Protein AF-0000000069872496 (afdb_homodimer)

pLDDT: mean 89.5, std 14.18, range [23.34, 98.81]

Radius of gyration: 27.32 Å; Cα contacts (8 Å, |Δi|>4): 1237; chains: 2; bounding box: 80×74×76 Å

Organism: Bacteroides thetaiotaomicron (strain ATCC 29148 / DSM 2079 / JCM 5827 / CCUG 10774 / NCTC 10582 / VPI-5482 / E50) (NCBI:txid226186)

Nearest PDB structures (foldseek):
  3c3k-assembly1_A  TM=8.138E-01  e=3.482E-10  Actinobacillus succinogenes 130Z
  3hcw-assembly1_B  TM=7.718E-01  e=5.196E-10  Staphylococcus aureus subsp. aureus Mu50
  4rk6-assembly1_B  TM=7.373E-01  e=2.204E-10  Weissella paramesenteroides ATCC 33313
  3huu-assembly1_B  TM=7.542E-01  e=1.032E-09  Staphylococcus haemolyticus JCSC1435
  3l49-assembly1_A  TM=7.032E-01  e=8.912E-08  Cereibacter sphaeroides 2.4.1

Secondary structure (DSSP, 8-state):
------------SS-HHHHHHHHHHHHHHTTSS-TTPBPPPHHHHHHHHT--HHHHHHHHHHHHHTTSEEEETTTEEEE-S--EEEEEEESS--HHHHHHHHHHHHTS-TTEEEEEEE-TT-HHHHHHHHHHHTTT-SEEEEE-S-SS---GGGGGS-GGGEEEEE---S--TTSEEEEE-SSHHHHHHHHHTHHHHTT-SEEEEE--TT--S-THHHHHHHHHHHHHT-EEEEE---TT----TTEEEEESSHHHHHHHHHHHHHTTPPBTTTBEEEEES--GGGGTBTT--EEEE--HHHHHHHHHHHHHH----EEEEPPEEE--TT-/------------SS-HHHHHHHHHHHHHHTTSS-TTPBPPPHHHHHHHHT--HHHHHHHHHHHHHTTSEEEETTTEEEE-S--EEEEEEESS--HHHHHHHHHHHHTS-TTEEEEEEE-TT-HHHHHHHHHHHTTT-SEEEEE-S-SS---GGGGGS-GGGEEEEE---S--TTSEEEEE-SSHHHHHHHHHTHHHHTT-SEEEEE--TT--S-THHHHHHHHHHHHHT-EEEEE---TT----TTEEEEESSHHHHHHHHHHHHHTTPPBTTTBEEEEES--GGGGTBTT--EEEE--HHHHHHHHHHHHHH----EEEEPPEEE--TT-

Solvent-accessible surface area (backbone atoms only — not comparable to full-atom values): 35100 Å² total; per-residue (Å²): 134,83,78,78,75,76,74,74,78,76,67,78,53,83,39,74,26,50,52,49,31,49,52,53,47,47,38,31,42,70,54,76,43,43,70,68,33,71,51,77,50,53,68,55,48,16,64,75,69,71,45,53,56,64,36,41,48,51,15,51,50,50,37,34,74,68,49,32,31,45,71,45,92,95,72,47,40,25,28,64,38,65,36,45,36,32,37,38,34,37,33,65,82,45,74,43,52,47,42,19,49,49,34,22,55,70,67,43,60,86,49,48,44,75,48,79,48,62,33,65,51,33,62,67,54,39,48,51,53,50,63,72,41,61,90,71,45,68,31,38,38,35,37,54,61,38,44,60,48,77,66,71,70,59,70,75,47,59,46,89,34,38,34,38,29,44,43,60,60,48,96,54,85,80,39,24,30,47,24,53,54,61,37,69,39,46,38,52,44,51,57,74,40,42,79,64,46,64,81,31,60,29,41,32,40,52,51,42,84,86,55,84,67,66,69,58,35,57,54,32,50,50,49,50,24,63,75,72,69,36,45,73,45,78,42,43,68,63,88,77,60,75,66,53,77,40,31,28,38,36,23,57,50,69,70,51,46,42,47,48,55,52,40,22,52,74,68,71,43,46,72,29,73,37,24,28,41,38,35,42,59,55,44,77,56,33,64,40,32,61,81,12,43,17,23,36,24,57,60,40,43,56,52,13,42,53,51,30,47,32,70,76,65,64,50,84,42,78,48,69,54,64,55,41,79,45,88,47,45,11,74,136,83,81,77,77,76,74,73,78,77,66,81,52,82,39,74,26,51,52,49,30,49,51,52,48,46,37,31,41,69,55,76,42,44,69,68,33,71,51,80,50,52,67,55,47,15,62,72,69,71,46,53,54,66,37,41,48,49,14,51,50,49,36,33,73,68,49,34,31,46,71,44,92,97,73,47,41,26,27,64,38,66,35,46,36,32,38,37,34,38,33,64,82,45,73,43,52,47,42,18,50,49,34,23,55,70,67,43,58,86,48,47,44,76,48,80,46,64,33,64,52,33,62,67,54,38,48,51,53,51,63,71,42,59,88,71,45,67,31,38,38,35,36,52,63,37,44,62,48,76,68,72,70,58,70,76,46,58,47,89,35,37,35,37,29,44,43,57,60,47,95,53,86,80,40,25,30,48,24,51,55,62,38,68,39,46,38,52,46,52,57,74,41,40,78,64,46,65,80,30,61,30,41,34,40,51,52,43,84,84,54,83,67,66,68,59,32,57,56,31,50,51,50,49,24,62,77,73,68,36,46,74,46,79,42,43,71,64,88,76,61,76,67,52,77,40,31,28,39,35,22,57,50,68,70,50,46,43,50,49,54,53,40,21,53,74,68,71,44,47,71,28,72,37,24,28,41,39,35,41,60,56,44,77,56,33,65,40,32,62,78,12,43,16,22,37,24,57,60,40,43,55,50,13,41,52,52,29,45,32,69,73,65,64,50,84,43,78,49,68,55,64,54,39,79,45,86,47,46,11,74

Structure (mmCIF, N/CA/C/O backbone):
data_AF-0000000069872496-model_v1
#
loop_
_entity.id
_entity.type
_entity.pdbx_description
1 polymer FucR
#
loop_
_atom_site.group_PDB
_atom_site.id
_atom_site.type_symbol
_atom_site.label_atom_id
_atom_site.label_alt_id
_atom_site.label_comp_id
_atom_site.label_asym_id
_atom_site.label_entity_id
_atom_site.label_seq_id
_atom_site.pdbx_PDB_ins_code
_atom_site.Cartn_x
_atom_site.Cartn_y
_atom_site.Cartn_z
_atom_site.occupancy
_atom_site.B_iso_or_equiv
_atom_site.auth_seq_id
_atom_site.auth_comp_id
_atom_site.auth_asym_id
_atom_site.auth_atom_id
_atom_site.pdbx_PDB_model_num
ATOM 1 N N . MET A 1 1 ? -40.781 -7.777 34.531 1 23.34 1 MET A N 1
ATOM 2 C CA . MET A 1 1 ? -40.594 -6.559 33.75 1 23.34 1 MET A CA 1
ATOM 3 C C . MET A 1 1 ? -39.156 -6.379 33.344 1 23.34 1 MET A C 1
ATOM 5 O O . MET A 1 1 ? -38.344 -5.812 34.094 1 23.34 1 MET A O 1
ATOM 9 N N . ARG A 1 2 ? -38.375 -7.375 32.75 1 26.17 2 ARG A N 1
ATOM 10 C CA . ARG A 1 2 ? -36.969 -7.633 32.688 1 26.17 2 ARG A CA 1
ATOM 11 C C . ARG A 1 2 ? -36.25 -6.66 31.766 1 26.17 2 ARG A C 1
ATOM 13 O O . ARG A 1 2 ? -36.531 -6.633 30.562 1 26.17 2 ARG A O 1
ATOM 20 N N . ARG A 1 3 ? -35.875 -5.379 32.281 1 25.5 3 ARG A N 1
ATOM 21 C CA . ARG A 1 3 ? -35.281 -4.246 31.594 1 25.5 3 ARG A CA 1
ATOM 22 C C . ARG A 1 3 ? -34 -4.668 30.875 1 25.5 3 ARG A C 1
ATOM 24 O O . ARG A 1 3 ? -33.062 -5.152 31.516 1 25.5 3 ARG A O 1
ATOM 31 N N . THR A 1 4 ? -34.094 -5.297 29.688 1 26.55 4 THR A N 1
ATOM 32 C CA . THR A 1 4 ? -33.062 -5.836 28.844 1 26.55 4 THR A CA 1
ATOM 33 C C . THR A 1 4 ? -31.984 -4.777 28.562 1 26.55 4 THR A C 1
ATOM 35 O O . THR A 1 4 ? -32.281 -3.725 28 1 26.55 4 THR A O 1
ATOM 38 N N . ASP A 1 5 ? -30.984 -4.668 29.391 1 25.95 5 ASP A N 1
ATOM 39 C CA . ASP A 1 5 ? -29.906 -3.689 29.562 1 25.95 5 ASP A CA 1
ATOM 40 C C . ASP A 1 5 ? -29.125 -3.51 28.266 1 25.95 5 ASP A C 1
ATOM 42 O O . ASP A 1 5 ? -28.594 -4.477 27.719 1 25.95 5 ASP A O 1
ATOM 46 N N . LYS A 1 6 ? -29.594 -2.623 27.359 1 28.19 6 LYS A N 1
ATOM 47 C CA . LYS A 1 6 ? -29.031 -2.127 26.109 1 28.19 6 LYS A CA 1
ATOM 48 C C . LYS A 1 6 ? -27.531 -1.811 26.25 1 28.19 6 LYS A C 1
ATOM 50 O O . LYS A 1 6 ? -27.172 -0.789 26.844 1 28.19 6 LYS A O 1
ATOM 55 N N . LYS A 1 7 ? -26.75 -2.844 26.5 1 29.22 7 LYS A N 1
ATOM 56 C CA . LYS A 1 7 ? -25.312 -2.584 26.625 1 29.22 7 LYS A CA 1
ATOM 57 C C . LYS A 1 7 ? -24.797 -1.79 25.438 1 29.22 7 LYS A C 1
ATOM 59 O O . LYS A 1 7 ? -24.875 -2.252 24.297 1 29.22 7 LYS A O 1
ATOM 64 N N . LYS A 1 8 ? -24.891 -0.438 25.453 1 30.05 8 LYS A N 1
ATOM 65 C CA . LYS A 1 8 ? -24.297 0.57 24.594 1 30.05 8 LYS A CA 1
ATOM 66 C C . LYS A 1 8 ? -22.844 0.207 24.25 1 30.05 8 LYS A C 1
ATOM 68 O O . LYS A 1 8 ? -21.969 0.248 25.109 1 30.05 8 LYS A O 1
ATOM 73 N N . THR A 1 9 ? -22.609 -0.834 23.547 1 26.89 9 THR A N 1
ATOM 74 C CA . THR A 1 9 ? -21.266 -1.139 23.078 1 26.89 9 THR A CA 1
ATOM 75 C C . THR A 1 9 ? -20.641 0.07 22.391 1 26.89 9 THR A C 1
ATOM 77 O O . THR A 1 9 ? -21.141 0.516 21.344 1 26.89 9 THR A O 1
ATOM 80 N N . PHE A 1 10 ? -20.25 1.147 23.141 1 27.62 10 PHE A N 1
ATOM 81 C CA . PHE A 1 10 ? -19.672 2.455 22.859 1 27.62 10 PHE A CA 1
ATOM 82 C C . PHE A 1 10 ? -18.609 2.359 21.766 1 27.62 10 PHE A C 1
ATOM 84 O O . PHE A 1 10 ? -17.672 1.56 21.859 1 27.62 10 PHE A O 1
ATOM 91 N N . GLY A 1 11 ? -18.734 2.236 20.547 1 31.78 11 GLY A N 1
ATOM 92 C CA . GLY A 1 11 ? -17.984 2.371 19.297 1 31.78 11 GLY A CA 1
ATOM 93 C C . GLY A 1 11 ? -16.938 3.469 19.359 1 31.78 11 GLY A C 1
ATOM 94 O O . GLY A 1 11 ? -17.266 4.637 19.562 1 31.78 11 GLY A O 1
ATOM 95 N N . GLN A 1 12 ? -15.602 3.25 19.766 1 31.8 12 GLN A N 1
ATOM 96 C CA . GLN A 1 12 ? -14.516 4.043 20.344 1 31.8 12 GLN A CA 1
ATOM 97 C C . GLN A 1 12 ? -14.086 5.156 19.391 1 31.8 12 GLN A C 1
ATOM 99 O O . GLN A 1 12 ? -13.586 4.891 18.297 1 31.8 12 GLN A O 1
ATOM 104 N N . GLN A 1 13 ? -14.625 6.195 18.969 1 36.06 13 GLN A N 1
ATOM 105 C CA . GLN A 1 13 ? -14.141 7.543 18.703 1 36.06 13 GLN A CA 1
ATOM 106 C C . GLN A 1 13 ? -12.75 7.754 19.297 1 36.06 13 GLN A C 1
ATOM 108 O O . GLN A 1 13 ? -12.492 7.344 20.438 1 36.06 13 GLN A O 1
ATOM 113 N N . SER A 1 14 ? -11.633 7.73 18.656 1 45.53 14 SER A N 1
ATOM 114 C CA . SER A 1 14 ? -10.578 7.91 19.641 1 45.53 14 SER A CA 1
ATOM 115 C C . SER A 1 14 ? -11.078 8.703 20.844 1 45.53 14 SER A C 1
ATOM 117 O O . SER A 1 14 ? -11.555 9.828 20.703 1 45.53 14 SER A O 1
ATOM 119 N N . SER A 1 15 ? -11.594 8.047 21.797 1 59 15 SER A N 1
ATOM 120 C CA . SER A 1 15 ? -12.219 8.594 23 1 59 15 SER A CA 1
ATOM 121 C C . SER A 1 15 ? -11.336 9.664 23.641 1 59 15 SER A C 1
ATOM 123 O O . SER A 1 15 ? -10.133 9.727 23.375 1 59 15 SER A O 1
ATOM 125 N N . LYS A 1 16 ? -11.914 10.766 23.844 1 73.25 16 LYS A N 1
ATOM 126 C CA . LYS A 1 16 ? -11.203 11.719 24.688 1 73.25 16 LYS A CA 1
ATOM 127 C C . LYS A 1 16 ? -10.164 11.016 25.562 1 73.25 16 LYS A C 1
ATOM 129 O O . LYS A 1 16 ? -9.094 11.57 25.828 1 73.25 16 LYS A O 1
ATOM 134 N N . VAL A 1 17 ? -10.43 9.773 25.734 1 77.44 17 VAL A N 1
ATOM 135 C CA . VAL A 1 17 ? -9.539 8.969 26.562 1 77.44 17 VAL A CA 1
ATOM 136 C C . VAL A 1 17 ? -8.258 8.656 25.797 1 77.44 17 VAL A C 1
ATOM 138 O O . VAL A 1 17 ? -7.156 8.883 26.297 1 77.44 17 VAL A O 1
ATOM 141 N N . THR A 1 18 ? -8.438 8.219 24.547 1 74.38 18 THR A N 1
ATOM 142 C CA . THR A 1 18 ? -7.277 7.812 23.75 1 74.38 18 THR A CA 1
ATOM 143 C C . THR A 1 18 ? -6.422 9.023 23.391 1 74.38 18 THR A C 1
ATOM 145 O O . THR A 1 18 ? -5.191 8.953 23.422 1 74.38 18 THR A O 1
ATOM 148 N N . GLN A 1 19 ? -7.066 10 23.109 1 76.62 19 GLN A N 1
ATOM 149 C CA . GLN A 1 19 ? -6.352 11.227 22.781 1 76.62 19 GLN A CA 1
ATOM 150 C C . GLN A 1 19 ? -5.52 11.719 23.969 1 76.62 19 GLN A C 1
ATOM 152 O O . GLN A 1 19 ? -4.352 12.07 23.812 1 76.62 19 GLN A O 1
ATOM 157 N N . LEU A 1 20 ? -6.156 11.789 25.109 1 85.06 20 LEU A N 1
ATOM 158 C CA . LEU A 1 20 ? -5.441 12.234 26.297 1 85.06 20 LEU A CA 1
ATOM 159 C C . LEU A 1 20 ? -4.309 11.273 26.641 1 85.06 20 LEU A C 1
ATOM 161 O O . LEU A 1 20 ? -3.201 11.703 26.969 1 85.06 20 LEU A O 1
ATOM 165 N N . ALA A 1 21 ? -4.57 9.977 26.547 1 83.56 21 ALA A N 1
ATOM 166 C CA . ALA A 1 21 ? -3.527 8.992 26.812 1 83.56 21 ALA A CA 1
ATOM 167 C C . ALA A 1 21 ? -2.328 9.188 25.891 1 83.56 21 ALA A C 1
ATOM 169 O O . ALA A 1 21 ? -1.18 9.141 26.344 1 83.56 21 ALA A O 1
ATOM 170 N N . ASP A 1 22 ? -2.621 9.469 24.688 1 76.75 22 ASP A N 1
ATOM 171 C CA . ASP A 1 22 ? -1.551 9.648 23.719 1 76.75 22 ASP A CA 1
ATOM 172 C C . ASP A 1 22 ? -0.773 10.938 23.984 1 76.75 22 ASP A C 1
ATOM 174 O O . ASP A 1 22 ? 0.45 10.969 23.844 1 76.75 22 ASP A O 1
ATOM 178 N N . THR A 1 23 ? -1.465 11.922 24.328 1 80.75 23 THR A N 1
ATOM 179 C CA . THR A 1 23 ? -0.833 13.188 24.688 1 80.75 23 THR A CA 1
ATOM 180 C C . THR A 1 23 ? 0.111 13.016 25.875 1 80.75 23 THR A C 1
ATOM 182 O O . THR A 1 23 ? 1.247 13.492 25.844 1 80.75 23 THR A O 1
ATOM 185 N N . LEU A 1 24 ? -0.367 12.383 26.891 1 84.94 24 LEU A N 1
ATOM 186 C CA . LEU A 1 24 ? 0.456 12.148 28.078 1 84.94 24 LEU A CA 1
ATOM 187 C C . LEU A 1 24 ? 1.634 11.242 27.75 1 84.94 24 LEU A C 1
ATOM 189 O O . LEU A 1 24 ? 2.746 11.453 28.234 1 84.94 24 LEU A O 1
ATOM 193 N N . SER A 1 25 ? 1.396 10.219 26.922 1 80.94 25 SER A N 1
ATOM 194 C CA . SER A 1 25 ? 2.463 9.336 26.469 1 80.94 25 SER A CA 1
ATOM 195 C C . SER A 1 25 ? 3.549 10.109 25.734 1 80.94 25 SER A C 1
ATOM 197 O O . SER A 1 25 ? 4.738 9.859 25.922 1 80.94 25 SER A O 1
ATOM 199 N N . GLN A 1 26 ? 3.094 11.031 25 1 79.06 26 GLN A N 1
ATOM 200 C CA . GLN A 1 26 ? 4.031 11.891 24.266 1 79.06 26 GLN A CA 1
ATOM 201 C C . GLN A 1 26 ? 4.863 12.727 25.234 1 79.06 26 GLN A C 1
ATOM 203 O O . GLN A 1 26 ? 6.066 12.914 25.031 1 79.06 26 GLN A O 1
ATOM 208 N N . ALA A 1 27 ? 4.184 13.273 26.203 1 80.44 27 ALA A N 1
ATOM 209 C CA . ALA A 1 27 ? 4.887 14.07 27.203 1 80.44 27 ALA A CA 1
ATOM 210 C C . ALA A 1 27 ? 5.945 13.234 27.922 1 80.44 27 ALA A C 1
ATOM 212 O O . ALA A 1 27 ? 7.047 13.719 28.203 1 80.44 27 ALA A O 1
ATOM 213 N N . ILE A 1 28 ? 5.617 12.016 28.188 1 81.38 28 ILE A N 1
ATOM 214 C CA . ILE A 1 28 ? 6.551 11.094 28.828 1 81.38 28 ILE A CA 1
ATOM 215 C C . ILE A 1 28 ? 7.707 10.781 27.875 1 81.38 28 ILE A C 1
ATOM 217 O O . ILE A 1 28 ? 8.875 10.812 28.281 1 81.38 28 ILE A O 1
ATOM 221 N N . SER A 1 29 ? 7.379 10.586 26.609 1 78 29 SER A N 1
ATOM 222 C CA . SER A 1 29 ? 8.383 10.258 25.594 1 78 29 SER A CA 1
ATOM 223 C C . SER A 1 29 ? 9.359 11.414 25.391 1 78 29 SER A C 1
ATOM 225 O O . SER A 1 29 ? 10.547 11.188 25.172 1 78 29 SER A O 1
ATOM 227 N N . MET A 1 30 ? 8.836 12.586 25.547 1 75.81 30 MET A N 1
ATOM 228 C CA . MET A 1 30 ? 9.648 13.773 25.312 1 75.81 30 MET A CA 1
ATOM 229 C C . MET A 1 30 ? 10.32 14.234 26.609 1 75.81 30 MET A C 1
ATOM 231 O O . MET A 1 30 ? 10.844 15.352 26.672 1 75.81 30 MET A O 1
ATOM 235 N N . LYS A 1 31 ? 10.234 13.422 27.547 1 77.88 31 LYS A N 1
ATOM 236 C CA . LYS A 1 31 ? 10.93 13.57 28.828 1 77.88 31 LYS A CA 1
ATOM 237 C C . LYS A 1 31 ? 10.398 14.766 29.609 1 77.88 31 LYS A C 1
ATOM 239 O O . LYS A 1 31 ? 11.117 15.352 30.422 1 77.88 31 LYS A O 1
ATOM 244 N N . LYS A 1 32 ? 9.172 15.258 29.266 1 80.06 32 LYS A N 1
ATOM 245 C CA . LYS A 1 32 ? 8.516 16.219 30.141 1 80.06 32 LYS A CA 1
ATOM 246 C C . LYS A 1 32 ? 8.273 15.609 31.516 1 80.06 32 LYS A C 1
ATOM 248 O O . LYS A 1 32 ? 8.297 16.328 32.531 1 80.06 32 LYS A O 1
ATOM 253 N N . PHE A 1 33 ? 7.996 14.344 31.547 1 85.25 33 PHE A N 1
ATOM 254 C CA . PHE A 1 33 ? 7.953 13.531 32.75 1 85.25 33 PHE A CA 1
ATOM 255 C C . PHE A 1 33 ? 8.969 12.398 32.688 1 85.25 33 PHE A C 1
ATOM 257 O O . PHE A 1 33 ? 8.922 11.578 31.75 1 85.25 33 PHE A O 1
ATOM 264 N N . ARG A 1 34 ? 9.883 12.359 33.656 1 84.88 34 ARG A N 1
ATOM 265 C CA . ARG A 1 34 ? 10.906 11.32 33.656 1 84.88 34 ARG A CA 1
ATOM 266 C C . ARG A 1 34 ? 10.461 10.125 34.5 1 84.88 34 ARG A C 1
ATOM 268 O O . ARG A 1 34 ? 9.492 10.219 35.25 1 84.88 34 ARG A O 1
ATOM 275 N N . GLU A 1 35 ? 11.141 9 34.156 1 84.19 35 GLU A N 1
ATOM 276 C CA . GLU A 1 35 ? 10.852 7.836 34.969 1 84.19 35 GLU A CA 1
ATOM 277 C C . GLU A 1 35 ? 10.938 8.18 36.469 1 84.19 35 GLU A C 1
ATOM 279 O O . GLU A 1 35 ? 11.898 8.805 36.906 1 84.19 35 GLU A O 1
ATOM 284 N N . GLY A 1 36 ? 9.938 7.809 37.125 1 86.62 36 GLY A N 1
ATOM 285 C CA . GLY A 1 36 ? 9.914 8.086 38.562 1 86.62 36 GLY A CA 1
ATOM 286 C C . GLY A 1 36 ? 9.141 9.344 38.906 1 86.62 36 GLY A C 1
ATOM 287 O O . GLY A 1 36 ? 8.742 9.531 40.062 1 86.62 36 GLY A O 1
ATOM 288 N N . ASP A 1 37 ? 8.938 10.219 37.969 1 89.25 37 ASP A N 1
ATOM 289 C CA . ASP A 1 37 ? 8.219 11.461 38.188 1 89.25 37 ASP A CA 1
ATOM 290 C C . ASP A 1 37 ? 6.738 11.203 38.469 1 89.25 37 ASP A C 1
ATOM 292 O O . ASP A 1 37 ? 6.133 10.32 37.875 1 89.25 37 ASP A O 1
ATOM 296 N N . SER A 1 38 ? 6.227 12.031 39.375 1 90.88 38 SER A N 1
ATOM 297 C CA . SER A 1 38 ? 4.781 12 39.594 1 90.88 38 SER A CA 1
ATOM 298 C C . SER A 1 38 ? 4.043 12.766 38.5 1 90.88 38 SER A C 1
ATOM 300 O O . SER A 1 38 ? 4.5 13.82 38.062 1 90.88 38 SER A O 1
ATOM 302 N N . LEU A 1 39 ? 2.965 12.164 38.094 1 92.5 39 LEU A N 1
ATOM 303 C CA . LEU A 1 39 ? 2.086 12.875 37.156 1 92.5 39 LEU A CA 1
ATOM 304 C C . LEU A 1 39 ? 1.144 13.805 37.938 1 92.5 39 LEU A C 1
ATOM 306 O O . LEU A 1 39 ? 0.859 13.578 39.094 1 92.5 39 LEU A O 1
ATOM 310 N N . PRO A 1 40 ? 0.708 14.875 37.188 1 90.69 40 PRO A N 1
ATOM 311 C CA . PRO A 1 40 ? -0.331 15.688 37.812 1 90.69 40 PRO A CA 1
ATOM 312 C C . PRO A 1 40 ? -1.559 14.875 38.219 1 90.69 40 PRO A C 1
ATOM 314 O O . PRO A 1 40 ? -1.802 13.805 37.656 1 90.69 40 PRO A O 1
ATOM 317 N N . SER A 1 41 ? -2.23 15.391 39.219 1 89.38 41 SER A N 1
ATOM 318 C CA . SER A 1 41 ? -3.402 14.68 39.719 1 89.38 41 SER A CA 1
ATOM 319 C C . SER A 1 41 ? -4.512 14.625 38.688 1 89.38 41 SER A C 1
ATOM 321 O O . SER A 1 41 ? -4.492 15.383 37.719 1 89.38 41 SER A O 1
ATOM 323 N N . ILE A 1 42 ? -5.434 13.703 38.875 1 92 42 ILE A N 1
ATOM 324 C CA . ILE A 1 42 ? -6.59 13.547 38 1 92 42 ILE A CA 1
ATOM 325 C C . ILE A 1 42 ? -7.352 14.867 37.906 1 92 42 ILE A C 1
ATOM 327 O O . ILE A 1 42 ? -7.742 15.289 36.812 1 92 42 ILE A O 1
ATOM 331 N N . ASN A 1 43 ? -7.406 15.562 39.062 1 91.31 43 ASN A N 1
ATOM 332 C CA . ASN A 1 43 ? -8.109 16.844 39.094 1 91.31 43 ASN A CA 1
ATOM 333 C C . ASN A 1 43 ? -7.371 17.906 38.281 1 91.31 43 ASN A C 1
ATOM 335 O O . ASN A 1 43 ? -7.992 18.672 37.531 1 91.31 43 ASN A O 1
ATOM 339 N N . GLN A 1 44 ? -6.117 17.953 38.406 1 92.81 44 GLN A N 1
ATOM 340 C CA . GLN A 1 44 ? -5.305 18.938 37.688 1 92.81 44 GLN A CA 1
ATOM 341 C C . GLN A 1 44 ? -5.375 18.703 36.156 1 92.81 44 GLN A C 1
ATOM 343 O O . GLN A 1 44 ? -5.547 19.656 35.406 1 92.81 44 GLN A O 1
ATOM 348 N N . LEU A 1 45 ? -5.293 17.469 35.75 1 92.75 45 LEU A N 1
ATOM 349 C CA . LEU A 1 45 ? -5.305 17.156 34.344 1 92.75 45 LEU A CA 1
ATOM 350 C C . LEU A 1 45 ? -6.691 17.375 33.75 1 92.75 45 LEU A C 1
ATOM 352 O O . LEU A 1 45 ? -6.812 17.797 32.594 1 92.75 45 LEU A O 1
ATOM 356 N N . SER A 1 46 ? -7.688 17.031 34.531 1 93.06 46 SER A N 1
ATOM 357 C CA . SER A 1 46 ? -9.055 17.312 34.125 1 93.06 46 SER A CA 1
ATOM 358 C C . SER A 1 46 ? -9.242 18.797 33.812 1 93.06 46 SER A C 1
ATOM 360 O O . SER A 1 46 ? -9.812 19.156 32.781 1 93.06 46 SER A O 1
ATOM 362 N N . ALA A 1 47 ? -8.711 19.594 34.656 1 91.44 47 ALA A N 1
ATOM 363 C CA . ALA A 1 47 ? -8.812 21.031 34.5 1 91.44 47 ALA A CA 1
ATOM 364 C C . ALA A 1 47 ? -7.957 21.516 33.344 1 91.44 47 ALA A C 1
ATOM 366 O O . ALA A 1 47 ? -8.406 22.328 32.531 1 91.44 47 ALA A O 1
ATOM 367 N N . GLU A 1 48 ? -6.828 20.984 33.25 1 90.88 48 GLU A N 1
ATOM 368 C CA . GLU A 1 48 ? -5.855 21.438 32.25 1 90.88 48 GLU A CA 1
ATOM 369 C C . GLU A 1 48 ? -6.316 21.109 30.828 1 90.88 48 GLU A C 1
ATOM 371 O O . GLU A 1 48 ? -6.16 21.922 29.922 1 90.88 48 GLU A O 1
ATOM 376 N N . TYR A 1 49 ? -6.926 19.922 30.672 1 89.06 49 TYR A N 1
ATOM 377 C CA . TYR A 1 49 ? -7.234 19.453 29.328 1 89.06 49 TYR A CA 1
ATOM 378 C C . TYR A 1 49 ? -8.734 19.547 29.047 1 89.06 49 TYR A C 1
ATOM 380 O O . TYR A 1 49 ? -9.18 19.234 27.953 1 89.06 49 TYR A O 1
ATOM 388 N N . GLY A 1 50 ? -9.453 19.969 30.016 1 89.19 50 GLY A N 1
ATOM 389 C CA . GLY A 1 50 ? -10.883 20.188 29.828 1 89.19 50 GLY A CA 1
ATOM 390 C C . GLY A 1 50 ? -11.648 18.906 29.578 1 89.19 50 GLY A C 1
ATOM 391 O O . GLY A 1 50 ? -12.508 18.859 28.688 1 89.19 50 GLY A O 1
ATOM 392 N N . VAL A 1 51 ? -11.273 17.875 30.234 1 90 51 VAL A N 1
ATOM 393 C CA . VAL A 1 51 ? -11.953 16.594 30.109 1 90 51 VAL A CA 1
ATOM 394 C C . VAL A 1 51 ? -12.445 16.141 31.484 1 90 51 VAL A C 1
ATOM 396 O O . VAL A 1 51 ? -12.039 16.672 32.5 1 90 51 VAL A O 1
ATOM 399 N N . SER A 1 52 ? -13.406 15.195 31.469 1 91.38 52 SER A N 1
ATOM 400 C CA . SER A 1 52 ? -13.945 14.703 32.75 1 91.38 52 SER A CA 1
ATOM 401 C C . SER A 1 52 ? -12.891 13.922 33.531 1 91.38 52 SER A C 1
ATOM 403 O O . SER A 1 52 ? -11.914 13.438 32.938 1 91.38 52 SER A O 1
ATOM 405 N N . ARG A 1 53 ? -13.086 13.93 34.875 1 91.44 53 ARG A N 1
ATOM 406 C CA . ARG A 1 53 ? -12.203 13.141 35.719 1 91.44 53 ARG A CA 1
ATOM 407 C C . ARG A 1 53 ? -12.188 11.68 35.281 1 91.44 53 ARG A C 1
ATOM 409 O O . ARG A 1 53 ? -11.133 11.031 35.312 1 91.44 53 ARG A O 1
ATOM 416 N N . ASP A 1 54 ? -13.297 11.242 34.812 1 91.56 54 ASP A N 1
ATO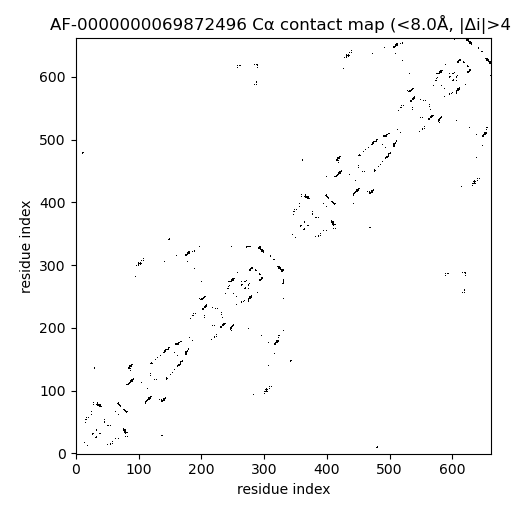M 417 C CA . ASP A 1 54 ? -13.406 9.859 34.344 1 91.56 54 ASP A CA 1
ATOM 418 C C . ASP A 1 54 ? -12.57 9.633 33.094 1 91.56 54 ASP A C 1
ATOM 420 O O . ASP A 1 54 ? -11.938 8.586 32.969 1 91.56 54 ASP A O 1
ATOM 424 N N . THR A 1 55 ? -12.5 10.57 32.25 1 91.06 55 THR A N 1
ATOM 425 C CA . THR A 1 55 ? -11.68 10.508 31.062 1 91.06 55 THR A CA 1
ATOM 426 C C . THR A 1 55 ? -10.195 10.414 31.422 1 91.06 55 THR A C 1
ATOM 428 O O . THR A 1 55 ? -9.461 9.609 30.844 1 91.06 55 THR A O 1
ATOM 431 N N . VAL A 1 56 ? -9.844 11.242 32.375 1 92.88 56 VAL A N 1
ATOM 432 C CA . VAL A 1 56 ? -8.445 11.227 32.812 1 92.88 56 VAL A CA 1
ATOM 433 C C . VAL A 1 56 ? -8.117 9.867 33.438 1 92.88 56 VAL A C 1
ATOM 435 O O . VAL A 1 56 ? -7.078 9.273 33.125 1 92.88 56 VAL A O 1
ATOM 438 N N . PHE A 1 57 ? -9.062 9.422 34.25 1 90.19 57 PHE A N 1
ATOM 439 C CA . PHE A 1 57 ? -8.852 8.141 34.906 1 90.19 57 PHE A CA 1
ATOM 440 C C . PHE A 1 57 ? -8.688 7.02 33.906 1 90.19 57 PHE A C 1
ATOM 442 O O . PHE A 1 57 ? -7.789 6.188 34.031 1 90.19 57 PHE A O 1
ATOM 449 N N . LYS A 1 58 ? -9.492 7.012 32.938 1 90.06 58 LYS A N 1
ATOM 450 C CA . LYS A 1 58 ? -9.422 5.98 31.906 1 90.06 58 LYS A CA 1
ATOM 451 C C . LYS A 1 58 ? -8.133 6.094 31.094 1 90.06 58 LYS A C 1
ATOM 453 O O . LYS A 1 58 ? -7.555 5.082 30.703 1 90.06 58 LYS A O 1
ATOM 458 N N . ALA A 1 59 ? -7.742 7.293 30.859 1 89.75 59 ALA A N 1
ATOM 459 C CA . ALA A 1 59 ? -6.465 7.5 30.188 1 89.75 59 ALA A CA 1
ATOM 460 C C . ALA A 1 59 ? -5.309 6.938 31 1 89.75 59 ALA A C 1
ATOM 462 O O . ALA A 1 59 ? -4.395 6.316 30.453 1 89.75 59 ALA A O 1
ATOM 463 N N . PHE A 1 60 ? -5.352 7.184 32.344 1 90 60 PHE A N 1
ATOM 464 C CA . PHE A 1 60 ? -4.324 6.656 33.25 1 90 60 PHE A CA 1
ATOM 465 C C . PHE A 1 60 ? -4.34 5.133 33.25 1 90 60 PHE A C 1
ATOM 467 O O . PHE A 1 60 ? -3.281 4.5 33.25 1 90 60 PHE A O 1
ATOM 474 N N . LEU A 1 61 ? -5.492 4.582 33.188 1 86.94 61 LEU A N 1
ATOM 475 C CA . LEU A 1 61 ? -5.598 3.129 33.125 1 86.94 61 LEU A CA 1
ATOM 476 C C . LEU A 1 61 ? -4.953 2.588 31.844 1 86.94 61 LEU A C 1
ATOM 478 O O . LEU A 1 61 ? -4.254 1.572 31.875 1 86.94 61 LEU A O 1
ATOM 482 N N . ASP A 1 62 ? -5.223 3.275 30.859 1 84.06 62 ASP A N 1
ATOM 483 C CA . ASP A 1 62 ? -4.625 2.889 29.578 1 84.06 62 ASP A CA 1
ATOM 484 C C . ASP A 1 62 ? -3.102 2.941 29.641 1 84.06 62 ASP A C 1
ATOM 486 O O . ASP A 1 62 ? -2.426 1.988 29.25 1 84.06 62 ASP A O 1
ATOM 490 N N . LEU A 1 63 ? -2.572 3.996 30.156 1 85.38 63 LEU A N 1
ATOM 491 C CA . LEU A 1 63 ? -1.132 4.188 30.266 1 85.38 63 LEU A CA 1
ATOM 492 C C . LEU A 1 63 ? -0.52 3.141 31.188 1 85.38 63 LEU A C 1
ATOM 494 O O . LEU A 1 63 ? 0.599 2.676 30.953 1 85.38 63 LEU A O 1
ATOM 498 N N . ARG A 1 64 ? -1.263 2.779 32.188 1 83.94 64 ARG A N 1
ATOM 499 C CA . ARG A 1 64 ? -0.792 1.756 33.125 1 83.94 64 ARG A CA 1
ATOM 500 C C . ARG A 1 64 ? -0.74 0.388 32.469 1 83.94 64 ARG A C 1
ATOM 502 O O . ARG A 1 64 ? 0.218 -0.365 32.656 1 83.94 64 ARG A O 1
ATOM 509 N N . GLU A 1 65 ? -1.722 0.168 31.688 1 78.5 65 GLU A N 1
ATOM 510 C CA . GLU A 1 65 ? -1.761 -1.087 30.938 1 78.5 65 GLU A CA 1
ATOM 511 C C . GLU A 1 65 ? -0.593 -1.187 29.969 1 78.5 65 GLU A C 1
ATOM 513 O O . GLU A 1 65 ? -0.073 -2.277 29.719 1 78.5 65 GLU A O 1
ATOM 518 N N . ARG A 1 66 ? -0.261 -0.063 29.562 1 72.94 66 ARG A N 1
ATOM 519 C CA . ARG A 1 66 ? 0.862 0.002 28.641 1 72.94 66 ARG A CA 1
ATOM 520 C C . ARG A 1 66 ? 2.191 -0.064 29.375 1 72.94 66 ARG A C 1
ATOM 522 O O . ARG A 1 66 ? 3.256 -0.098 28.75 1 72.94 66 ARG A O 1
ATOM 529 N N . GLY A 1 67 ? 2.166 -0.025 30.625 1 76.25 67 GLY A N 1
ATOM 530 C CA . GLY A 1 67 ? 3.354 -0.12 31.453 1 76.25 67 GLY A CA 1
ATOM 531 C C . GLY A 1 67 ? 4.102 1.194 31.578 1 76.25 67 GLY A C 1
ATOM 532 O O . GLY A 1 67 ? 5.266 1.216 31.984 1 76.25 67 GLY A O 1
ATOM 533 N N . LEU A 1 68 ? 3.484 2.291 31.219 1 82.31 68 LEU A N 1
ATOM 534 C CA . LEU A 1 68 ? 4.172 3.576 31.172 1 82.31 68 LEU A CA 1
ATOM 535 C C . LEU A 1 68 ? 4.098 4.277 32.531 1 82.31 68 LEU A C 1
ATOM 537 O O . LEU A 1 68 ? 4.98 5.07 32.875 1 82.31 68 LEU A O 1
ATOM 541 N N . ILE A 1 69 ? 3.016 4.047 33.281 1 87.81 69 ILE A N 1
ATOM 542 C CA . ILE A 1 69 ? 2.842 4.691 34.562 1 87.81 69 ILE A CA 1
ATOM 543 C C . ILE A 1 69 ? 2.363 3.662 35.594 1 87.81 69 ILE A C 1
ATOM 545 O O . ILE A 1 69 ? 1.997 2.541 35.219 1 87.81 69 ILE A O 1
ATOM 549 N N . ASP A 1 70 ? 2.582 3.873 36.75 1 88.38 70 ASP A N 1
ATOM 550 C CA . ASP A 1 70 ? 2.035 3.08 37.844 1 88.38 70 ASP A CA 1
ATOM 551 C C . ASP A 1 70 ? 1.49 3.977 38.938 1 88.38 70 ASP A C 1
ATOM 553 O O . ASP A 1 70 ? 1.595 5.203 38.875 1 88.38 70 ASP A O 1
ATOM 557 N N . SER A 1 71 ? 0.649 3.396 39.781 1 88.38 71 SER A N 1
ATOM 558 C CA . SER A 1 71 ? 0.031 4.152 40.875 1 88.38 71 SER A CA 1
ATOM 559 C C . SER A 1 71 ? 0.516 3.668 42.25 1 88.38 71 SER A C 1
ATOM 561 O O . SER A 1 71 ? 0.854 2.494 42.406 1 88.38 71 SER A O 1
ATOM 563 N N . THR A 1 72 ? 0.868 4.523 43.094 1 79.62 72 THR A N 1
ATOM 564 C CA . THR A 1 72 ? 1.137 4.23 44.5 1 79.62 72 THR A CA 1
ATOM 565 C C . THR A 1 72 ? 0.012 4.758 45.375 1 79.62 72 THR A C 1
ATOM 567 O O . THR A 1 72 ? -0.378 5.926 45.281 1 79.62 72 THR A O 1
ATOM 570 N N . PRO A 1 73 ? -0.566 3.814 46.156 1 79.31 73 PRO A N 1
ATOM 571 C CA . PRO A 1 73 ? -1.628 4.281 47.062 1 79.31 73 PRO A CA 1
ATOM 572 C C . PRO A 1 73 ? -1.245 5.551 47.812 1 79.31 73 PRO A C 1
ATOM 574 O O . PRO A 1 73 ? -0.16 5.621 48.406 1 79.31 73 PRO A O 1
ATOM 577 N N . GLY A 1 74 ? -2.072 6.535 47.75 1 78.5 74 GLY A N 1
ATOM 578 C CA . GLY A 1 74 ? -1.893 7.773 48.5 1 78.5 74 GLY A CA 1
ATOM 579 C C . GLY A 1 74 ? -0.968 8.758 47.812 1 78.5 74 GLY A C 1
ATOM 580 O O . GLY A 1 74 ? -0.893 9.922 48.188 1 78.5 74 GLY A O 1
ATOM 581 N N . LYS A 1 75 ? -0.134 8.383 46.75 1 76.75 75 LYS A N 1
ATOM 582 C CA . LYS A 1 75 ? 0.864 9.258 46.156 1 76.75 75 LYS A CA 1
ATOM 583 C C . LYS A 1 75 ? 0.516 9.57 44.688 1 76.75 75 LYS A C 1
ATOM 585 O O . LYS A 1 75 ? 1.101 10.469 44.094 1 76.75 75 LYS A O 1
ATOM 590 N N . GLY A 1 76 ? -0.464 8.898 44.188 1 87.19 76 GLY A N 1
ATOM 591 C CA . GLY A 1 76 ? -0.901 9.219 42.844 1 87.19 76 GLY A CA 1
ATOM 592 C C . GLY A 1 76 ? -0.235 8.359 41.781 1 87.19 76 GLY A C 1
ATOM 593 O O . GLY A 1 76 ? 0.082 7.191 42.031 1 87.19 76 GLY A O 1
ATOM 594 N N . TYR A 1 77 ? -0.16 8.852 40.562 1 91.5 77 TYR A N 1
ATOM 595 C CA . TYR A 1 77 ? 0.414 8.125 39.438 1 91.5 77 TYR A CA 1
ATOM 596 C C . TYR A 1 77 ? 1.821 8.625 39.125 1 91.5 77 TYR A C 1
ATOM 598 O O . TYR A 1 77 ? 2.121 9.805 39.281 1 91.5 77 TYR A O 1
ATOM 606 N N . TYR A 1 78 ? 2.744 7.684 38.812 1 90.44 78 TYR A N 1
ATOM 607 C CA . TYR A 1 78 ? 4.105 8.062 38.469 1 90.44 78 TYR A CA 1
ATOM 608 C C . TYR A 1 78 ? 4.582 7.312 37.219 1 90.44 78 TYR A C 1
ATOM 610 O O . TYR A 1 78 ? 4.039 6.262 36.875 1 90.44 78 TYR A O 1
ATOM 618 N N . VAL A 1 79 ? 5.543 7.93 36.531 1 88.94 79 VAL A N 1
ATOM 619 C CA . VAL A 1 79 ? 6.059 7.344 35.281 1 88.94 79 VAL A CA 1
ATOM 620 C C . VAL A 1 79 ? 6.973 6.164 35.625 1 88.94 79 VAL A C 1
ATOM 622 O O . VAL A 1 79 ? 7.879 6.289 36.438 1 88.94 79 VAL A O 1
ATOM 625 N N . THR A 1 80 ? 6.668 4.988 35.062 1 81.38 80 THR A N 1
ATOM 626 C CA . THR A 1 80 ? 7.441 3.789 35.375 1 81.38 80 THR A CA 1
ATOM 627 C C . THR A 1 80 ? 8.406 3.465 34.25 1 81.38 80 THR A C 1
ATOM 629 O O . THR A 1 80 ? 9.391 2.758 34.438 1 81.38 80 THR A O 1
ATOM 632 N N . SER A 1 81 ? 8.016 3.787 33.031 1 75.38 81 SER A N 1
ATOM 633 C CA . SER A 1 81 ? 8.883 3.477 31.891 1 75.38 81 SER A CA 1
ATOM 634 C C . SER A 1 81 ? 8.812 4.566 30.828 1 75.38 81 SER A C 1
ATOM 636 O O . SER A 1 81 ? 7.785 5.227 30.672 1 75.38 81 SER A O 1
ATOM 638 N N . GLN A 1 82 ? 9.992 4.809 30.281 1 76.25 82 GLN A N 1
ATOM 639 C CA . GLN A 1 82 ? 10.039 5.754 29.172 1 76.25 82 GLN A CA 1
ATOM 640 C C . GLN A 1 82 ? 9.594 5.102 27.875 1 76.25 82 GLN A C 1
ATOM 642 O O . GLN A 1 82 ? 9.719 3.885 27.703 1 76.25 82 GLN A O 1
ATOM 647 N N . VAL A 1 83 ? 8.828 5.875 27.172 1 79.38 83 VAL A N 1
ATOM 648 C CA . VAL A 1 83 ? 8.43 5.406 25.844 1 79.38 83 VAL A CA 1
ATOM 649 C C . VAL A 1 83 ? 9.195 6.18 24.766 1 79.38 83 VAL A C 1
ATOM 651 O O . VAL A 1 83 ? 9.367 7.398 24.875 1 79.38 83 VAL A O 1
ATOM 654 N N . THR A 1 84 ? 9.805 5.398 23.906 1 84.94 84 THR A N 1
ATOM 655 C CA . THR A 1 84 ? 10.461 6.012 22.766 1 84.94 84 THR A CA 1
ATOM 656 C C . THR A 1 84 ? 9.555 5.961 21.531 1 84.94 84 THR A C 1
ATOM 658 O O . THR A 1 84 ? 9.117 4.883 21.125 1 84.94 84 THR A O 1
ATOM 661 N N . ASN A 1 85 ? 9.211 7.195 21.016 1 87.38 85 ASN A N 1
ATOM 662 C CA . ASN A 1 85 ? 8.383 7.277 19.812 1 87.38 85 ASN A CA 1
ATOM 663 C C . ASN A 1 85 ? 9.234 7.363 18.547 1 87.38 85 ASN A C 1
ATOM 665 O O . ASN A 1 85 ? 10.102 8.234 18.438 1 87.38 85 ASN A O 1
ATOM 669 N N . VAL A 1 86 ? 8.953 6.457 17.625 1 93.12 86 VAL A N 1
ATOM 670 C CA . VAL A 1 86 ? 9.711 6.402 16.391 1 93.12 86 VAL A CA 1
ATOM 671 C C . VAL A 1 86 ? 8.766 6.559 15.195 1 93.12 86 VAL A C 1
ATOM 673 O O . VAL A 1 86 ? 7.727 5.898 15.125 1 93.12 86 VAL A O 1
ATOM 676 N N . LEU A 1 87 ? 9.094 7.531 14.273 1 94.56 87 LEU A N 1
ATOM 677 C CA . LEU A 1 87 ? 8.375 7.625 13.008 1 94.56 87 LEU A CA 1
ATOM 678 C C . LEU A 1 87 ? 9.047 6.773 11.938 1 94.56 87 LEU A C 1
ATOM 680 O O . LEU A 1 87 ? 10.242 6.934 11.664 1 94.56 87 LEU A O 1
ATOM 684 N N . LEU A 1 88 ? 8.359 5.855 11.414 1 96 88 LEU A N 1
ATOM 685 C CA . LEU A 1 88 ? 8.742 5.137 10.203 1 96 88 LEU A CA 1
ATOM 686 C C . LEU A 1 88 ? 7.902 5.59 9.016 1 96 88 LEU A C 1
ATOM 688 O O . LEU A 1 88 ? 6.738 5.215 8.891 1 96 88 LEU A O 1
ATOM 692 N N . LEU A 1 89 ? 8.5 6.449 8.234 1 95.69 89 LEU A N 1
ATOM 693 C CA . LEU A 1 89 ? 7.824 6.984 7.055 1 95.69 89 LEU A CA 1
ATOM 694 C C . LEU A 1 89 ? 8.328 6.312 5.781 1 95.69 89 LEU A C 1
ATOM 696 O O . LEU A 1 89 ? 9.461 6.551 5.359 1 95.69 89 LEU A O 1
ATOM 700 N N . LEU A 1 90 ? 7.453 5.527 5.129 1 95 90 LEU A N 1
ATOM 701 C CA . LEU A 1 90 ? 7.824 4.789 3.926 1 95 90 LEU A CA 1
ATOM 702 C C . LEU A 1 90 ? 7.113 5.355 2.701 1 95 90 LEU A C 1
ATOM 704 O O . LEU A 1 90 ? 6.293 6.27 2.822 1 95 90 LEU A O 1
ATOM 708 N N . ASP A 1 91 ? 7.578 4.926 1.545 1 92 91 ASP A N 1
ATOM 709 C CA . ASP A 1 91 ? 7.027 5.449 0.299 1 92 91 ASP A CA 1
ATOM 710 C C . ASP A 1 91 ? 5.676 4.809 -0.014 1 92 91 ASP A C 1
ATOM 712 O O . ASP A 1 91 ? 4.664 5.504 -0.129 1 92 91 ASP A O 1
ATOM 716 N N . GLN A 1 92 ? 5.691 3.527 -0.155 1 87.06 92 GLN A N 1
ATOM 717 C CA . GLN A 1 92 ? 4.461 2.799 -0.438 1 87.06 92 GLN A CA 1
ATOM 718 C C . GLN A 1 92 ? 4.484 1.412 0.197 1 87.06 92 GLN A C 1
ATOM 720 O O . GLN A 1 92 ? 5.551 0.818 0.364 1 87.06 92 GLN A O 1
ATOM 725 N N . TYR A 1 93 ? 3.266 0.968 0.453 1 81.38 93 TYR A N 1
ATOM 726 C CA . TYR A 1 93 ? 3.211 -0.384 0.997 1 81.38 93 TYR A CA 1
ATOM 727 C C . TYR A 1 93 ? 3.492 -1.418 -0.087 1 81.38 93 TYR A C 1
ATOM 729 O O . TYR A 1 93 ? 2.811 -1.45 -1.115 1 81.38 93 TYR A O 1
ATOM 737 N N . THR A 1 94 ? 4.43 -2.199 0.159 1 86.12 94 THR A N 1
ATOM 738 C CA . THR A 1 94 ? 4.762 -3.348 -0.678 1 86.12 94 THR A CA 1
ATOM 739 C C . THR A 1 94 ? 5.129 -4.555 0.179 1 86.12 94 THR A C 1
ATOM 741 O O . THR A 1 94 ? 5.527 -4.402 1.336 1 86.12 94 THR A O 1
ATOM 744 N N . PRO A 1 95 ? 4.953 -5.723 -0.367 1 83.81 95 PRO A N 1
ATOM 745 C CA . PRO A 1 95 ? 5.227 -6.926 0.426 1 83.81 95 PRO A CA 1
ATOM 746 C C . PRO A 1 95 ? 6.676 -7 0.907 1 83.81 95 PRO A C 1
ATOM 748 O O . PRO A 1 95 ? 6.938 -7.453 2.023 1 83.81 95 PRO A O 1
ATOM 751 N N . PHE A 1 96 ? 7.547 -6.582 0.148 1 89.38 96 PHE A N 1
ATOM 752 C CA . PHE A 1 96 ? 8.938 -6.684 0.577 1 89.38 96 PHE A CA 1
ATOM 753 C C . PHE A 1 96 ? 9.234 -5.676 1.681 1 89.38 96 PHE A C 1
ATOM 755 O O . PHE A 1 96 ? 10.109 -5.906 2.518 1 89.38 96 PHE A O 1
ATOM 762 N N . LYS A 1 97 ? 8.57 -4.598 1.835 1 92.31 97 LYS A N 1
ATOM 763 C CA . LYS A 1 97 ? 8.766 -3.633 2.912 1 92.31 97 LYS A CA 1
ATOM 764 C C . LYS A 1 97 ? 8.148 -4.129 4.215 1 92.31 97 LYS A C 1
ATOM 766 O O . LYS A 1 97 ? 8.461 -3.617 5.293 1 92.31 97 LYS A O 1
ATOM 771 N N . GLU A 1 98 ? 7.281 -5.059 4.062 1 87.44 98 GLU A N 1
ATOM 772 C CA . GLU A 1 98 ? 6.797 -5.723 5.266 1 87.44 98 GLU A CA 1
ATOM 773 C C . GLU A 1 98 ? 7.938 -6.41 6.012 1 87.44 98 GLU A C 1
ATOM 775 O O . GLU A 1 98 ? 7.953 -6.434 7.246 1 87.44 98 GLU A O 1
ATOM 780 N N . ALA A 1 99 ? 8.82 -7.027 5.25 1 90.69 99 ALA A N 1
ATOM 781 C CA . ALA A 1 99 ? 10 -7.641 5.863 1 90.69 99 ALA A CA 1
ATOM 782 C C . ALA A 1 99 ? 10.82 -6.605 6.621 1 90.69 99 ALA A C 1
ATOM 784 O O . ALA A 1 99 ? 11.297 -6.871 7.73 1 90.69 99 ALA A O 1
ATOM 785 N N . LEU A 1 100 ? 10.961 -5.457 6.027 1 95.62 100 LEU A N 1
ATOM 786 C CA . LEU A 1 100 ? 11.641 -4.348 6.688 1 95.62 100 LEU A CA 1
ATOM 787 C C . LEU A 1 100 ? 10.938 -3.965 7.98 1 95.62 100 LEU A C 1
ATOM 789 O O . LEU A 1 100 ? 11.562 -3.873 9.039 1 95.62 100 LEU A O 1
ATOM 793 N N . TYR A 1 101 ? 9.695 -3.799 7.914 1 93.31 101 TYR A N 1
ATOM 794 C CA . TYR A 1 101 ? 8.906 -3.387 9.07 1 93.31 101 TYR A CA 1
ATOM 795 C C . TYR A 1 101 ? 8.984 -4.422 10.18 1 93.31 101 TYR A C 1
ATOM 797 O O . TYR A 1 101 ? 9.219 -4.082 11.344 1 93.31 101 TYR A O 1
ATOM 805 N N . ASN A 1 102 ? 8.805 -5.66 9.781 1 87.88 102 ASN A N 1
ATOM 806 C CA . ASN A 1 102 ? 8.781 -6.73 10.773 1 87.88 102 ASN A CA 1
ATOM 807 C C . ASN A 1 102 ? 10.117 -6.848 11.5 1 87.88 102 ASN A C 1
ATOM 809 O O . ASN A 1 102 ? 10.148 -6.957 12.727 1 87.88 102 ASN A O 1
ATOM 813 N N . SER A 1 103 ? 11.125 -6.863 10.734 1 93.19 103 SER A N 1
ATOM 814 C CA . SER A 1 103 ? 12.445 -6.957 11.367 1 93.19 103 SER A CA 1
ATOM 815 C C . SER A 1 103 ? 12.742 -5.719 12.203 1 93.19 103 SER A C 1
ATOM 817 O O . SER A 1 103 ? 13.344 -5.824 13.273 1 93.19 103 SER A O 1
ATOM 819 N N . PHE A 1 104 ? 12.297 -4.555 11.836 1 95.31 104 PHE A N 1
ATOM 820 C CA . PHE A 1 104 ? 12.5 -3.299 12.555 1 95.31 104 PHE A CA 1
ATOM 821 C C . PHE A 1 104 ? 11.805 -3.332 13.914 1 95.31 104 PHE A C 1
ATOM 823 O O . PHE A 1 104 ? 12.445 -3.092 14.938 1 95.31 104 PHE A O 1
ATOM 830 N N . VAL A 1 105 ? 10.57 -3.713 13.875 1 90.75 105 VAL A N 1
ATOM 831 C CA . VAL A 1 105 ? 9.766 -3.678 15.086 1 90.75 105 VAL A CA 1
ATOM 832 C C . VAL A 1 105 ? 10.18 -4.816 16.016 1 90.75 105 VAL A C 1
ATOM 834 O O . VAL A 1 105 ? 10.188 -4.656 17.234 1 90.75 105 VAL A O 1
ATOM 837 N N . LYS A 1 106 ? 10.453 -5.961 15.422 1 87.38 106 LYS A N 1
ATOM 838 C CA . LYS A 1 106 ? 10.844 -7.129 16.203 1 87.38 106 LYS A CA 1
ATOM 839 C C . LYS A 1 106 ? 12.086 -6.836 17.047 1 87.38 106 LYS A C 1
ATOM 841 O O . LYS A 1 106 ? 12.227 -7.352 18.156 1 87.38 106 LYS A O 1
ATOM 846 N N . HIS A 1 107 ? 12.906 -6.027 16.578 1 87.94 107 HIS A N 1
ATOM 847 C CA . HIS A 1 107 ? 14.18 -5.762 17.234 1 87.94 107 HIS A CA 1
ATOM 848 C C . HIS A 1 107 ? 14.078 -4.578 18.188 1 87.94 107 HIS A C 1
ATOM 850 O O . HIS A 1 107 ? 15.055 -4.211 18.844 1 87.94 107 HIS A O 1
ATOM 856 N N . LEU A 1 108 ? 12.992 -3.98 18.328 1 89.06 108 LEU A N 1
ATOM 857 C CA . LEU A 1 108 ? 12.773 -2.879 19.25 1 89.06 108 LEU A CA 1
ATOM 858 C C . LEU A 1 108 ? 12.055 -3.361 20.516 1 89.06 108 LEU A C 1
ATOM 860 O O . LEU A 1 108 ? 11.148 -4.195 20.438 1 89.06 108 LEU A O 1
ATOM 864 N N . PRO A 1 109 ? 12.523 -2.879 21.609 1 81.56 109 PRO A N 1
ATOM 865 C CA . PRO A 1 109 ? 11.852 -3.24 22.859 1 81.56 109 PRO A CA 1
ATOM 866 C C . PRO A 1 109 ? 10.398 -2.777 22.906 1 81.56 109 PRO A C 1
ATOM 868 O O . PRO A 1 109 ? 9.977 -1.971 22.062 1 81.56 109 PRO A O 1
ATOM 871 N N . ILE A 1 110 ? 9.711 -3.221 23.828 1 73.38 110 ILE A N 1
ATOM 872 C CA . ILE A 1 110 ? 8.266 -3.039 23.938 1 73.38 110 ILE A CA 1
ATOM 873 C C . ILE A 1 110 ? 7.949 -1.567 24.188 1 73.38 110 ILE A C 1
ATOM 875 O O . ILE A 1 110 ? 6.871 -1.084 23.828 1 73.38 110 ILE A O 1
ATOM 879 N N . ASN A 1 111 ? 8.891 -0.83 24.797 1 76.69 111 ASN A N 1
ATOM 880 C CA . ASN A 1 111 ? 8.641 0.567 25.141 1 76.69 111 ASN A CA 1
ATOM 881 C C . ASN A 1 111 ? 8.938 1.49 23.953 1 76.69 111 ASN A C 1
ATOM 883 O O . ASN A 1 111 ? 8.992 2.711 24.125 1 76.69 111 ASN A O 1
ATOM 887 N N . TYR A 1 112 ? 9.18 0.883 22.875 1 84.06 112 TYR A N 1
ATOM 888 C CA . TYR A 1 112 ? 9.297 1.649 21.641 1 84.06 112 TYR A CA 1
ATOM 889 C C . TYR A 1 112 ? 8.016 1.582 20.828 1 84.06 112 TYR A C 1
ATOM 891 O O . TYR A 1 112 ? 7.523 0.493 20.516 1 84.06 112 TYR A O 1
ATOM 899 N N . LYS A 1 113 ? 7.492 2.725 20.562 1 82.94 113 LYS A N 1
ATOM 900 C CA . LYS A 1 113 ? 6.293 2.826 19.75 1 82.94 113 LYS A CA 1
ATOM 901 C C . LYS A 1 113 ? 6.629 3.326 18.344 1 82.94 113 LYS A C 1
ATOM 903 O O . LYS A 1 113 ? 7.211 4.398 18.188 1 82.94 113 LYS A O 1
ATOM 908 N N . VAL A 1 114 ? 6.199 2.535 17.375 1 88.38 114 VAL A N 1
ATOM 909 C CA . VAL A 1 114 ? 6.504 2.883 15.984 1 88.38 114 VAL A CA 1
ATOM 910 C C . VAL A 1 114 ? 5.23 3.34 15.273 1 88.38 114 VAL A C 1
ATOM 912 O O . VAL A 1 114 ? 4.238 2.609 15.234 1 88.38 114 VAL A O 1
ATOM 915 N N . ASP A 1 115 ? 5.234 4.59 14.781 1 85.94 115 ASP A N 1
ATOM 916 C CA . ASP A 1 115 ? 4.191 5.055 13.875 1 85.94 115 ASP A CA 1
ATOM 917 C C . ASP A 1 115 ? 4.602 4.848 12.414 1 85.94 115 ASP A C 1
ATOM 919 O O . ASP A 1 115 ? 5.574 5.445 11.953 1 85.94 115 ASP A O 1
ATOM 923 N N . LEU A 1 116 ? 3.844 3.99 11.75 1 89.44 116 LEU A N 1
ATOM 924 C CA . LEU A 1 116 ? 4.109 3.678 10.352 1 89.44 116 LEU A CA 1
ATOM 925 C C . LEU A 1 116 ? 3.223 4.508 9.43 1 89.44 116 LEU A C 1
ATOM 927 O O . LEU A 1 116 ? 1.995 4.418 9.492 1 89.44 116 LEU A O 1
ATOM 931 N N . LEU A 1 117 ? 3.834 5.383 8.586 1 86.94 117 LEU A N 1
ATOM 932 C CA . LEU A 1 117 ? 3.109 6.223 7.641 1 86.94 117 LEU A CA 1
ATOM 933 C C . LEU A 1 117 ? 3.67 6.062 6.234 1 86.94 117 LEU A C 1
ATOM 935 O O . LEU A 1 117 ? 4.785 5.57 6.059 1 86.94 117 LEU A O 1
ATOM 939 N N . PHE A 1 118 ? 2.842 6.438 5.215 1 87.31 118 PHE A N 1
ATOM 940 C CA . PHE A 1 118 ? 3.225 6.34 3.811 1 87.31 118 PHE A CA 1
ATOM 941 C C . PHE A 1 118 ? 2.938 7.645 3.078 1 87.31 118 PHE A C 1
ATOM 943 O O . PHE A 1 118 ? 1.905 8.281 3.309 1 87.31 118 PHE A O 1
ATOM 950 N N . HIS A 1 119 ? 3.869 8.047 2.18 1 87.5 119 HIS A N 1
ATOM 951 C CA . HIS A 1 119 ? 3.652 9.297 1.463 1 87.5 119 HIS A CA 1
ATOM 952 C C . HIS A 1 119 ? 3.326 9.039 -0.005 1 87.5 119 HIS A C 1
ATOM 954 O O . HIS A 1 119 ? 2.994 9.977 -0.742 1 87.5 119 HIS A O 1
ATOM 960 N N . GLN A 1 120 ? 3.469 7.801 -0.48 1 81.88 120 GLN A N 1
ATOM 961 C CA . GLN A 1 120 ? 3.074 7.383 -1.82 1 81.88 120 GLN A CA 1
ATOM 962 C C . GLN A 1 120 ? 3.824 8.18 -2.887 1 81.88 120 GLN A C 1
ATOM 964 O O . GLN A 1 120 ? 3.234 8.594 -3.885 1 81.88 120 GLN A O 1
ATOM 969 N N . TYR A 1 121 ? 4.953 8.516 -2.631 1 88.56 121 TYR A N 1
ATOM 970 C CA . TYR A 1 121 ? 5.848 9.25 -3.518 1 88.56 121 TYR A CA 1
ATOM 971 C C . TYR A 1 121 ? 5.328 10.656 -3.775 1 88.56 121 TYR A C 1
ATOM 973 O O . TYR A 1 121 ? 5.746 11.312 -4.73 1 88.56 121 TYR A O 1
ATOM 981 N N . ASN A 1 122 ? 4.328 11.086 -3.025 1 83.06 122 ASN A N 1
ATOM 982 C CA . ASN A 1 122 ? 3.768 12.43 -3.135 1 83.06 122 ASN A CA 1
ATOM 983 C C . ASN A 1 122 ? 4.562 13.438 -2.311 1 83.06 122 ASN A C 1
ATOM 985 O O . ASN A 1 122 ? 4.512 13.422 -1.08 1 83.06 122 ASN A O 1
ATOM 989 N N . GLU A 1 123 ? 5.207 14.328 -3.021 1 88.12 123 GLU A N 1
ATOM 990 C CA . GLU A 1 123 ? 6.102 15.273 -2.357 1 88.12 123 GLU A CA 1
ATOM 991 C C . GLU A 1 123 ? 5.336 16.156 -1.367 1 88.12 123 GLU A C 1
ATOM 993 O O . GLU A 1 123 ? 5.812 16.406 -0.257 1 88.12 123 GLU A O 1
ATOM 998 N N . ARG A 1 124 ? 4.207 16.609 -1.708 1 79.88 124 ARG A N 1
ATOM 999 C CA . ARG A 1 124 ? 3.406 17.469 -0.828 1 79.88 124 ARG A CA 1
ATOM 1000 C C . ARG A 1 124 ? 3.02 16.719 0.445 1 79.88 124 ARG A C 1
ATOM 1002 O O . ARG A 1 124 ? 3.158 17.25 1.549 1 79.88 124 ARG A O 1
ATOM 1009 N N . LEU A 1 125 ? 2.463 15.508 0.214 1 80.44 125 LEU A N 1
ATOM 1010 C CA . LEU A 1 125 ? 2.098 14.688 1.364 1 80.44 125 LEU A CA 1
ATOM 1011 C C . LEU A 1 125 ? 3.314 14.414 2.242 1 80.44 125 LEU A C 1
ATOM 1013 O O . LEU A 1 125 ? 3.229 14.492 3.471 1 80.44 125 LEU A O 1
ATOM 1017 N N . PHE A 1 126 ? 4.453 14.133 1.559 1 92.5 126 PHE A N 1
ATOM 1018 C CA . PHE A 1 126 ? 5.707 13.898 2.266 1 92.5 126 PHE A CA 1
ATOM 1019 C C . PHE A 1 126 ? 6.055 15.086 3.156 1 92.5 126 PHE A C 1
ATOM 1021 O O . PHE A 1 126 ? 6.277 14.922 4.355 1 92.5 126 PHE A O 1
ATOM 1028 N N . ASN A 1 127 ? 6.055 16.25 2.643 1 88.94 127 ASN A N 1
ATOM 1029 C CA . ASN A 1 127 ? 6.41 17.469 3.361 1 88.94 127 ASN A CA 1
ATOM 1030 C C . ASN A 1 127 ? 5.434 17.75 4.496 1 88.94 127 ASN A C 1
ATOM 1032 O O . ASN A 1 127 ? 5.844 18.156 5.586 1 88.94 127 ASN A O 1
ATOM 1036 N N . THR A 1 128 ? 4.215 17.484 4.223 1 80.94 128 THR A N 1
ATOM 1037 C CA . THR A 1 128 ? 3.195 17.703 5.242 1 80.94 128 THR A CA 1
ATOM 1038 C C . THR A 1 128 ? 3.408 16.781 6.434 1 80.94 128 THR A C 1
ATOM 1040 O O . THR A 1 128 ? 3.385 17.219 7.586 1 80.94 128 THR A O 1
ATOM 1043 N N . ILE A 1 129 ? 3.654 15.516 6.152 1 86.56 129 ILE A N 1
ATOM 1044 C CA . ILE A 1 129 ? 3.857 14.531 7.215 1 86.56 129 ILE A CA 1
ATOM 1045 C C . ILE A 1 129 ? 5.078 14.922 8.047 1 86.56 129 ILE A C 1
ATOM 1047 O O . ILE A 1 129 ? 5.016 14.945 9.281 1 86.56 129 ILE A O 1
ATOM 1051 N N . ILE A 1 130 ? 6.172 15.273 7.391 1 92.31 130 ILE A N 1
ATOM 1052 C CA . ILE A 1 130 ? 7.406 15.609 8.094 1 92.31 130 ILE A CA 1
ATOM 1053 C C . ILE A 1 130 ? 7.199 16.875 8.914 1 92.31 130 ILE A C 1
ATOM 1055 O O . ILE A 1 130 ? 7.547 16.922 10.102 1 92.31 130 ILE A O 1
ATOM 1059 N N . ARG A 1 131 ? 6.594 17.859 8.352 1 87.56 131 ARG A N 1
ATOM 1060 C CA . ARG A 1 131 ? 6.352 19.109 9.062 1 87.56 131 ARG A CA 1
ATOM 1061 C C . ARG A 1 131 ? 5.543 18.875 10.328 1 87.56 131 ARG A C 1
ATOM 1063 O O . ARG A 1 131 ? 5.852 19.422 11.383 1 87.56 131 ARG A O 1
ATOM 1070 N N . GLU A 1 132 ? 4.582 18.078 10.195 1 79.5 132 GLU A N 1
ATOM 1071 C CA . GLU A 1 132 ? 3.699 17.812 11.328 1 79.5 132 GLU A CA 1
ATOM 1072 C C . GLU A 1 132 ? 4.383 16.938 12.359 1 79.5 132 GLU A C 1
ATOM 1074 O O . GLU A 1 132 ? 3.975 16.906 13.523 1 79.5 132 GLU A O 1
ATOM 1079 N N . SER A 1 133 ? 5.355 16.203 11.914 1 85.44 133 SER A N 1
ATOM 1080 C CA . SER A 1 133 ? 5.977 15.211 12.789 1 85.44 133 SER A CA 1
ATOM 1081 C C . SER A 1 133 ? 7.148 15.812 13.562 1 85.44 133 SER A C 1
ATOM 1083 O O . SER A 1 133 ? 7.57 15.258 1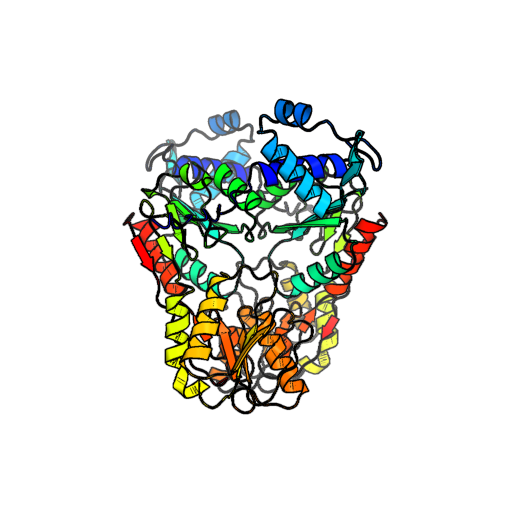4.578 1 85.44 133 SER A O 1
ATOM 1085 N N . VAL A 1 134 ? 7.652 16.906 13.062 1 87.69 134 VAL A N 1
ATOM 1086 C CA . VAL A 1 134 ? 8.844 17.484 13.664 1 87.69 134 VAL A CA 1
ATOM 1087 C C . VAL A 1 134 ? 8.602 17.734 15.148 1 87.69 134 VAL A C 1
ATOM 1089 O O . VAL A 1 134 ? 7.582 18.328 15.531 1 87.69 134 VAL A O 1
ATOM 1092 N N . GLY A 1 135 ? 9.523 17.25 16.031 1 84.38 135 GLY A N 1
ATOM 1093 C CA . GLY A 1 135 ? 9.453 17.484 17.469 1 84.38 135 GLY A CA 1
ATOM 1094 C C . GLY A 1 135 ? 8.578 16.469 18.188 1 84.38 135 GLY A C 1
ATOM 1095 O O . GLY A 1 135 ? 8.547 16.438 19.422 1 84.38 135 GLY A O 1
ATOM 1096 N N . LYS A 1 136 ? 7.965 15.578 17.453 1 82.06 136 LYS A N 1
ATOM 1097 C CA . LYS A 1 136 ? 7 14.672 18.078 1 82.06 136 LYS A CA 1
ATOM 1098 C C . LYS A 1 136 ? 7.605 13.281 18.266 1 82.06 136 LYS A C 1
ATOM 1100 O O . LYS A 1 136 ? 7.039 12.445 18.969 1 82.06 136 LYS A O 1
ATOM 1105 N N . TYR A 1 137 ? 8.719 13.047 17.641 1 88.88 137 TYR A N 1
ATOM 1106 C CA . TYR A 1 137 ? 9.328 11.719 17.703 1 88.88 137 TYR A CA 1
ATOM 1107 C C . TYR A 1 137 ? 10.773 11.812 18.188 1 88.88 137 TYR A C 1
ATOM 1109 O O . TYR A 1 137 ? 11.398 12.867 18.094 1 88.88 137 TYR A O 1
ATOM 1117 N N . ASN A 1 138 ? 11.227 10.766 18.719 1 90.12 138 ASN A N 1
ATOM 1118 C CA . ASN A 1 138 ? 12.617 10.648 19.156 1 90.12 138 ASN A CA 1
ATOM 1119 C C . ASN A 1 138 ? 13.547 10.305 18 1 90.12 138 ASN A C 1
ATOM 1121 O O . ASN A 1 138 ? 14.711 10.695 17.984 1 90.12 138 ASN A O 1
ATOM 1125 N N . LYS A 1 139 ? 13.047 9.555 17.141 1 95.19 139 LYS A N 1
ATOM 1126 C CA . LYS A 1 139 ? 13.773 9.141 15.938 1 95.19 139 LYS A CA 1
ATOM 1127 C C . LYS A 1 139 ? 12.875 9.172 14.711 1 95.19 139 LYS A C 1
ATOM 1129 O O . LYS A 1 139 ? 11.664 8.961 14.812 1 95.19 139 LYS A O 1
ATOM 1134 N N . TYR A 1 140 ? 13.492 9.492 13.578 1 97.31 140 TYR A N 1
ATOM 1135 C CA . TYR A 1 140 ? 12.812 9.547 12.289 1 97.31 140 TYR A CA 1
ATOM 1136 C C . TYR A 1 140 ? 13.492 8.625 11.281 1 97.31 140 TYR A C 1
ATOM 1138 O O . TYR A 1 140 ? 14.648 8.844 10.914 1 97.31 140 TYR A O 1
ATOM 1146 N N . ILE A 1 141 ? 12.828 7.59 10.867 1 98.38 141 ILE A N 1
ATOM 1147 C CA . ILE A 1 141 ? 13.273 6.688 9.812 1 98.38 141 ILE A CA 1
ATOM 1148 C C . ILE A 1 141 ? 12.477 6.949 8.539 1 98.38 141 ILE A C 1
ATOM 1150 O O . ILE A 1 141 ? 11.273 6.66 8.477 1 98.38 141 ILE A O 1
ATOM 1154 N N . VAL A 1 142 ? 13.141 7.453 7.488 1 98.06 142 VAL A N 1
ATOM 1155 C CA . VAL A 1 142 ? 12.391 8.078 6.406 1 98.06 142 VAL A CA 1
ATOM 1156 C C . VAL A 1 142 ? 12.898 7.566 5.062 1 98.06 142 VAL A C 1
ATOM 1158 O O . VAL A 1 142 ? 14.102 7.613 4.789 1 98.06 142 VAL A O 1
ATOM 1161 N N . MET A 1 143 ? 11.992 7.027 4.285 1 97.19 143 MET A N 1
ATOM 1162 C CA . MET A 1 143 ? 12.266 6.879 2.857 1 97.19 143 MET A CA 1
ATOM 1163 C C . MET A 1 143 ? 11.906 8.156 2.1 1 97.19 143 MET A C 1
ATOM 1165 O O . MET A 1 143 ? 10.789 8.656 2.219 1 97.19 143 MET A O 1
ATOM 1169 N N . ASN A 1 144 ? 12.891 8.625 1.38 1 94.88 144 ASN A N 1
ATOM 1170 C CA . ASN A 1 144 ? 12.664 9.828 0.588 1 94.88 144 ASN A CA 1
ATOM 1171 C C . ASN A 1 144 ? 11.664 9.578 -0.536 1 94.88 144 ASN A C 1
ATOM 1173 O O . ASN A 1 144 ? 11.414 8.43 -0.911 1 94.88 144 ASN A O 1
ATOM 1177 N N . PHE A 1 145 ? 11.07 10.672 -1.09 1 92.81 145 PHE A N 1
ATOM 1178 C CA . PHE A 1 145 ? 10.016 10.523 -2.088 1 92.81 145 PHE A CA 1
ATOM 1179 C C . PHE A 1 145 ? 10.609 10.406 -3.486 1 92.81 145 PHE A C 1
ATOM 1181 O O . PHE A 1 145 ? 9.906 10.039 -4.434 1 92.81 145 PHE A O 1
ATOM 1188 N N . ASP A 1 146 ? 11.883 10.695 -3.613 1 94 146 ASP A N 1
ATOM 1189 C CA . ASP A 1 146 ? 12.586 10.711 -4.891 1 94 146 ASP A CA 1
ATOM 1190 C C . ASP A 1 146 ? 14.047 10.289 -4.723 1 94 146 ASP A C 1
ATOM 1192 O O . ASP A 1 146 ? 14.672 10.594 -3.705 1 94 146 ASP A O 1
ATOM 1196 N N . ASN A 1 147 ? 14.516 9.617 -5.746 1 95.38 147 ASN A N 1
ATOM 1197 C CA . ASN A 1 147 ? 15.883 9.109 -5.629 1 95.38 147 ASN A CA 1
ATOM 1198 C C . ASN A 1 147 ? 16.906 10.227 -5.82 1 95.38 147 ASN A C 1
ATOM 1200 O O . ASN A 1 147 ? 18.031 10.133 -5.32 1 95.38 147 ASN A O 1
ATOM 1204 N N . GLU A 1 148 ? 16.562 11.273 -6.539 1 94.31 148 GLU A N 1
ATOM 1205 C CA . GLU A 1 148 ? 17.547 12.281 -6.93 1 94.31 148 GLU A CA 1
ATOM 1206 C C . GLU A 1 148 ? 17.25 13.625 -6.27 1 94.31 148 GLU A C 1
ATOM 1208 O O . GLU A 1 148 ? 18.047 14.555 -6.367 1 94.31 148 GLU A O 1
ATOM 1213 N N . LYS A 1 149 ? 16.141 13.703 -5.633 1 92.81 149 LYS A N 1
ATOM 1214 C CA . LYS A 1 149 ? 15.734 14.961 -5.016 1 92.81 149 LYS A CA 1
ATOM 1215 C C . LYS A 1 149 ? 15.609 14.82 -3.502 1 92.81 149 LYS A C 1
ATOM 1217 O O . LYS A 1 149 ? 14.93 13.922 -3.012 1 92.81 149 LYS A O 1
ATOM 1222 N N . PHE A 1 150 ? 16.25 15.719 -2.803 1 92.81 150 PHE A N 1
ATOM 1223 C CA . PHE A 1 150 ? 16.188 15.773 -1.347 1 92.81 150 PHE A CA 1
ATOM 1224 C C . PHE A 1 150 ? 15.203 16.844 -0.892 1 92.81 150 PHE A C 1
ATOM 1226 O O . PHE A 1 150 ? 15.219 17.969 -1.402 1 92.81 150 PHE A O 1
ATOM 1233 N N . SER A 1 151 ? 14.32 16.516 -0.023 1 90.62 151 SER A N 1
ATOM 1234 C CA . SER A 1 151 ? 13.391 17.516 0.492 1 90.62 151 SER A CA 1
ATOM 1235 C C . SER A 1 151 ? 14.031 18.359 1.58 1 90.62 151 SER A C 1
ATOM 1237 O O . SER A 1 151 ? 14.508 17.828 2.59 1 90.62 151 SER A O 1
ATOM 1239 N N . MET A 1 152 ? 13.891 19.594 1.576 1 90.81 152 MET A N 1
ATOM 1240 C CA . MET A 1 152 ? 14.508 20.531 2.52 1 90.81 152 MET A CA 1
ATOM 1241 C C . MET A 1 152 ? 13.797 20.484 3.867 1 90.81 152 MET A C 1
ATOM 1243 O O . MET A 1 152 ? 14.367 20.906 4.883 1 90.81 152 MET A O 1
ATOM 1247 N N . VAL A 1 153 ? 12.609 19.984 3.83 1 92.75 153 VAL A N 1
ATOM 1248 C CA . VAL A 1 153 ? 11.859 19.938 5.082 1 92.75 153 VAL A CA 1
ATOM 1249 C C . VAL A 1 153 ? 12.578 19.016 6.074 1 92.75 153 VAL A C 1
ATOM 1251 O O . VAL A 1 153 ? 12.445 19.188 7.289 1 92.75 153 VAL A O 1
ATOM 1254 N N . LEU A 1 154 ? 13.367 18.109 5.582 1 95.94 154 LEU A N 1
ATOM 1255 C CA . LEU A 1 154 ? 14.094 17.172 6.426 1 95.94 154 LEU A CA 1
ATOM 1256 C C . LEU A 1 154 ? 15.172 17.891 7.238 1 95.94 154 LEU A C 1
ATOM 1258 O O . LEU A 1 154 ? 15.641 17.359 8.25 1 95.94 154 LEU A O 1
ATOM 1262 N N . ASN A 1 155 ? 15.531 19.062 6.809 1 94.12 155 ASN A N 1
ATOM 1263 C CA . ASN A 1 155 ? 16.531 19.844 7.535 1 94.12 155 ASN A CA 1
ATOM 1264 C C . ASN A 1 155 ? 16.016 20.281 8.906 1 94.12 155 ASN A C 1
ATOM 1266 O O . ASN A 1 155 ? 16.797 20.672 9.773 1 94.12 155 ASN A O 1
ATOM 1270 N N . LYS A 1 156 ? 14.75 20.219 9.086 1 93.75 156 LYS A N 1
ATOM 1271 C CA . LYS A 1 156 ? 14.148 20.609 10.367 1 93.75 156 LYS A CA 1
ATOM 1272 C C . LYS A 1 156 ? 14.375 19.531 11.422 1 93.75 156 LYS A C 1
ATOM 1274 O O . LYS A 1 156 ? 14.156 19.766 12.609 1 93.75 156 LYS A O 1
ATOM 1279 N N . ILE A 1 157 ? 14.797 18.359 11.023 1 95.69 157 ILE A N 1
ATOM 1280 C CA . ILE A 1 157 ? 15.102 17.266 11.938 1 95.69 157 ILE A CA 1
ATOM 1281 C C . ILE A 1 157 ? 16.594 17.203 12.203 1 95.69 157 ILE A C 1
ATOM 1283 O O . ILE A 1 157 ? 17.406 17.25 11.273 1 95.69 157 ILE A O 1
ATOM 1287 N N . HIS A 1 158 ? 16.953 17.188 13.438 1 94.81 158 HIS A N 1
ATOM 1288 C CA . HIS A 1 158 ? 18.375 17.094 13.758 1 94.81 158 HIS A CA 1
ATOM 1289 C C . HIS A 1 158 ? 18.984 15.852 13.125 1 94.81 158 HIS A C 1
ATOM 1291 O O . HIS A 1 158 ? 18.406 14.766 13.18 1 94.81 158 HIS A O 1
ATOM 1297 N N . PRO A 1 159 ? 20.156 15.922 12.578 1 95.56 159 PRO A N 1
ATOM 1298 C CA . PRO A 1 159 ? 20.781 14.82 11.836 1 95.56 159 PRO A CA 1
ATOM 1299 C C . PRO A 1 159 ? 20.938 13.555 12.672 1 95.56 159 PRO A C 1
ATOM 1301 O O . PRO A 1 159 ? 20.828 12.445 12.156 1 95.56 159 PRO A O 1
ATOM 1304 N N . THR A 1 160 ? 21.125 13.703 13.938 1 94.88 160 THR A N 1
ATOM 1305 C CA . THR A 1 160 ? 21.359 12.547 14.797 1 94.88 160 THR A CA 1
ATOM 1306 C C . THR A 1 160 ? 20.062 11.758 15.008 1 94.88 160 THR A C 1
ATOM 1308 O O . THR A 1 160 ? 20.094 10.617 15.484 1 94.88 160 THR A O 1
ATOM 1311 N N . LYS A 1 161 ? 18.969 12.375 14.633 1 96.38 161 LYS A N 1
ATOM 1312 C CA . LYS A 1 161 ? 17.672 11.734 14.852 1 96.38 161 LYS A CA 1
ATOM 1313 C C . LYS A 1 161 ? 17.109 11.172 13.547 1 96.38 161 LYS A C 1
ATOM 1315 O O . LYS A 1 161 ? 16.094 10.453 13.562 1 96.38 161 LYS A O 1
ATOM 1320 N N . LEU A 1 162 ? 17.75 11.438 12.422 1 97.88 162 LEU A N 1
ATOM 1321 C CA . LEU A 1 162 ? 17.188 11.125 11.109 1 97.88 162 LEU A CA 1
ATOM 1322 C C . LEU A 1 162 ? 17.984 10.016 10.43 1 97.88 162 LEU A C 1
ATOM 1324 O O . LEU A 1 162 ? 19.219 10.094 10.336 1 97.88 162 LEU A O 1
ATOM 1328 N N . LEU A 1 163 ? 17.328 8.984 9.984 1 98.56 163 LEU A N 1
ATOM 1329 C CA . LEU A 1 163 ? 17.891 7.934 9.141 1 98.56 163 LEU A CA 1
ATOM 1330 C C . LEU A 1 163 ? 17.156 7.867 7.801 1 98.56 163 LEU A C 1
ATOM 1332 O O . LEU A 1 163 ? 15.938 7.695 7.758 1 98.56 163 LEU A O 1
ATOM 1336 N N . LEU A 1 164 ? 17.906 8.047 6.75 1 98.31 164 LEU A N 1
ATOM 1337 C CA . LEU A 1 164 ? 17.344 7.949 5.402 1 98.31 164 LEU A CA 1
ATOM 1338 C C . LEU A 1 164 ? 17.469 6.527 4.867 1 98.31 164 LEU A C 1
ATOM 1340 O O . LEU A 1 164 ? 18.516 5.898 4.984 1 98.31 164 LEU A O 1
ATOM 1344 N N . LEU A 1 165 ? 16.375 6.035 4.23 1 98.12 165 LEU A N 1
ATOM 1345 C CA . LEU A 1 165 ? 16.359 4.664 3.729 1 98.12 165 LEU A CA 1
ATOM 1346 C C . LEU A 1 165 ? 16.141 4.645 2.219 1 98.12 165 LEU A C 1
ATOM 1348 O O . LEU A 1 165 ? 15.445 5.508 1.675 1 98.12 165 LEU A O 1
ATOM 1352 N N . ASP A 1 166 ? 16.656 3.645 1.485 1 96.31 166 ASP A N 1
ATOM 1353 C CA . ASP A 1 166 ? 16.328 3.182 0.139 1 96.31 166 ASP A CA 1
ATOM 1354 C C . ASP A 1 166 ? 16.875 4.145 -0.917 1 96.31 166 ASP A C 1
ATOM 1356 O O . ASP A 1 166 ? 18.016 4.023 -1.346 1 96.31 166 ASP A O 1
ATOM 1360 N N . PHE A 1 167 ? 16.125 5.312 -1.136 1 94.62 167 PHE A N 1
ATOM 1361 C CA . PHE A 1 167 ? 16.578 6.32 -2.082 1 94.62 167 PHE A CA 1
ATOM 1362 C C . PHE A 1 167 ? 17.719 7.137 -1.489 1 94.62 167 PHE A C 1
ATOM 1364 O O . PHE A 1 167 ? 17.734 7.426 -0.291 1 94.62 167 PHE A O 1
ATOM 1371 N N . GLY A 1 168 ? 18.719 7.531 -2.393 1 94.44 168 GLY A N 1
ATOM 1372 C CA . GLY A 1 168 ? 19.812 8.25 -1.771 1 94.44 168 GLY A CA 1
ATOM 1373 C C . GLY A 1 168 ? 20.75 8.898 -2.779 1 94.44 168 GLY A C 1
ATOM 1374 O O . GLY A 1 168 ? 21.906 9.18 -2.467 1 94.44 168 GLY A O 1
ATOM 1375 N N . LYS A 1 169 ? 20.266 9.062 -3.984 1 94.88 169 LYS A N 1
ATOM 1376 C CA . LYS A 1 169 ? 21.156 9.68 -4.973 1 94.88 169 LYS A CA 1
ATOM 1377 C C . LYS A 1 169 ? 21.078 11.203 -4.902 1 94.88 169 LYS A C 1
ATOM 1379 O O . LYS A 1 169 ? 20.688 11.859 -5.867 1 94.88 169 LYS A O 1
ATOM 1384 N N . PHE A 1 170 ? 21.375 11.82 -3.797 1 94.69 170 PHE A N 1
ATOM 1385 C CA . PHE A 1 170 ? 21.469 13.242 -3.486 1 94.69 170 PHE A CA 1
ATOM 1386 C C . PHE A 1 170 ? 22.5 13.492 -2.393 1 94.69 170 PHE A C 1
ATOM 1388 O O . PHE A 1 170 ? 23.062 12.547 -1.846 1 94.69 170 PHE A O 1
ATOM 1395 N N . GLU A 1 171 ? 22.828 14.711 -2.119 1 93.62 171 GLU A N 1
ATOM 1396 C CA . GLU A 1 171 ? 23.781 15.047 -1.065 1 93.62 171 GLU A CA 1
ATOM 1397 C C . GLU A 1 171 ? 23.219 14.734 0.315 1 93.62 171 GLU A C 1
ATOM 1399 O O . GLU A 1 171 ? 22.156 15.25 0.688 1 93.62 171 GLU A O 1
ATOM 1404 N N . LYS A 1 172 ? 23.922 13.82 1.012 1 94.44 172 LYS A N 1
ATOM 1405 C CA . LYS A 1 172 ? 23.359 13.367 2.287 1 94.44 172 LYS A CA 1
ATOM 1406 C C . LYS A 1 172 ? 24.469 13.055 3.287 1 94.44 172 LYS A C 1
ATOM 1408 O O . LYS A 1 172 ? 24.266 12.312 4.25 1 94.44 172 LYS A O 1
ATOM 1413 N N . GLU A 1 173 ? 25.547 13.625 3.209 1 93.44 173 GLU A N 1
ATOM 1414 C CA . GLU A 1 173 ? 26.734 13.25 3.977 1 93.44 173 GLU A CA 1
ATOM 1415 C C . GLU A 1 173 ? 26.547 13.539 5.461 1 93.44 173 GLU A C 1
ATOM 1417 O O . GLU A 1 173 ? 27.141 12.883 6.312 1 93.44 173 GLU A O 1
ATOM 1422 N N . LYS A 1 174 ? 25.734 14.422 5.789 1 94.25 174 LYS A N 1
ATOM 1423 C CA . LYS A 1 174 ? 25.562 14.812 7.184 1 94.25 174 LYS A CA 1
ATOM 1424 C C . LYS A 1 174 ? 24.547 13.898 7.883 1 94.25 174 LYS A C 1
ATOM 1426 O O . LYS A 1 174 ? 24.422 13.938 9.109 1 94.25 174 LYS A O 1
ATOM 1431 N N . TYR A 1 175 ? 23.938 13.078 7.117 1 96.75 175 TYR A N 1
ATOM 1432 C CA . TYR A 1 175 ? 22.891 12.234 7.676 1 96.75 175 TYR A CA 1
ATOM 1433 C C . TYR A 1 175 ? 23.328 10.773 7.715 1 96.75 175 TYR A C 1
ATOM 1435 O O . TYR A 1 175 ? 24.266 10.383 7.02 1 96.75 175 TYR A O 1
ATOM 1443 N N . SER A 1 176 ? 22.703 10.023 8.656 1 98.12 176 SER A N 1
ATOM 1444 C CA . SER A 1 176 ? 22.75 8.57 8.562 1 98.12 176 SER A CA 1
ATOM 1445 C C . SER A 1 176 ? 21.859 8.062 7.434 1 98.12 176 SER A C 1
ATOM 1447 O O . SER A 1 176 ? 20.797 8.641 7.164 1 98.12 176 SER A O 1
ATOM 1449 N N . TYR A 1 177 ? 22.344 6.961 6.703 1 98.5 177 TYR A N 1
ATOM 1450 C CA . TYR A 1 177 ? 21.516 6.426 5.625 1 98.5 177 TYR A CA 1
ATOM 1451 C C . TYR A 1 177 ? 21.828 4.957 5.379 1 98.5 177 TYR A C 1
ATOM 1453 O O . TYR A 1 177 ? 22.953 4.5 5.645 1 98.5 177 TYR A O 1
ATOM 1461 N N . ILE A 1 178 ? 20.859 4.203 5.027 1 98.44 178 ILE A N 1
ATOM 1462 C CA . ILE A 1 178 ? 20.922 2.869 4.445 1 98.44 178 ILE A CA 1
ATOM 1463 C C . ILE A 1 178 ? 20.203 2.859 3.098 1 98.44 178 ILE A C 1
ATOM 1465 O O . ILE A 1 178 ? 18.969 2.783 3.043 1 98.44 178 ILE A O 1
ATOM 1469 N N . CYS A 1 179 ? 21 2.875 2.02 1 98 179 CYS A N 1
ATOM 1470 C CA . CYS A 1 179 ? 20.406 3.121 0.707 1 98 179 CYS A CA 1
ATOM 1471 C C . CYS A 1 179 ? 20.625 1.931 -0.22 1 98 179 CYS A C 1
ATOM 1473 O O . CYS A 1 179 ? 21.344 0.99 0.129 1 98 179 CYS A O 1
ATOM 1475 N N . GLN A 1 180 ? 19.938 1.971 -1.316 1 96.88 180 GLN A N 1
ATOM 1476 C CA . GLN A 1 180 ? 20.078 1.048 -2.438 1 96.88 180 GLN A CA 1
ATOM 1477 C C . GLN A 1 180 ? 20.688 1.745 -3.652 1 96.88 180 GLN A C 1
ATOM 1479 O O . GLN A 1 180 ? 20.359 2.904 -3.932 1 96.88 180 GLN A O 1
ATOM 1484 N N . ASP A 1 181 ? 21.594 1.02 -4.285 1 97.25 181 ASP A N 1
ATOM 1485 C CA . ASP A 1 181 ? 22.156 1.503 -5.543 1 97.25 181 ASP A CA 1
ATOM 1486 C C . ASP A 1 181 ? 21.422 0.908 -6.738 1 97.25 181 ASP A C 1
ATOM 1488 O O . ASP A 1 181 ? 21.562 -0.279 -7.035 1 97.25 181 ASP A O 1
ATOM 1492 N N . PHE A 1 182 ? 20.719 1.753 -7.484 1 97.56 182 PHE A N 1
ATOM 1493 C CA . PHE A 1 182 ? 19.875 1.306 -8.578 1 97.56 182 PHE A CA 1
ATOM 1494 C C . PHE A 1 182 ? 20.641 1.31 -9.898 1 97.56 182 PHE A C 1
ATOM 1496 O O . PHE A 1 182 ? 20.078 0.959 -10.945 1 97.56 182 PHE A O 1
ATOM 1503 N N . ASP A 1 183 ? 21.844 1.734 -9.859 1 97.25 183 ASP A N 1
ATOM 1504 C CA . ASP A 1 183 ? 22.672 1.893 -11.055 1 97.25 183 ASP A CA 1
ATOM 1505 C C . ASP A 1 183 ? 23.672 0.752 -11.172 1 97.25 183 ASP A C 1
ATOM 1507 O O . ASP A 1 183 ? 23.406 -0.264 -11.812 1 97.25 183 ASP A O 1
ATOM 1511 N N . GLU A 1 184 ? 24.812 0.938 -10.477 1 97.62 184 GLU A N 1
ATOM 1512 C CA . GLU A 1 184 ? 25.906 -0.018 -10.602 1 97.62 184 GLU A CA 1
ATOM 1513 C C . GLU A 1 184 ? 25.547 -1.361 -9.977 1 97.62 184 GLU A C 1
ATOM 1515 O O . GLU A 1 184 ? 25.906 -2.416 -10.508 1 97.62 184 GLU A O 1
ATOM 1520 N N . ALA A 1 185 ? 24.891 -1.32 -8.898 1 97.81 185 ALA A N 1
ATOM 1521 C CA . ALA A 1 185 ? 24.516 -2.568 -8.242 1 97.81 185 ALA A CA 1
ATOM 1522 C C . ALA A 1 185 ? 23.562 -3.379 -9.117 1 97.81 185 ALA A C 1
ATOM 1524 O O . ALA A 1 185 ? 23.641 -4.609 -9.164 1 97.81 185 ALA A O 1
ATOM 1525 N N . PHE A 1 186 ? 22.688 -2.699 -9.805 1 97.94 186 PHE A N 1
ATOM 1526 C CA . PHE A 1 186 ? 21.781 -3.348 -10.742 1 97.94 186 PHE A CA 1
ATOM 1527 C C . PHE A 1 186 ? 22.562 -3.979 -11.898 1 97.94 186 PHE A C 1
ATOM 1529 O O . PHE A 1 186 ? 22.328 -5.141 -12.242 1 97.94 186 PHE A O 1
ATOM 1536 N N . TYR A 1 187 ? 23.453 -3.266 -12.453 1 98.31 187 TYR A N 1
ATOM 1537 C CA . TYR A 1 187 ? 24.312 -3.754 -13.531 1 98.31 187 TYR A CA 1
ATOM 1538 C C . TYR A 1 187 ? 25.062 -5.008 -13.102 1 98.31 187 TYR A C 1
ATOM 1540 O O . TYR A 1 187 ? 25.078 -6.004 -13.828 1 98.31 187 TYR A O 1
ATOM 1548 N N . GLN A 1 188 ? 25.641 -4.934 -11.922 1 98.25 188 GLN A N 1
ATOM 1549 C CA . GLN A 1 188 ? 26.422 -6.055 -11.422 1 98.25 188 GLN A CA 1
ATOM 1550 C C . GLN A 1 188 ? 25.547 -7.281 -11.18 1 98.25 188 GLN A C 1
ATOM 1552 O O . GLN A 1 188 ? 25.984 -8.414 -11.398 1 98.25 188 GLN A O 1
ATOM 1557 N N . ALA A 1 189 ? 24.375 -7.062 -10.742 1 98.12 189 ALA A N 1
ATOM 1558 C CA . ALA A 1 189 ? 23.438 -8.172 -10.523 1 98.12 189 ALA A CA 1
ATOM 1559 C C . ALA A 1 189 ? 23.094 -8.859 -11.844 1 98.12 189 ALA A C 1
ATOM 1561 O O . ALA A 1 189 ? 23.016 -10.086 -11.906 1 98.12 189 ALA A O 1
ATOM 1562 N N . LEU A 1 190 ? 22.891 -8.07 -12.883 1 98.25 190 LEU A N 1
ATOM 1563 C CA . LEU A 1 190 ? 22.641 -8.641 -14.203 1 98.25 190 LEU A CA 1
ATOM 1564 C C . LEU A 1 190 ? 23.859 -9.43 -14.695 1 98.25 190 LEU A C 1
ATOM 1566 O O . LEU A 1 190 ? 23.703 -10.492 -15.297 1 98.25 190 LEU A O 1
ATOM 1570 N N . LEU A 1 191 ? 25 -8.93 -14.406 1 98.12 191 LEU A N 1
ATOM 1571 C CA . LEU A 1 191 ? 26.234 -9.602 -14.812 1 98.12 191 LEU A CA 1
ATOM 1572 C C . LEU A 1 191 ? 26.359 -10.969 -14.148 1 98.12 191 LEU A C 1
ATOM 1574 O O . LEU A 1 191 ? 26.828 -11.922 -14.766 1 98.12 191 LEU A O 1
ATOM 1578 N N . MET A 1 192 ? 25.922 -11.039 -12.914 1 97.75 192 MET A N 1
ATOM 1579 C CA . MET A 1 192 ? 25.953 -12.297 -12.188 1 97.75 192 MET A CA 1
ATOM 1580 C C . MET A 1 192 ? 25.047 -13.336 -12.852 1 97.75 192 MET A C 1
ATOM 1582 O O . MET A 1 192 ? 25.266 -14.539 -12.711 1 97.75 192 MET A O 1
ATOM 1586 N N . LEU A 1 193 ? 24.062 -12.836 -13.609 1 98.06 193 LEU A N 1
ATOM 1587 C CA . LEU A 1 193 ? 23.094 -13.711 -14.25 1 98.06 193 LEU A CA 1
ATOM 1588 C C . LEU A 1 193 ? 23.453 -13.961 -15.711 1 98.06 193 LEU A C 1
ATOM 1590 O O . LEU A 1 193 ? 22.688 -14.586 -16.438 1 98.06 193 LEU A O 1
ATOM 1594 N N . LYS A 1 194 ? 24.562 -13.57 -16.141 1 96.88 194 LYS A N 1
ATOM 1595 C CA . LYS A 1 194 ? 24.938 -13.562 -17.547 1 96.88 194 LYS A CA 1
ATOM 1596 C C . LYS A 1 194 ? 24.844 -14.961 -18.156 1 96.88 194 LYS A C 1
ATOM 1598 O O . LYS A 1 194 ? 24.312 -15.133 -19.25 1 96.88 194 LYS A O 1
ATOM 1603 N N . GLU A 1 195 ? 25.297 -15.93 -17.422 1 96.38 195 GLU A N 1
ATOM 1604 C CA . GLU A 1 195 ? 25.328 -17.297 -17.938 1 96.38 195 GLU A CA 1
ATOM 1605 C C . GLU A 1 195 ? 23.922 -17.828 -18.141 1 96.38 195 GLU A C 1
ATOM 1607 O O . GLU A 1 195 ? 23.656 -18.547 -19.109 1 96.38 195 GLU A O 1
ATOM 1612 N N . LYS A 1 196 ? 23.016 -17.469 -17.266 1 97.06 196 LYS A N 1
ATOM 1613 C CA . LYS A 1 196 ? 21.625 -17.906 -17.375 1 97.06 196 LYS A CA 1
ATOM 1614 C C . LYS A 1 196 ? 20.906 -17.141 -18.484 1 97.06 196 LYS A C 1
ATOM 1616 O O . LYS A 1 196 ? 19.922 -17.641 -19.047 1 97.06 196 LYS A O 1
ATOM 1621 N N . LEU A 1 197 ? 21.359 -15.945 -18.75 1 97.88 197 LEU A N 1
ATOM 1622 C CA . LEU A 1 197 ? 20.688 -15.07 -19.703 1 97.88 197 LEU A CA 1
ATOM 1623 C C . LEU A 1 197 ? 21.172 -15.352 -21.125 1 97.88 197 LEU A C 1
ATOM 1625 O O . LEU A 1 197 ? 20.484 -15.016 -22.094 1 97.88 197 LEU A O 1
ATOM 1629 N N . ARG A 1 198 ? 22.266 -15.984 -21.219 1 94.75 198 ARG A N 1
ATOM 1630 C CA . ARG A 1 198 ? 22.953 -16.125 -22.5 1 94.75 198 ARG A CA 1
ATOM 1631 C C . ARG A 1 198 ? 22.109 -16.938 -23.484 1 94.75 198 ARG A C 1
ATOM 1633 O O . ARG A 1 198 ? 22.25 -16.797 -24.703 1 94.75 198 ARG A O 1
ATOM 1640 N N . HIS A 1 199 ? 21.25 -17.703 -22.922 1 94 199 HIS A N 1
ATOM 1641 C CA . HIS A 1 199 ? 20.422 -18.562 -23.766 1 94 199 HIS A CA 1
ATOM 1642 C C . HIS A 1 199 ? 19.312 -17.781 -24.438 1 94 199 HIS A C 1
ATOM 1644 O O . HIS A 1 199 ? 18.641 -18.281 -25.344 1 94 199 HIS A O 1
ATOM 1650 N N . TYR A 1 200 ? 19.109 -16.594 -24.047 1 97.69 200 TYR A N 1
ATOM 1651 C CA . TYR A 1 200 ? 18.062 -15.734 -24.609 1 97.69 200 TYR A CA 1
ATOM 1652 C C . TYR A 1 200 ? 18.672 -14.617 -25.438 1 97.69 200 TYR A C 1
ATOM 1654 O O . TYR A 1 200 ? 19.531 -13.875 -24.969 1 97.69 200 TYR A O 1
ATOM 1662 N N . PRO A 1 201 ? 18.219 -14.438 -26.609 1 97 201 PRO A N 1
ATOM 1663 C CA . PRO A 1 201 ? 18.812 -13.414 -27.484 1 97 201 PRO A CA 1
ATOM 1664 C C . PRO A 1 201 ? 18.406 -12 -27.078 1 97 201 PRO A C 1
ATOM 1666 O O . PRO A 1 201 ? 19.125 -11.039 -27.391 1 97 201 PRO A O 1
ATOM 1669 N N . GLN A 1 202 ? 17.25 -11.836 -26.375 1 98.44 202 GLN A N 1
ATOM 1670 C CA . GLN A 1 202 ? 16.734 -10.492 -26.141 1 98.44 202 GLN A CA 1
ATOM 1671 C C . GLN A 1 202 ? 16.297 -10.32 -24.688 1 98.44 202 GLN A C 1
ATOM 1673 O O . GLN A 1 202 ? 15.742 -11.25 -24.094 1 98.44 202 GLN A O 1
ATOM 1678 N N . LEU A 1 203 ? 16.562 -9.086 -24.203 1 98.69 203 LEU A N 1
ATOM 1679 C CA . LEU A 1 203 ? 16.078 -8.664 -22.891 1 98.69 203 LEU A CA 1
ATOM 1680 C C . LEU A 1 203 ? 15.141 -7.473 -23 1 98.69 203 LEU A C 1
ATOM 1682 O O . LEU A 1 203 ? 15.383 -6.566 -23.812 1 98.69 203 LEU A O 1
ATOM 1686 N N . VAL A 1 204 ? 14.055 -7.559 -22.281 1 98.75 204 VAL A N 1
ATOM 1687 C CA . VAL A 1 204 ? 13.086 -6.465 -22.25 1 98.75 204 VAL A CA 1
ATOM 1688 C C . VAL A 1 204 ? 12.891 -5.973 -20.828 1 98.75 204 VAL A C 1
ATOM 1690 O O . VAL A 1 204 ? 12.523 -6.75 -19.938 1 98.75 204 VAL A O 1
ATOM 1693 N N . LEU A 1 205 ? 13.164 -4.695 -20.594 1 98.62 205 LEU A N 1
ATOM 1694 C CA . LEU A 1 205 ? 12.883 -4.066 -19.312 1 98.62 205 LEU A CA 1
ATOM 1695 C C . LEU A 1 205 ? 11.492 -3.432 -19.312 1 98.62 205 LEU A C 1
ATOM 1697 O O . LEU A 1 205 ? 11.219 -2.523 -20.094 1 98.62 205 LEU A O 1
ATOM 1701 N N . LEU A 1 206 ? 10.648 -3.994 -18.453 1 98.31 206 LEU A N 1
ATOM 1702 C CA . LEU A 1 206 ? 9.312 -3.416 -18.312 1 98.31 206 LEU A CA 1
ATOM 1703 C C . LEU A 1 206 ? 9.352 -2.195 -17.391 1 98.31 206 LEU A C 1
ATOM 1705 O O . LEU A 1 206 ? 9.562 -2.326 -16.188 1 98.31 206 LEU A O 1
ATOM 1709 N N . PHE A 1 207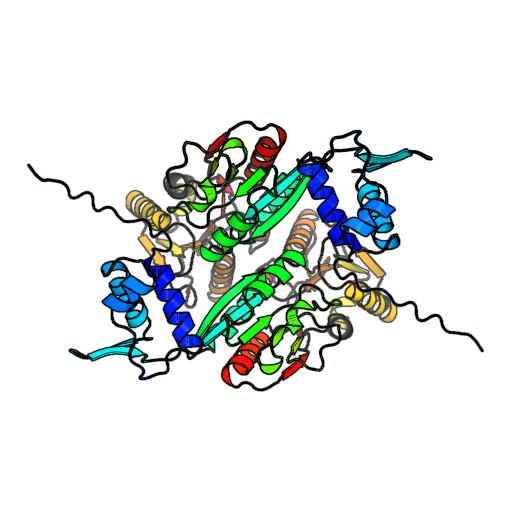 ? 9.133 -0.998 -17.969 1 97.12 207 PHE A N 1
ATOM 1710 C CA . PHE A 1 207 ? 9.273 0.269 -17.25 1 97.12 207 PHE A CA 1
ATOM 1711 C C . PHE A 1 207 ? 8.148 1.224 -17.625 1 97.12 207 PHE A C 1
ATOM 1713 O O . PHE A 1 207 ? 8.328 2.105 -18.469 1 97.12 207 PHE A O 1
ATOM 1720 N N . SER A 1 208 ? 7.062 1.061 -16.875 1 92.56 208 SER A N 1
ATOM 1721 C CA . SER A 1 208 ? 5.891 1.863 -17.219 1 92.56 208 SER A CA 1
ATOM 1722 C C . SER A 1 208 ? 6.152 3.348 -16.984 1 92.56 208 SER A C 1
ATOM 1724 O O . SER A 1 208 ? 7.02 3.713 -16.188 1 92.56 208 SER A O 1
ATOM 1726 N N . LYS A 1 209 ? 5.406 4.145 -17.594 1 86.31 209 LYS A N 1
ATOM 1727 C CA . LYS A 1 209 ? 5.598 5.59 -17.547 1 86.31 209 LYS A CA 1
ATOM 1728 C C . LYS A 1 209 ? 5.391 6.121 -16.125 1 86.31 209 LYS A C 1
ATOM 1730 O O . LYS A 1 209 ? 6.066 7.062 -15.703 1 86.31 209 LYS A O 1
ATOM 1735 N N . ASN A 1 210 ? 4.523 5.52 -15.359 1 81.94 210 ASN A N 1
ATOM 1736 C CA . ASN A 1 210 ? 4.172 6.027 -14.039 1 81.94 210 ASN A CA 1
ATOM 1737 C C . ASN A 1 210 ? 4.992 5.348 -12.938 1 81.94 210 ASN A C 1
ATOM 1739 O O . ASN A 1 210 ? 4.762 5.582 -11.75 1 81.94 210 ASN A O 1
ATOM 1743 N N . LEU A 1 211 ? 5.922 4.547 -13.359 1 89.69 211 LEU A N 1
ATOM 1744 C CA . LEU A 1 211 ? 6.758 3.848 -12.391 1 89.69 211 LEU A CA 1
ATOM 1745 C C . LEU A 1 211 ? 7.695 4.816 -11.68 1 89.69 211 LEU A C 1
ATOM 1747 O O . LEU A 1 211 ? 8.297 5.688 -12.312 1 89.69 211 LEU A O 1
ATOM 1751 N N . LYS A 1 212 ? 7.797 4.719 -10.367 1 90.25 212 LYS A N 1
ATOM 1752 C CA . LYS A 1 212 ? 8.617 5.637 -9.578 1 90.25 212 LYS A CA 1
ATOM 1753 C C . LYS A 1 212 ? 10.023 5.082 -9.375 1 90.25 212 LYS A C 1
ATOM 1755 O O . LYS A 1 212 ? 10.859 5.723 -8.742 1 90.25 212 LYS A O 1
ATOM 1760 N N . HIS A 1 213 ? 10.297 3.982 -9.961 1 94.69 213 HIS A N 1
ATOM 1761 C CA . HIS A 1 213 ? 11.641 3.42 -9.969 1 94.69 213 HIS A CA 1
ATOM 1762 C C . HIS A 1 213 ? 12.625 4.348 -10.672 1 94.69 213 HIS A C 1
ATOM 1764 O O . HIS A 1 213 ? 12.273 4.988 -11.664 1 94.69 213 HIS A O 1
ATOM 1770 N N . PRO A 1 214 ? 13.898 4.508 -10.148 1 96.19 214 PRO A N 1
ATOM 1771 C CA . PRO A 1 214 ? 14.859 5.461 -10.711 1 96.19 214 PRO A CA 1
ATOM 1772 C C . PRO A 1 214 ? 15.094 5.254 -12.203 1 96.19 214 PRO A C 1
ATOM 1774 O O . PRO A 1 214 ? 15.375 4.133 -12.641 1 96.19 214 PRO A O 1
ATOM 1777 N N . GLN A 1 215 ? 15.086 6.316 -12.922 1 94.69 215 GLN A N 1
ATOM 1778 C CA . GLN A 1 215 ? 15.211 6.293 -14.375 1 94.69 215 GLN A CA 1
ATOM 1779 C C . GLN A 1 215 ? 16.594 5.82 -14.805 1 94.69 215 GLN A C 1
ATOM 1781 O O . GLN A 1 215 ? 16.75 5.223 -15.875 1 94.69 215 GLN A O 1
ATOM 1786 N N . SER A 1 216 ? 17.516 6.074 -13.984 1 95.69 216 SER A N 1
ATOM 1787 C CA . SER A 1 216 ? 18.891 5.707 -14.305 1 95.69 216 SER A CA 1
ATOM 1788 C C . SER A 1 216 ? 19.031 4.199 -14.484 1 95.69 216 SER A C 1
ATOM 1790 O O . SER A 1 216 ? 19.984 3.73 -15.125 1 95.69 216 SER A O 1
ATOM 1792 N N . SER A 1 217 ? 18.094 3.438 -13.922 1 97.25 217 SER A N 1
ATOM 1793 C CA . SER A 1 217 ? 18.125 1.989 -14.102 1 97.25 217 SER A CA 1
ATOM 1794 C C . SER A 1 217 ? 18.016 1.614 -15.57 1 97.25 217 SER A C 1
ATOM 1796 O O . SER A 1 217 ? 18.594 0.613 -16 1 97.25 217 SER A O 1
ATOM 1798 N N . LYS A 1 218 ? 17.312 2.428 -16.312 1 97.88 218 LYS A N 1
ATOM 1799 C CA . LYS A 1 218 ? 17.188 2.188 -17.75 1 97.88 218 LYS A CA 1
ATOM 1800 C C . LYS A 1 218 ? 18.547 2.266 -18.438 1 97.88 218 LYS A C 1
ATOM 1802 O O . LYS A 1 218 ? 18.859 1.457 -19.312 1 97.88 218 LYS A O 1
ATOM 1807 N N . GLU A 1 219 ? 19.312 3.221 -18.047 1 97.75 219 GLU A N 1
ATOM 1808 C CA . GLU A 1 219 ? 20.625 3.439 -18.641 1 97.75 219 GLU A CA 1
ATOM 1809 C C . GLU A 1 219 ? 21.562 2.266 -18.344 1 97.75 219 GLU A C 1
ATOM 1811 O O . GLU A 1 219 ? 22.266 1.792 -19.234 1 97.75 219 GLU A O 1
ATOM 1816 N N . TYR A 1 220 ? 21.516 1.843 -17.188 1 98.25 220 TYR A N 1
ATOM 1817 C CA . TYR A 1 220 ? 22.422 0.769 -16.797 1 98.25 220 TYR A CA 1
ATOM 1818 C C . TYR A 1 220 ? 21.969 -0.567 -17.375 1 98.25 220 TYR A C 1
ATOM 1820 O O . TYR A 1 220 ? 22.781 -1.437 -17.656 1 98.25 220 TYR A O 1
ATOM 1828 N N . PHE A 1 221 ? 20.688 -0.721 -17.562 1 98.44 221 PHE A N 1
ATOM 1829 C CA . PHE A 1 221 ? 20.156 -1.877 -18.281 1 98.44 221 PHE A CA 1
ATOM 1830 C C . PHE A 1 221 ? 20.641 -1.893 -19.719 1 98.44 221 PHE A C 1
ATOM 1832 O O . PHE A 1 221 ? 21.141 -2.912 -20.203 1 98.44 221 PHE A O 1
ATOM 1839 N N . THR A 1 222 ? 20.516 -0.762 -20.359 1 98.56 222 THR A N 1
ATOM 1840 C CA . THR A 1 222 ? 20.938 -0.629 -21.75 1 98.56 222 THR A CA 1
ATOM 1841 C C . THR A 1 222 ? 22.438 -0.886 -21.875 1 98.56 222 THR A C 1
ATOM 1843 O O . THR A 1 222 ? 22.875 -1.569 -22.812 1 98.56 222 THR A O 1
ATOM 1846 N N . ARG A 1 223 ? 23.203 -0.364 -20.984 1 98.44 223 ARG A N 1
ATOM 1847 C CA . ARG A 1 223 ? 24.641 -0.575 -20.969 1 98.44 223 ARG A CA 1
ATOM 1848 C C . ARG A 1 223 ? 24.984 -2.059 -20.875 1 98.44 223 ARG A C 1
ATOM 1850 O O . ARG A 1 223 ? 25.844 -2.555 -21.594 1 98.44 223 ARG A O 1
ATOM 1857 N N . PHE A 1 224 ? 24.344 -2.773 -19.984 1 98.44 224 PHE A N 1
ATOM 1858 C CA . PHE A 1 224 ? 24.562 -4.203 -19.812 1 98.44 224 PHE A CA 1
ATOM 1859 C C . PHE A 1 224 ? 24.297 -4.949 -21.125 1 98.44 224 PHE A C 1
ATOM 1861 O O . PHE A 1 224 ? 25.109 -5.777 -21.547 1 98.44 224 PHE A O 1
ATOM 1868 N N . CYS A 1 225 ? 23.125 -4.629 -21.719 1 98.44 225 CYS A N 1
ATOM 1869 C CA . CYS A 1 225 ? 22.75 -5.305 -22.953 1 98.44 225 CYS A CA 1
ATOM 1870 C C . CYS A 1 225 ? 23.781 -5.066 -24.047 1 98.44 225 CYS A C 1
ATOM 1872 O O . CYS A 1 225 ? 24.188 -6.008 -24.719 1 98.44 225 CYS A O 1
ATOM 1874 N N . GLU A 1 226 ? 24.188 -3.861 -24.188 1 97.94 226 GLU A N 1
ATOM 1875 C CA . GLU A 1 226 ? 25.141 -3.492 -25.219 1 97.94 226 GLU A CA 1
ATOM 1876 C C . GLU A 1 226 ? 26.484 -4.176 -25 1 97.94 226 GLU A C 1
ATOM 1878 O O . GLU A 1 226 ? 27.062 -4.75 -25.938 1 97.94 226 GLU A O 1
ATOM 1883 N N . GLU A 1 227 ? 26.906 -4.164 -23.812 1 97.94 227 GLU A N 1
ATOM 1884 C CA . GLU A 1 227 ? 28.234 -4.703 -23.5 1 97.94 227 GLU A CA 1
ATOM 1885 C C . GLU A 1 227 ? 28.234 -6.227 -23.594 1 97.94 227 GLU A C 1
ATOM 1887 O O . GLU A 1 227 ? 29.266 -6.828 -23.922 1 97.94 227 GLU A O 1
ATOM 1892 N N . GLN A 1 228 ? 27.141 -6.816 -23.297 1 97.38 228 GLN A N 1
ATOM 1893 C CA . GLN A 1 228 ? 27.109 -8.273 -23.266 1 97.38 228 GLN A CA 1
ATOM 1894 C C . GLN A 1 228 ? 26.531 -8.844 -24.562 1 97.38 228 GLN A C 1
ATOM 1896 O O . GLN A 1 228 ? 26.469 -10.062 -24.734 1 97.38 228 GLN A O 1
ATOM 1901 N N . GLY A 1 229 ? 26 -7.992 -25.422 1 96.56 229 GLY A N 1
ATOM 1902 C CA . GLY A 1 229 ? 25.594 -8.391 -26.766 1 96.56 229 GLY A CA 1
ATOM 1903 C C . GLY A 1 229 ? 24.156 -8.859 -26.828 1 96.56 229 GLY A C 1
ATOM 1904 O O . GLY A 1 229 ? 23.828 -9.766 -27.609 1 96.56 229 GLY A O 1
ATOM 1905 N N . PHE A 1 230 ? 23.266 -8.352 -26.016 1 97.88 230 PHE A N 1
ATOM 1906 C CA . PHE A 1 230 ? 21.844 -8.672 -26.078 1 97.88 230 PHE A CA 1
ATOM 1907 C C . PHE A 1 230 ? 21.078 -7.641 -26.906 1 97.88 230 PHE A C 1
ATOM 1909 O O . PHE A 1 230 ? 21.438 -6.461 -26.906 1 97.88 230 PHE A O 1
ATOM 1916 N N . LEU A 1 231 ? 20.047 -8.141 -27.594 1 97.75 231 LEU A N 1
ATOM 1917 C CA . LEU A 1 231 ? 19.047 -7.188 -28.047 1 97.75 231 LEU A CA 1
ATOM 1918 C C . LEU A 1 231 ? 18.297 -6.582 -26.875 1 97.75 231 LEU A C 1
ATOM 1920 O O . LEU A 1 231 ? 17.984 -7.281 -25.906 1 97.75 231 LEU A O 1
ATOM 1924 N N . CYS A 1 232 ? 18.094 -5.266 -26.953 1 96.94 232 CYS A N 1
ATOM 1925 C CA . CYS A 1 232 ? 17.578 -4.559 -25.781 1 96.94 232 CYS A CA 1
ATOM 1926 C C . CYS A 1 232 ? 16.344 -3.754 -26.125 1 96.94 232 CYS A C 1
ATOM 1928 O O . CYS A 1 232 ? 16.281 -3.125 -27.188 1 96.94 232 CYS A O 1
ATOM 1930 N N . GLU A 1 233 ? 15.359 -3.873 -25.219 1 97.81 233 GLU A N 1
ATOM 1931 C CA . GLU A 1 233 ? 14.156 -3.066 -25.359 1 97.81 233 GLU A CA 1
ATOM 1932 C C . GLU A 1 233 ? 13.641 -2.588 -24.016 1 97.81 233 GLU A C 1
ATOM 1934 O O . GLU A 1 233 ? 13.695 -3.328 -23.031 1 97.81 233 GLU A O 1
ATOM 1939 N N . ILE A 1 234 ? 13.281 -1.338 -23.938 1 97.88 234 ILE A N 1
ATOM 1940 C CA . ILE A 1 234 ? 12.555 -0.8 -22.781 1 97.88 234 ILE A CA 1
ATOM 1941 C C . ILE A 1 234 ? 11.086 -0.599 -23.141 1 97.88 234 ILE A C 1
ATOM 1943 O O . ILE A 1 234 ? 10.766 0.221 -24.016 1 97.88 234 ILE A O 1
ATOM 1947 N N . GLN A 1 235 ? 10.234 -1.382 -22.5 1 97.19 235 GLN A N 1
ATOM 1948 C CA . GLN A 1 235 ? 8.82 -1.337 -22.844 1 97.19 235 GLN A CA 1
ATOM 1949 C C . GLN A 1 235 ? 8.023 -0.563 -21.797 1 97.19 235 GLN A C 1
ATOM 1951 O O . GLN A 1 235 ? 7.957 -0.971 -20.625 1 97.19 235 GLN A O 1
ATOM 1956 N N . GLU A 1 236 ? 7.367 0.476 -22.203 1 94.44 236 GLU A N 1
ATOM 1957 C CA . GLU A 1 236 ? 6.582 1.321 -21.297 1 94.44 236 GLU A CA 1
ATOM 1958 C C . GLU A 1 236 ? 5.121 0.882 -21.266 1 94.44 236 GLU A C 1
ATOM 1960 O O . GLU A 1 236 ? 4.457 0.987 -20.234 1 94.44 236 GLU A O 1
ATOM 1965 N N . ASP A 1 237 ? 4.633 0.444 -22.391 1 91.44 237 ASP A N 1
ATOM 1966 C CA . ASP A 1 237 ? 3.25 -0.018 -22.484 1 91.44 237 ASP A CA 1
ATOM 1967 C C . ASP A 1 237 ? 3.135 -1.482 -22.062 1 91.44 237 ASP A C 1
ATOM 1969 O O . ASP A 1 237 ? 3.293 -2.383 -22.891 1 91.44 237 ASP A O 1
ATOM 1973 N N . ILE A 1 238 ? 2.748 -1.691 -20.875 1 92.69 238 ILE A N 1
ATOM 1974 C CA . ILE A 1 238 ? 2.664 -3.045 -20.328 1 92.69 238 ILE A CA 1
ATOM 1975 C C . ILE A 1 238 ? 1.248 -3.586 -20.516 1 92.69 238 ILE A C 1
ATOM 1977 O O . ILE A 1 238 ? 1.032 -4.801 -20.484 1 92.69 238 ILE A O 1
ATOM 1981 N N . GLU A 1 239 ? 0.33 -2.719 -20.734 1 86.31 239 GLU A N 1
ATOM 1982 C CA . GLU A 1 239 ? -1.058 -3.135 -20.922 1 86.31 239 GLU A CA 1
ATOM 1983 C C . GLU A 1 239 ? -1.199 -4.074 -22.109 1 86.31 239 GLU A C 1
ATOM 1985 O O . GLU A 1 239 ? -1.95 -5.051 -22.047 1 86.31 239 GLU A O 1
ATOM 1990 N N . ASN A 1 240 ? -0.509 -3.822 -23.156 1 88.44 240 ASN A N 1
ATOM 1991 C CA . ASN A 1 240 ? -0.588 -4.633 -24.375 1 88.44 240 ASN A CA 1
ATOM 1992 C C . ASN A 1 240 ? 0.64 -5.527 -24.531 1 88.44 240 ASN A C 1
ATOM 1994 O O . ASN A 1 240 ? 1.104 -5.758 -25.641 1 88.44 240 ASN A O 1
ATOM 1998 N N . LEU A 1 241 ? 1.074 -6.016 -23.422 1 93.19 241 LEU A N 1
ATOM 1999 C CA . LEU A 1 241 ? 2.268 -6.855 -23.406 1 93.19 241 LEU A CA 1
ATOM 2000 C C . LEU A 1 241 ? 1.999 -8.195 -24.094 1 93.19 241 LEU A C 1
ATOM 2002 O O . LEU A 1 241 ? 0.956 -8.812 -23.859 1 93.19 241 LEU A O 1
ATOM 2006 N N . THR A 1 242 ? 2.834 -8.555 -25.031 1 94 242 THR A N 1
ATOM 2007 C CA . THR A 1 242 ? 2.865 -9.898 -25.609 1 94 242 THR A CA 1
ATOM 2008 C C . THR A 1 242 ? 4.176 -10.602 -25.266 1 94 242 THR A C 1
ATOM 2010 O O . THR A 1 242 ? 5.25 -10 -25.375 1 94 242 THR A O 1
ATOM 2013 N N . VAL A 1 243 ? 4.082 -11.781 -24.828 1 97.88 243 VAL A N 1
ATOM 2014 C CA . VAL A 1 243 ? 5.258 -12.555 -24.453 1 97.88 243 VAL A CA 1
ATOM 2015 C C . VAL A 1 243 ? 5.742 -13.383 -25.641 1 97.88 243 VAL A C 1
ATOM 2017 O O . VAL A 1 243 ? 4.938 -14.023 -26.328 1 97.88 243 VAL A O 1
ATOM 2020 N N . ARG A 1 244 ? 7.02 -13.328 -25.875 1 97.62 244 ARG A N 1
ATOM 2021 C CA . ARG A 1 244 ? 7.613 -13.992 -27.031 1 97.62 244 ARG A CA 1
ATOM 2022 C C . ARG A 1 244 ? 8.672 -15 -26.594 1 97.62 244 ARG A C 1
ATOM 2024 O O . ARG A 1 244 ? 9.336 -14.812 -25.578 1 97.62 244 ARG A O 1
ATOM 2031 N N . LYS A 1 245 ? 8.805 -16 -27.5 1 97.88 245 LYS A N 1
ATOM 2032 C CA . LYS A 1 245 ? 9.867 -16.969 -27.266 1 97.88 245 LYS A CA 1
ATOM 2033 C C . LYS A 1 245 ? 11.242 -16.328 -27.406 1 97.88 245 LYS A C 1
ATOM 2035 O O . LYS A 1 245 ? 11.461 -15.508 -28.297 1 97.88 245 LYS A O 1
ATOM 2040 N N . GLY A 1 246 ? 12.195 -16.688 -26.531 1 98.19 246 GLY A N 1
ATOM 2041 C CA . GLY A 1 246 ? 13.578 -16.219 -26.609 1 98.19 246 GLY A CA 1
ATOM 2042 C C . GLY A 1 246 ? 13.797 -14.875 -25.938 1 98.19 246 GLY A C 1
ATOM 2043 O O . GLY A 1 246 ? 14.867 -14.289 -26.062 1 98.19 246 GLY A O 1
ATOM 2044 N N . VAL A 1 247 ? 12.797 -14.383 -25.219 1 98.62 247 VAL A N 1
ATOM 2045 C CA . VAL A 1 247 ? 12.906 -13.07 -24.594 1 98.62 247 VAL A CA 1
ATOM 2046 C C . VAL A 1 247 ? 12.883 -13.211 -23.078 1 98.62 247 VAL A C 1
ATOM 2048 O O . VAL A 1 247 ? 12.117 -14.008 -22.531 1 98.62 247 VAL A O 1
ATOM 2051 N N . VAL A 1 248 ? 13.734 -12.477 -22.422 1 98.81 248 VAL A N 1
ATOM 2052 C CA . VAL A 1 248 ? 13.664 -12.359 -20.969 1 98.81 248 VAL A CA 1
ATOM 2053 C C . VAL A 1 248 ? 13.047 -11.016 -20.594 1 98.81 248 VAL A C 1
ATOM 2055 O O . VAL A 1 248 ? 13.484 -9.961 -21.078 1 98.81 248 VAL A O 1
ATOM 2058 N N . TYR A 1 249 ? 12.07 -11.102 -19.781 1 98.81 249 TYR A N 1
ATOM 2059 C CA . TYR A 1 249 ? 11.43 -9.898 -19.281 1 98.81 249 TYR A CA 1
ATOM 2060 C C . TYR A 1 249 ? 11.906 -9.578 -17.859 1 98.81 249 TYR A C 1
ATOM 2062 O O . TYR A 1 249 ? 11.969 -10.461 -17 1 98.81 249 TYR A O 1
ATOM 2070 N N . ILE A 1 250 ? 12.266 -8.352 -17.641 1 98.81 250 ILE A N 1
ATOM 2071 C CA . ILE A 1 250 ? 12.617 -7.852 -16.312 1 98.81 250 ILE A CA 1
ATOM 2072 C C . ILE A 1 250 ? 11.492 -6.957 -15.797 1 98.81 250 ILE A C 1
ATOM 2074 O O . ILE A 1 250 ? 11.242 -5.887 -16.344 1 98.81 250 ILE A O 1
ATOM 2078 N N . ALA A 1 251 ? 10.867 -7.438 -14.75 1 98.31 251 ALA A N 1
ATOM 2079 C CA . ALA A 1 251 ? 9.711 -6.73 -14.211 1 98.31 251 ALA A CA 1
ATOM 2080 C C . ALA A 1 251 ? 10.031 -6.133 -12.844 1 98.31 251 ALA A C 1
ATOM 2082 O O . ALA A 1 251 ? 10.633 -6.793 -11.992 1 98.31 251 ALA A O 1
ATOM 2083 N N . ILE A 1 252 ? 9.625 -4.949 -12.609 1 96.56 252 ILE A N 1
ATOM 2084 C CA . ILE A 1 252 ? 9.891 -4.242 -11.359 1 96.56 252 ILE A CA 1
ATOM 2085 C C . ILE A 1 252 ? 8.703 -4.418 -10.414 1 96.56 252 ILE A C 1
ATOM 2087 O O . ILE A 1 252 ? 8.891 -4.742 -9.234 1 96.56 252 ILE A O 1
ATOM 2091 N N . LYS A 1 253 ? 7.52 -4.309 -10.891 1 93.81 253 LYS A N 1
ATOM 2092 C CA . LYS A 1 253 ? 6.309 -4.477 -10.094 1 93.81 253 LYS A CA 1
ATOM 2093 C C . LYS A 1 253 ? 5.812 -5.918 -10.141 1 93.81 253 LYS A C 1
ATOM 2095 O O . LYS A 1 253 ? 5.879 -6.566 -11.188 1 93.81 253 LYS A O 1
ATOM 2100 N N . GLN A 1 254 ? 5.262 -6.344 -9.078 1 93.75 254 GLN A N 1
ATOM 2101 C CA . GLN A 1 254 ? 4.691 -7.684 -9.047 1 93.75 254 GLN A CA 1
ATOM 2102 C C . GLN A 1 254 ? 3.584 -7.836 -10.086 1 93.75 254 GLN A C 1
ATOM 2104 O O . GLN A 1 254 ? 3.434 -8.906 -10.688 1 93.75 254 GLN A O 1
ATOM 2109 N N . GLN A 1 255 ? 2.799 -6.812 -10.32 1 91.88 255 GLN A N 1
ATOM 2110 C CA . GLN A 1 255 ? 1.701 -6.863 -11.281 1 91.88 255 GLN A CA 1
ATOM 2111 C C . GLN A 1 255 ? 2.209 -7.203 -12.68 1 91.88 255 GLN A C 1
ATOM 2113 O O . GLN A 1 255 ? 1.527 -7.891 -13.438 1 91.88 255 GLN A O 1
ATOM 2118 N N . ASP A 1 256 ? 3.346 -6.699 -12.938 1 95.81 256 ASP A N 1
ATOM 2119 C CA . ASP A 1 256 ? 3.926 -6.961 -14.25 1 95.81 256 ASP A CA 1
ATOM 2120 C C . ASP A 1 256 ? 4.465 -8.391 -14.336 1 95.81 256 ASP A C 1
ATOM 2122 O O . ASP A 1 256 ? 4.398 -9.023 -15.398 1 95.81 256 ASP A O 1
ATOM 2126 N N . VAL A 1 257 ? 4.988 -8.867 -13.211 1 97.44 257 VAL A N 1
ATOM 2127 C CA . VAL A 1 257 ? 5.406 -10.266 -13.148 1 97.44 257 VAL A CA 1
ATOM 2128 C C . VAL A 1 257 ? 4.223 -11.172 -13.469 1 97.44 257 VAL A C 1
ATOM 2130 O O . VAL A 1 257 ? 4.328 -12.07 -14.312 1 97.44 257 VAL A O 1
ATOM 2133 N N . VAL A 1 258 ? 3.15 -10.898 -12.859 1 96.44 258 VAL A N 1
ATOM 2134 C CA . VAL A 1 258 ? 1.935 -11.695 -13.008 1 96.44 258 VAL A CA 1
ATOM 2135 C C . VAL A 1 258 ? 1.443 -11.617 -14.453 1 96.44 258 VAL A C 1
ATOM 2137 O O . VAL A 1 258 ? 1.077 -12.633 -15.047 1 96.44 258 VAL A O 1
ATOM 2140 N N . LYS A 1 259 ? 1.462 -10.43 -14.984 1 96.31 259 LYS A N 1
ATOM 2141 C CA . LYS A 1 259 ? 1.008 -10.227 -16.359 1 96.31 259 LYS A CA 1
ATOM 2142 C C . LYS A 1 259 ? 1.854 -11.031 -17.344 1 96.31 259 LYS A C 1
ATOM 2144 O O . LYS A 1 259 ? 1.321 -11.648 -18.266 1 96.31 259 LYS A O 1
ATOM 2149 N N . VAL A 1 260 ? 3.133 -11.062 -17.141 1 98.19 260 VAL A N 1
ATOM 2150 C CA . VAL A 1 260 ? 4.039 -11.805 -18.016 1 98.19 260 VAL A CA 1
ATOM 2151 C C . VAL A 1 260 ? 3.732 -13.297 -17.938 1 98.19 260 VAL A C 1
ATOM 2153 O O . VAL A 1 260 ? 3.65 -13.977 -18.969 1 98.19 260 VAL A O 1
ATOM 2156 N N . VAL A 1 261 ? 3.592 -13.805 -16.719 1 97.56 261 VAL A N 1
ATOM 2157 C CA . VAL A 1 261 ? 3.318 -15.227 -16.531 1 97.56 261 VAL A CA 1
ATOM 2158 C C . VAL A 1 261 ? 1.984 -15.586 -17.188 1 97.56 261 VAL A C 1
ATOM 2160 O O . VAL A 1 261 ? 1.886 -16.578 -17.906 1 97.56 261 VAL A O 1
ATOM 2163 N N . LYS A 1 262 ? 0.976 -14.742 -17.016 1 95.62 262 LYS A N 1
ATOM 2164 C CA . LYS A 1 262 ? -0.345 -14.984 -17.578 1 95.62 262 LYS A CA 1
ATOM 2165 C C . LYS A 1 262 ? -0.289 -15 -19.109 1 95.62 262 LYS A C 1
ATOM 2167 O O . LYS A 1 262 ? -0.847 -15.891 -19.75 1 95.62 262 LYS A O 1
ATOM 2172 N N . GLN A 1 263 ? 0.336 -14.031 -19.641 1 96.31 263 GLN A N 1
ATOM 2173 C CA . GLN A 1 263 ? 0.443 -13.922 -21.094 1 96.31 263 GLN A CA 1
ATOM 2174 C C . GLN A 1 263 ? 1.258 -15.078 -21.672 1 96.31 263 GLN A C 1
ATOM 2176 O O . GLN A 1 263 ? 0.949 -15.578 -22.75 1 96.31 263 GLN A O 1
ATOM 2181 N N . GLY A 1 264 ? 2.326 -15.461 -20.969 1 97.25 264 GLY A N 1
ATOM 2182 C CA . GLY A 1 264 ? 3.092 -16.625 -21.391 1 97.25 264 GLY A CA 1
ATOM 2183 C C . GLY A 1 264 ? 2.26 -17.891 -21.484 1 97.25 264 GLY A C 1
ATOM 2184 O O . GLY A 1 264 ? 2.344 -18.625 -22.469 1 97.25 264 GLY A O 1
ATOM 2185 N N . ARG A 1 265 ? 1.493 -18.094 -20.438 1 94.38 265 ARG A N 1
ATOM 2186 C CA . ARG A 1 265 ? 0.609 -19.266 -20.422 1 94.38 265 ARG A CA 1
ATOM 2187 C C . ARG A 1 265 ? -0.395 -19.203 -21.562 1 94.38 265 ARG A C 1
ATOM 2189 O O . ARG A 1 265 ? -0.668 -20.219 -22.203 1 94.38 265 ARG A O 1
ATOM 2196 N N . LEU A 1 266 ? -0.943 -18.047 -21.812 1 93.75 266 LEU A N 1
ATOM 2197 C CA . LEU A 1 266 ? -1.914 -17.844 -22.891 1 93.75 266 LEU A CA 1
ATOM 2198 C C . LEU A 1 266 ? -1.296 -18.172 -24.25 1 93.75 266 LEU A C 1
ATOM 2200 O O . LEU A 1 266 ? -1.977 -18.688 -25.141 1 93.75 266 LEU A O 1
ATOM 2204 N N . GLU A 1 267 ? -0.028 -17.922 -24.375 1 95.75 267 GLU A N 1
ATOM 2205 C CA . GLU A 1 267 ? 0.685 -18.156 -25.641 1 95.75 267 GLU A CA 1
ATOM 2206 C C . GLU A 1 267 ? 1.225 -19.578 -25.703 1 95.75 267 GLU A C 1
ATOM 2208 O O . GLU A 1 267 ? 1.863 -19.953 -26.688 1 95.75 267 GLU A O 1
ATOM 2213 N N . GLY A 1 268 ? 1.003 -20.328 -24.625 1 96.12 268 GLY A N 1
ATOM 2214 C CA . GLY A 1 268 ? 1.473 -21.703 -24.594 1 96.12 268 GLY A CA 1
ATOM 2215 C C . GLY A 1 268 ? 2.975 -21.812 -24.406 1 96.12 268 GLY A C 1
ATOM 2216 O O . GLY A 1 268 ? 3.592 -22.781 -24.859 1 96.12 268 GLY A O 1
ATOM 2217 N N . LEU A 1 269 ? 3.566 -20.828 -23.812 1 97.75 269 LEU A N 1
ATOM 2218 C CA . LEU A 1 269 ? 5.008 -20.812 -23.609 1 97.75 269 LEU A CA 1
ATOM 2219 C C . LEU A 1 269 ? 5.352 -21.172 -22.156 1 97.75 269 LEU A C 1
ATOM 2221 O O . LEU A 1 269 ? 4.602 -20.828 -21.25 1 97.75 269 LEU A O 1
ATOM 2225 N N . LYS A 1 270 ? 6.496 -21.734 -21.969 1 97.19 270 LYS A N 1
ATOM 2226 C CA . LYS A 1 270 ? 6.941 -22.125 -20.641 1 97.19 270 LYS A CA 1
ATOM 2227 C C . LYS A 1 270 ? 7.98 -21.141 -20.094 1 97.19 270 LYS A C 1
ATOM 2229 O O . LYS A 1 270 ? 9.008 -20.906 -20.734 1 97.19 270 LYS A O 1
ATOM 2234 N N . CYS A 1 271 ? 7.754 -20.625 -18.938 1 97.38 271 CYS A N 1
ATOM 2235 C CA . CYS A 1 271 ? 8.695 -19.719 -18.297 1 97.38 271 CYS A CA 1
ATOM 2236 C C . CYS A 1 271 ? 9.945 -20.469 -17.844 1 97.38 271 CYS A C 1
ATOM 2238 O O . CYS A 1 271 ? 9.859 -21.547 -17.266 1 97.38 271 CYS A O 1
ATOM 2240 N N . GLY A 1 272 ? 11.094 -19.875 -18.047 1 97.62 272 GLY A N 1
ATOM 2241 C CA . GLY A 1 272 ? 12.352 -20.531 -17.703 1 97.62 272 GLY A CA 1
ATOM 2242 C C . GLY A 1 272 ? 12.906 -21.391 -18.812 1 97.62 272 GLY A C 1
ATOM 2243 O O . GLY A 1 272 ? 14.062 -21.812 -18.766 1 97.62 272 GLY A O 1
ATOM 2244 N N . LYS A 1 273 ? 12.125 -21.594 -19.875 1 97.31 273 LYS A N 1
ATOM 2245 C CA . LYS A 1 273 ? 12.539 -22.391 -21.031 1 97.31 273 LYS A CA 1
ATOM 2246 C C . LYS A 1 273 ? 12.32 -21.609 -22.328 1 97.31 273 LYS A C 1
ATOM 2248 O O . LYS A 1 273 ? 13.281 -21.203 -22.969 1 97.31 273 LYS A O 1
ATOM 2253 N N . ASP A 1 274 ? 11 -21.344 -22.594 1 98.25 274 ASP A N 1
ATOM 2254 C CA . ASP A 1 274 ? 10.672 -20.609 -23.812 1 98.25 274 ASP A CA 1
ATOM 2255 C C . ASP A 1 274 ? 10.953 -19.125 -23.656 1 98.25 274 ASP A C 1
ATOM 2257 O O . ASP A 1 274 ? 11.352 -18.453 -24.609 1 98.25 274 ASP A O 1
ATOM 2261 N N . PHE A 1 275 ? 10.672 -18.594 -22.5 1 98.62 275 PHE A N 1
ATOM 2262 C CA . PHE A 1 275 ? 10.977 -17.203 -22.141 1 98.62 275 PHE A CA 1
ATOM 2263 C C . PHE A 1 275 ? 11.477 -17.125 -20.703 1 98.62 275 PHE A C 1
ATOM 2265 O O . PHE A 1 275 ? 11.398 -18.094 -19.953 1 98.62 275 PHE A O 1
ATOM 2272 N N . GLY A 1 276 ? 12.109 -16.016 -20.406 1 98.69 276 GLY A N 1
ATOM 2273 C CA . GLY A 1 276 ? 12.594 -15.812 -19.047 1 98.69 276 GLY A CA 1
ATOM 2274 C C . GLY A 1 276 ? 11.93 -14.648 -18.344 1 98.69 276 GLY A C 1
ATOM 2275 O O . GLY A 1 276 ? 11.32 -13.797 -18.984 1 98.69 276 GLY A O 1
ATOM 2276 N N . LEU A 1 277 ? 12.008 -14.688 -17.047 1 98.81 277 LEU A N 1
ATOM 2277 C CA . LEU A 1 277 ? 11.414 -13.641 -16.219 1 98.81 277 LEU A CA 1
ATOM 2278 C C . LEU A 1 277 ? 12.273 -13.352 -15 1 98.81 277 LEU A C 1
ATOM 2280 O O . LEU A 1 277 ? 12.656 -14.273 -14.273 1 98.81 277 LEU A O 1
ATOM 2284 N N . LEU A 1 278 ? 12.625 -12.156 -14.867 1 98.81 278 LEU A N 1
ATOM 2285 C CA . LEU A 1 278 ? 13.406 -11.648 -13.742 1 98.81 278 LEU A CA 1
ATOM 2286 C C . LEU A 1 278 ? 12.648 -10.547 -13.008 1 98.81 278 LEU A C 1
ATOM 2288 O O . LEU A 1 278 ? 12.211 -9.57 -13.625 1 98.81 278 LEU A O 1
ATOM 2292 N N . ALA A 1 279 ? 12.477 -10.75 -11.688 1 98.62 279 ALA A N 1
ATOM 2293 C CA . ALA A 1 279 ? 11.727 -9.773 -10.906 1 98.62 279 ALA A CA 1
ATOM 2294 C C . ALA A 1 279 ? 12.664 -8.906 -10.062 1 98.62 279 ALA A C 1
ATOM 2296 O O . ALA A 1 279 ? 13.695 -9.391 -9.578 1 98.62 279 ALA A O 1
ATOM 2297 N N . TYR A 1 280 ? 12.297 -7.637 -9.938 1 97.12 280 TYR A N 1
ATOM 2298 C CA . TYR A 1 280 ? 12.977 -6.742 -9.008 1 97.12 280 TYR A CA 1
ATOM 2299 C C . TYR A 1 280 ? 12.305 -6.758 -7.645 1 97.12 280 TYR A C 1
ATOM 2301 O O . TYR A 1 280 ? 11.078 -6.812 -7.551 1 97.12 280 TYR A O 1
ATOM 2309 N N . ASN A 1 281 ? 13.133 -6.73 -6.484 1 96.12 281 ASN A N 1
ATOM 2310 C CA . ASN A 1 281 ? 12.688 -6.789 -5.098 1 96.12 281 ASN A CA 1
ATOM 2311 C C . ASN A 1 281 ? 11.992 -8.109 -4.785 1 96.12 281 ASN A C 1
ATOM 2313 O O . ASN A 1 281 ? 10.805 -8.273 -5.051 1 96.12 281 ASN A O 1
ATOM 2317 N N . ASP A 1 282 ? 12.625 -8.945 -4.137 1 97 282 ASP A N 1
ATOM 2318 C CA . ASP A 1 282 ? 12.125 -10.289 -3.838 1 97 282 ASP A CA 1
ATOM 2319 C C . ASP A 1 282 ? 10.984 -10.234 -2.826 1 97 282 ASP A C 1
ATOM 2321 O O . ASP A 1 282 ? 11.031 -9.469 -1.862 1 97 282 ASP A O 1
ATOM 2325 N N . ILE A 1 283 ? 9.953 -10.984 -3.156 1 94.94 283 ILE A N 1
ATOM 2326 C CA . ILE A 1 283 ? 8.836 -11.172 -2.234 1 94.94 283 ILE A CA 1
ATOM 2327 C C . ILE A 1 283 ? 8.492 -12.656 -2.137 1 94.94 283 ILE A C 1
ATOM 2329 O O . ILE A 1 283 ? 8.773 -13.422 -3.055 1 94.94 283 ILE A O 1
ATOM 2333 N N . PRO A 1 284 ? 7.844 -13.039 -1.064 1 92.44 284 PRO A N 1
ATOM 2334 C CA . PRO A 1 284 ? 7.535 -14.461 -0.857 1 92.44 284 PRO A CA 1
ATOM 2335 C C . PRO A 1 284 ? 6.691 -15.047 -1.986 1 92.44 284 PRO A C 1
ATOM 2337 O O . PRO A 1 284 ? 6.852 -16.219 -2.33 1 92.44 284 PRO A O 1
ATOM 2340 N N . SER A 1 285 ? 5.879 -14.281 -2.631 1 95.31 285 SER A N 1
ATOM 2341 C CA . SER A 1 285 ? 5.008 -14.742 -3.705 1 95.31 285 SER A CA 1
ATOM 2342 C C . SER A 1 285 ? 5.816 -15.312 -4.863 1 95.31 285 SER A C 1
ATOM 2344 O O . SER A 1 285 ? 5.348 -16.203 -5.574 1 95.31 285 SER A O 1
ATOM 2346 N N . TYR A 1 286 ? 7 -14.852 -5.066 1 97.19 286 TYR A N 1
ATOM 2347 C CA . TYR A 1 286 ? 7.812 -15.258 -6.207 1 97.19 286 TYR A CA 1
ATOM 2348 C C . TYR A 1 286 ? 8.297 -16.703 -6.047 1 97.19 286 TYR A C 1
ATOM 2350 O O . TYR A 1 286 ? 8.758 -17.312 -7.008 1 97.19 286 TYR A O 1
ATOM 2358 N N . GLU A 1 287 ? 8.148 -17.219 -4.836 1 95.44 287 GLU A N 1
ATOM 2359 C CA . GLU A 1 287 ? 8.477 -18.625 -4.602 1 95.44 287 GLU A CA 1
ATOM 2360 C C . GLU A 1 287 ? 7.363 -19.547 -5.102 1 95.44 287 GLU A C 1
ATOM 2362 O O . GLU A 1 287 ? 7.598 -20.734 -5.359 1 95.44 287 GLU A O 1
ATOM 2367 N N . VAL A 1 288 ? 6.156 -18.922 -5.262 1 94.81 288 VAL A N 1
ATOM 2368 C CA . VAL A 1 288 ? 5.027 -19.812 -5.512 1 94.81 288 VAL A CA 1
ATOM 2369 C C . VAL A 1 288 ? 4.352 -19.438 -6.828 1 94.81 288 VAL A C 1
ATOM 2371 O O . VAL A 1 288 ? 3.453 -20.141 -7.301 1 94.81 288 VAL A O 1
ATOM 2374 N N . ILE A 1 289 ? 4.738 -18.344 -7.387 1 95.19 289 ILE A N 1
ATOM 2375 C CA . ILE A 1 289 ? 4.254 -18 -8.719 1 95.19 289 ILE A CA 1
ATOM 2376 C C . ILE A 1 289 ? 4.91 -18.906 -9.758 1 95.19 289 ILE A C 1
ATOM 2378 O O . ILE A 1 289 ? 6.141 -18.969 -9.844 1 95.19 289 ILE A O 1
ATOM 2382 N N . ASP A 1 290 ? 4.051 -19.578 -10.523 1 93.25 290 ASP A N 1
ATOM 2383 C CA . ASP A 1 290 ? 4.555 -20.562 -11.477 1 93.25 290 ASP A CA 1
ATOM 2384 C C . ASP A 1 290 ? 5.473 -21.578 -10.797 1 93.25 290 ASP A C 1
ATOM 2386 O O . ASP A 1 290 ? 5.094 -22.203 -9.805 1 93.25 290 ASP A O 1
ATOM 2390 N N . GLU A 1 291 ? 6.648 -21.75 -11.25 1 92.25 291 GLU A N 1
ATOM 2391 C CA . GLU A 1 291 ? 7.574 -22.688 -10.617 1 92.25 291 GLU A CA 1
ATOM 2392 C C . GLU A 1 291 ? 8.648 -21.938 -9.82 1 92.25 291 GLU A C 1
ATOM 2394 O O . GLU A 1 291 ? 9.641 -22.531 -9.406 1 92.25 291 GLU A O 1
ATOM 2399 N N . GLY A 1 292 ? 8.391 -20.656 -9.562 1 96.31 292 GLY A N 1
ATOM 2400 C CA . GLY A 1 292 ? 9.352 -19.812 -8.883 1 96.31 292 GLY A CA 1
ATOM 2401 C C . GLY A 1 292 ? 9.977 -18.766 -9.789 1 96.31 292 GLY A C 1
ATOM 2402 O O . GLY A 1 292 ? 10.43 -19.078 -10.891 1 96.31 292 GLY A O 1
ATOM 2403 N N . ILE A 1 293 ? 10.023 -17.531 -9.367 1 98.31 293 ILE A N 1
ATOM 2404 C CA . ILE A 1 293 ? 10.523 -16.438 -10.188 1 98.31 293 ILE A CA 1
ATOM 2405 C C . ILE A 1 293 ? 11.867 -15.961 -9.648 1 98.31 293 ILE A C 1
ATOM 2407 O O . ILE A 1 293 ? 11.984 -15.609 -8.469 1 98.31 293 ILE A O 1
ATOM 2411 N N . THR A 1 294 ? 12.898 -16.016 -10.461 1 98.75 294 THR A N 1
ATOM 2412 C CA . THR A 1 294 ? 14.195 -15.438 -10.109 1 98.75 294 THR A CA 1
ATOM 2413 C C . THR A 1 294 ? 14.07 -13.945 -9.828 1 98.75 294 THR A C 1
ATOM 2415 O O . THR A 1 294 ? 13.328 -13.242 -10.523 1 98.75 294 THR A O 1
ATOM 2418 N N . SER A 1 295 ? 14.805 -13.477 -8.773 1 98.62 295 SER A N 1
ATOM 2419 C CA . SER A 1 295 ? 14.633 -12.07 -8.422 1 98.62 295 SER A CA 1
ATOM 2420 C C . SER A 1 295 ? 15.953 -11.43 -8.008 1 98.62 295 SER A C 1
ATOM 2422 O O . SER A 1 295 ? 16.906 -12.133 -7.645 1 98.62 295 SER A O 1
ATOM 2424 N N . LEU A 1 296 ? 16.078 -10.148 -8.188 1 98.44 296 LEU A N 1
ATOM 2425 C CA . LEU A 1 296 ? 17.109 -9.273 -7.641 1 98.44 296 LEU A CA 1
ATOM 2426 C C . LEU A 1 296 ? 16.578 -8.477 -6.453 1 98.44 296 LEU A C 1
ATOM 2428 O O . LEU A 1 296 ? 15.469 -7.926 -6.52 1 98.44 296 LEU A O 1
ATOM 2432 N N . SER A 1 297 ? 17.328 -8.469 -5.41 1 98.12 297 SER A N 1
ATOM 2433 C CA . SER A 1 297 ? 16.797 -7.754 -4.254 1 98.12 297 SER A CA 1
ATOM 2434 C C . SER A 1 297 ? 17.906 -7.426 -3.256 1 98.12 297 SER A C 1
ATOM 2436 O O . SER A 1 297 ? 18.891 -8.164 -3.148 1 98.12 297 SER A O 1
ATOM 2438 N N . ILE A 1 298 ? 17.75 -6.336 -2.578 1 98 298 ILE A N 1
ATOM 2439 C CA . ILE A 1 298 ? 18.531 -6.152 -1.354 1 98 298 ILE A CA 1
ATOM 2440 C C . ILE A 1 298 ? 17.906 -6.969 -0.225 1 98 298 ILE A C 1
ATOM 2442 O O . ILE A 1 298 ? 16.844 -7.574 -0.4 1 98 298 ILE A O 1
ATOM 2446 N N . ASP A 1 299 ? 18.641 -7.055 0.871 1 97.56 299 ASP A N 1
ATOM 2447 C CA . ASP A 1 299 ? 18.125 -7.711 2.064 1 97.56 299 ASP A CA 1
ATOM 2448 C C . ASP A 1 299 ? 17.281 -6.746 2.904 1 97.56 299 ASP A C 1
ATOM 2450 O O . ASP A 1 299 ? 17.812 -6.078 3.795 1 97.56 299 ASP A O 1
ATOM 2454 N N . TRP A 1 300 ? 16.016 -6.777 2.713 1 97 300 TRP A N 1
ATOM 2455 C CA . TRP A 1 300 ? 15.109 -5.855 3.385 1 97 300 TRP A CA 1
ATOM 2456 C C . TRP A 1 300 ? 15.07 -6.117 4.887 1 97 300 TRP A C 1
ATOM 2458 O O . TRP A 1 300 ? 14.891 -5.195 5.68 1 97 300 TRP A O 1
ATOM 2468 N N . GLU A 1 301 ? 15.117 -7.383 5.277 1 95.38 301 GLU A N 1
ATOM 2469 C CA . GLU A 1 301 ? 15.211 -7.715 6.695 1 95.38 301 GLU A CA 1
ATOM 2470 C C . GLU A 1 301 ? 16.438 -7.066 7.332 1 95.38 301 GLU A C 1
ATOM 2472 O O . GLU A 1 301 ? 16.359 -6.523 8.438 1 95.38 301 GLU A O 1
ATOM 2477 N N . MET A 1 302 ? 17.5 -7.145 6.609 1 97 302 MET A N 1
ATOM 2478 C CA . MET A 1 302 ? 18.719 -6.508 7.086 1 97 302 MET A CA 1
ATOM 2479 C C . MET A 1 302 ? 18.531 -5.004 7.23 1 97 302 MET A C 1
ATOM 2481 O O . MET A 1 302 ? 19.016 -4.402 8.195 1 97 302 MET A O 1
ATOM 2485 N N . MET A 1 303 ? 17.922 -4.371 6.32 1 97.44 303 MET A N 1
ATOM 2486 C CA . MET A 1 303 ? 17.656 -2.938 6.414 1 97.44 303 MET A CA 1
ATOM 2487 C C . MET A 1 303 ? 16.875 -2.613 7.68 1 97.44 303 MET A C 1
ATOM 2489 O O . MET A 1 303 ? 17.188 -1.647 8.383 1 97.44 303 MET A O 1
ATOM 2493 N N . GLY A 1 304 ? 15.844 -3.41 7.914 1 97.31 304 GLY A N 1
ATOM 2494 C CA . GLY A 1 304 ? 15.07 -3.221 9.133 1 97.31 304 GLY A CA 1
ATOM 2495 C C . GLY A 1 304 ? 15.898 -3.365 10.391 1 97.31 304 GLY A C 1
ATOM 2496 O O . GLY A 1 304 ? 15.773 -2.562 11.32 1 97.31 304 GLY A O 1
ATOM 2497 N N . ASN A 1 305 ? 16.719 -4.406 10.422 1 95.44 305 ASN A N 1
ATOM 2498 C CA . ASN A 1 305 ? 17.594 -4.645 11.57 1 95.44 305 ASN A CA 1
ATOM 2499 C C . ASN A 1 305 ? 18.547 -3.473 11.797 1 95.44 305 ASN A C 1
ATOM 2501 O O . ASN A 1 305 ? 18.734 -3.033 12.938 1 95.44 305 ASN A O 1
ATOM 2505 N N . GLU A 1 306 ? 19.141 -3.029 10.742 1 97.19 306 GLU A N 1
ATOM 2506 C CA . GLU A 1 306 ? 20.078 -1.918 10.836 1 97.19 306 GLU A CA 1
ATOM 2507 C C . GLU A 1 306 ? 19.375 -0.636 11.273 1 97.19 306 GLU A C 1
ATOM 2509 O O . GLU A 1 306 ? 19.938 0.152 12.047 1 97.19 306 GLU A O 1
ATOM 2514 N N . ALA A 1 307 ? 18.203 -0.401 10.789 1 97.88 307 ALA A N 1
ATOM 2515 C CA . ALA A 1 307 ? 17.438 0.762 11.211 1 97.88 307 ALA A CA 1
ATOM 2516 C C . ALA A 1 307 ? 17.125 0.706 12.703 1 97.88 307 ALA A C 1
ATOM 2518 O O . ALA A 1 307 ? 17.219 1.719 13.406 1 97.88 307 ALA A O 1
ATOM 2519 N N . ALA A 1 308 ? 16.75 -0.51 13.172 1 95.62 308 ALA A N 1
ATOM 2520 C CA . ALA A 1 308 ? 16.484 -0.679 14.602 1 95.62 308 ALA A CA 1
ATOM 2521 C C . ALA A 1 308 ? 17.734 -0.372 15.422 1 95.62 308 ALA A C 1
ATOM 2523 O O . ALA A 1 308 ? 17.656 0.27 16.469 1 95.62 308 ALA A O 1
ATOM 2524 N N . ASN A 1 309 ? 18.844 -0.835 14.93 1 95.06 309 ASN A N 1
ATOM 2525 C CA . ASN A 1 309 ? 20.109 -0.574 15.602 1 95.06 309 ASN A CA 1
ATOM 2526 C C . ASN A 1 309 ? 20.391 0.921 15.703 1 95.06 309 ASN A C 1
ATOM 2528 O O . ASN A 1 309 ? 20.891 1.398 16.734 1 95.06 309 ASN A O 1
ATOM 2532 N N . PHE A 1 310 ? 20.156 1.645 14.703 1 97.12 310 PHE A N 1
ATOM 2533 C CA . PHE A 1 310 ? 20.297 3.096 14.711 1 97.12 310 PHE A CA 1
ATOM 2534 C C . PHE A 1 310 ? 19.422 3.717 15.797 1 97.12 310 PHE A C 1
ATOM 2536 O O . PHE A 1 310 ? 19.875 4.594 16.531 1 97.12 310 PHE A O 1
ATOM 2543 N N . VAL A 1 311 ? 18.172 3.24 15.867 1 95.44 311 VAL A N 1
ATOM 2544 C CA . VAL A 1 311 ? 17.219 3.777 16.828 1 95.44 311 VAL A CA 1
ATOM 2545 C C . VAL A 1 311 ? 17.672 3.449 18.25 1 95.44 311 VAL A C 1
ATOM 2547 O O . VAL A 1 311 ? 17.641 4.309 19.141 1 95.44 311 VAL A O 1
ATOM 2550 N N . LEU A 1 312 ? 18.172 2.301 18.453 1 90.88 312 LEU A N 1
ATOM 2551 C CA . LEU A 1 312 ? 18.5 1.8 19.797 1 90.88 312 LEU A CA 1
ATOM 2552 C C . LEU A 1 312 ? 19.812 2.391 20.281 1 90.88 312 LEU A C 1
ATOM 2554 O O . LEU A 1 312 ? 19.938 2.752 21.453 1 90.88 312 LEU A O 1
ATOM 2558 N N . ASN A 1 313 ? 20.781 2.479 19.406 1 90.81 313 ASN A N 1
ATOM 2559 C CA . ASN A 1 313 ? 22.156 2.73 19.859 1 90.81 313 ASN A CA 1
ATOM 2560 C C . ASN A 1 313 ? 22.656 4.098 19.406 1 90.81 313 ASN A C 1
ATOM 2562 O O . ASN A 1 313 ? 23.734 4.523 19.797 1 90.81 313 ASN A O 1
ATOM 2566 N N . ASN A 1 314 ? 21.906 4.746 18.641 1 90.31 314 ASN A N 1
ATOM 2567 C CA . ASN A 1 314 ? 22.266 6.074 18.141 1 90.31 314 ASN A CA 1
ATOM 2568 C C . ASN A 1 314 ? 23.609 6.066 17.438 1 90.31 314 ASN A C 1
ATOM 2570 O O . ASN A 1 314 ? 24.406 6.996 17.594 1 90.31 314 ASN A O 1
ATOM 2574 N N . VAL A 1 315 ? 23.922 5.004 16.812 1 90.31 315 VAL A N 1
ATOM 2575 C CA . VAL A 1 315 ? 25.156 4.906 16.047 1 90.31 315 VAL A CA 1
ATOM 2576 C C . VAL A 1 315 ? 24.906 5.344 14.602 1 90.31 315 VAL A C 1
ATOM 2578 O O . VAL A 1 315 ? 24.062 4.777 13.914 1 90.31 315 VAL A O 1
ATOM 2581 N N . PRO A 1 316 ? 25.625 6.426 14.242 1 94.69 316 PRO A N 1
ATOM 2582 C CA . PRO A 1 316 ? 25.484 6.824 12.844 1 94.69 316 PRO A CA 1
ATOM 2583 C C . PRO A 1 316 ? 25.828 5.699 11.867 1 94.69 316 PRO A C 1
ATOM 2585 O O . PRO A 1 316 ? 26.734 4.902 12.141 1 94.69 316 PRO A O 1
ATOM 2588 N N . ILE A 1 317 ? 25.156 5.691 10.742 1 97.38 317 ILE A N 1
ATOM 2589 C CA . ILE A 1 317 ? 25.359 4.656 9.734 1 97.38 317 ILE A CA 1
ATOM 2590 C C . ILE A 1 317 ? 25.266 5.262 8.336 1 97.38 317 ILE A C 1
ATOM 2592 O O . ILE A 1 317 ? 24.391 6.105 8.086 1 97.38 317 ILE A O 1
ATOM 2596 N N . GLN A 1 318 ? 26.156 4.988 7.539 1 98 318 GLN A N 1
ATOM 2597 C CA . GLN A 1 318 ? 26.188 5.344 6.121 1 98 318 GLN A CA 1
ATOM 2598 C C . GLN A 1 318 ? 26.578 4.148 5.262 1 98 318 GLN A C 1
ATOM 2600 O O . GLN A 1 318 ? 27.766 3.82 5.156 1 98 318 GLN A O 1
ATOM 2605 N N . LYS A 1 319 ? 25.594 3.525 4.637 1 96.94 319 LYS A N 1
ATOM 2606 C CA . LYS A 1 319 ? 25.922 2.307 3.896 1 96.94 319 LYS A CA 1
ATOM 2607 C C . LYS A 1 319 ? 24.922 2.078 2.758 1 96.94 319 LYS A C 1
ATOM 2609 O O . LYS A 1 319 ? 23.797 2.561 2.807 1 96.94 319 LYS A O 1
ATOM 2614 N N . TYR A 1 320 ? 25.391 1.352 1.7 1 97.81 320 TYR A N 1
ATOM 2615 C CA . TYR A 1 320 ? 24.578 0.79 0.633 1 97.81 320 TYR A CA 1
ATOM 2616 C C . TYR A 1 320 ? 24.453 -0.722 0.78 1 97.81 320 TYR A C 1
ATOM 2618 O O . TYR A 1 320 ? 25.453 -1.42 0.965 1 97.81 320 TYR A O 1
ATOM 2626 N N . LEU A 1 321 ? 23.234 -1.197 0.769 1 98.06 321 LEU A N 1
ATOM 2627 C CA . LEU A 1 321 ? 23.047 -2.643 0.815 1 98.06 321 LEU A CA 1
ATOM 2628 C C . LEU A 1 321 ? 23.281 -3.268 -0.554 1 98.06 321 LEU A C 1
ATOM 2630 O O . LEU A 1 321 ? 22.891 -2.703 -1.578 1 98.06 321 LEU A O 1
ATOM 2634 N N . PRO A 1 322 ? 23.922 -4.379 -0.583 1 97.44 322 PRO A N 1
ATOM 2635 C CA . PRO A 1 322 ? 24.188 -5.031 -1.869 1 97.44 322 PRO A CA 1
ATOM 2636 C C . PRO A 1 322 ? 22.922 -5.621 -2.492 1 97.44 322 PRO A C 1
ATOM 2638 O O . PRO A 1 322 ? 22.031 -6.074 -1.772 1 97.44 322 PRO A O 1
ATOM 2641 N N . THR A 1 323 ? 22.859 -5.566 -3.801 1 98 323 THR A N 1
ATOM 2642 C CA . THR A 1 323 ? 21.797 -6.25 -4.543 1 98 323 THR A CA 1
ATOM 2643 C C . THR A 1 323 ? 22.172 -7.711 -4.785 1 98 323 THR A C 1
ATOM 2645 O O . THR A 1 323 ? 23.219 -8 -5.359 1 98 323 THR A O 1
ATOM 2648 N N . GLU A 1 324 ? 21.297 -8.602 -4.34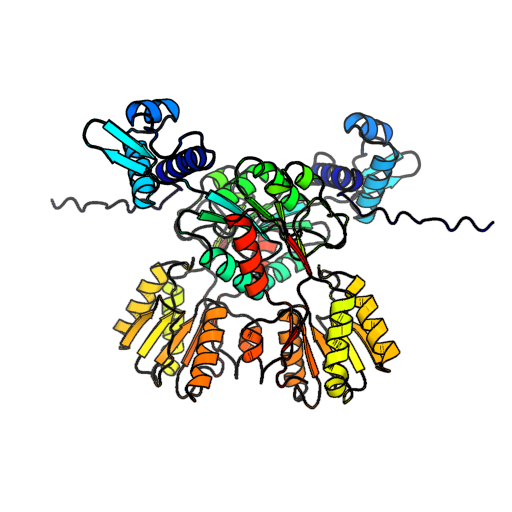4 1 97.5 324 GLU A N 1
ATOM 2649 C CA . GLU A 1 324 ? 21.547 -10.039 -4.457 1 97.5 324 GLU A CA 1
ATOM 2650 C C . GLU A 1 324 ? 20.609 -10.688 -5.469 1 97.5 324 GLU A C 1
ATOM 2652 O O . GLU A 1 324 ? 19.547 -10.133 -5.781 1 97.5 324 GLU A O 1
ATOM 2657 N N . VAL A 1 325 ? 21.125 -11.883 -5.977 1 98.06 325 VAL A N 1
ATOM 2658 C CA . VAL A 1 325 ? 20.312 -12.672 -6.895 1 98.06 325 VAL A CA 1
ATOM 2659 C C . VAL A 1 325 ? 19.719 -13.875 -6.156 1 98.06 325 VAL A C 1
ATOM 2661 O O . VAL A 1 325 ? 20.438 -14.578 -5.434 1 98.06 325 VAL A O 1
ATOM 2664 N N . ARG A 1 326 ? 18.469 -14.039 -6.254 1 97.94 326 ARG A N 1
ATOM 2665 C CA . ARG A 1 326 ? 17.781 -15.242 -5.797 1 97.94 326 ARG A CA 1
ATOM 2666 C C . ARG A 1 326 ? 17.328 -16.094 -6.977 1 97.94 326 ARG A C 1
ATOM 2668 O O . ARG A 1 326 ? 16.297 -15.82 -7.598 1 97.94 326 ARG A O 1
ATOM 2675 N N . LEU A 1 327 ? 18.047 -17.141 -7.152 1 97.94 327 LEU A N 1
ATOM 2676 C CA . LEU A 1 327 ? 17.828 -17.969 -8.336 1 97.94 327 LEU A CA 1
ATOM 2677 C C . LEU A 1 327 ? 16.656 -18.922 -8.109 1 97.94 327 LEU A C 1
ATOM 2679 O O . LEU A 1 327 ? 16.547 -19.547 -7.051 1 97.94 327 LEU A O 1
ATOM 2683 N N . ARG A 1 328 ? 15.797 -18.922 -9.094 1 97.44 328 ARG A N 1
ATOM 2684 C CA . ARG A 1 328 ? 14.695 -19.875 -9.172 1 97.44 328 ARG A CA 1
ATOM 2685 C C . ARG A 1 328 ? 14.516 -20.391 -10.594 1 97.44 328 ARG A C 1
ATOM 2687 O O . ARG A 1 328 ? 15.469 -20.406 -11.375 1 97.44 328 ARG A O 1
ATOM 2694 N N . LYS A 1 329 ? 13.336 -20.781 -11.016 1 96.75 329 LYS A N 1
ATOM 2695 C CA . LYS A 1 329 ? 13.219 -21.594 -12.227 1 96.75 329 LYS A CA 1
ATOM 2696 C C . LYS A 1 329 ? 12.797 -20.719 -13.414 1 96.75 329 LYS A C 1
ATOM 2698 O O . LYS A 1 329 ? 12.555 -21.25 -14.508 1 96.75 329 LYS A O 1
ATOM 2703 N N . SER A 1 330 ? 12.773 -19.406 -13.25 1 98.19 330 SER A N 1
ATOM 2704 C CA . SER A 1 330 ? 12.172 -18.578 -14.289 1 98.19 330 SER A CA 1
ATOM 2705 C C . SER A 1 330 ? 13.211 -18.125 -15.305 1 98.19 330 SER A C 1
ATOM 2707 O O . SER A 1 330 ? 12.922 -17.297 -16.172 1 98.19 330 SER A O 1
ATOM 2709 N N . LEU A 1 331 ? 14.438 -18.625 -15.156 1 97.31 331 LEU A N 1
ATOM 2710 C CA . LEU A 1 331 ? 15.484 -18.328 -16.125 1 97.31 331 LEU A CA 1
ATOM 2711 C C . LEU A 1 331 ? 16.156 -19.609 -16.625 1 97.31 331 LEU A C 1
ATOM 2713 O O . LEU A 1 331 ? 16.156 -20.625 -15.914 1 97.31 331 LEU A O 1
ATOM 2717 N N . MET B 1 1 ? 39.844 27.578 -25.141 1 23.59 1 MET B N 1
ATOM 2718 C CA . MET B 1 1 ? 39.406 27.75 -23.75 1 23.59 1 MET B CA 1
ATOM 2719 C C . MET B 1 1 ? 37.969 27.281 -23.547 1 23.59 1 MET B C 1
ATOM 2721 O O . MET B 1 1 ? 37.031 28.047 -23.781 1 23.59 1 MET B O 1
ATOM 2725 N N . ARG B 1 2 ? 37.5 26.031 -23.938 1 27.45 2 ARG B N 1
ATOM 2726 C CA . ARG B 1 2 ? 36.156 25.562 -24.266 1 27.45 2 ARG B CA 1
ATOM 2727 C C . ARG B 1 2 ? 35.281 25.406 -23.016 1 27.45 2 ARG B C 1
ATOM 2729 O O . ARG B 1 2 ? 35.625 24.656 -22.109 1 27.45 2 ARG B O 1
ATOM 2736 N N . ARG B 1 3 ? 34.531 26.516 -22.531 1 25.92 3 ARG B N 1
ATOM 2737 C CA . ARG B 1 3 ? 33.688 26.672 -21.359 1 25.92 3 ARG B CA 1
ATOM 2738 C C . ARG B 1 3 ? 32.625 25.578 -21.281 1 25.92 3 ARG B C 1
ATOM 2740 O O . ARG B 1 3 ? 31.797 25.438 -22.172 1 25.92 3 ARG B O 1
ATOM 2747 N N . THR B 1 4 ? 33 24.375 -20.828 1 26.67 4 THR B N 1
ATOM 2748 C CA . THR B 1 4 ? 32.188 23.156 -20.703 1 26.67 4 THR B CA 1
ATOM 2749 C C . THR B 1 4 ? 30.922 23.438 -19.906 1 26.67 4 THR B C 1
ATOM 2751 O O . THR B 1 4 ? 31 23.828 -18.734 1 26.67 4 THR B O 1
ATOM 2754 N N . ASP B 1 5 ? 29.844 23.797 -20.531 1 25.98 5 ASP B N 1
ATOM 2755 C CA . ASP B 1 5 ? 28.562 24.328 -20.094 1 25.98 5 ASP B CA 1
ATOM 2756 C C . ASP B 1 5 ? 27.891 23.391 -19.094 1 25.98 5 ASP B C 1
ATOM 2758 O O . ASP B 1 5 ? 27.672 22.219 -19.406 1 25.98 5 ASP B O 1
ATOM 2762 N N . LYS B 1 6 ? 28.141 23.531 -17.781 1 28.81 6 LYS B N 1
ATOM 2763 C CA . LYS B 1 6 ? 27.594 22.922 -16.562 1 28.81 6 LYS B CA 1
ATOM 2764 C C . LYS B 1 6 ? 26.078 22.828 -16.641 1 28.81 6 LYS B C 1
ATOM 2766 O O . LYS B 1 6 ? 25.375 23.828 -16.422 1 28.81 6 LYS B O 1
ATOM 2771 N N . LYS B 1 7 ? 25.562 22.094 -17.625 1 29.66 7 LYS B N 1
ATOM 2772 C CA . LYS B 1 7 ? 24.109 21.984 -17.672 1 29.66 7 LYS B CA 1
ATOM 2773 C C . LYS B 1 7 ? 23.547 21.5 -16.344 1 29.66 7 LYS B C 1
ATOM 2775 O O . LYS B 1 7 ? 23.828 20.375 -15.906 1 29.66 7 LYS B O 1
ATOM 2780 N N . LYS B 1 8 ? 23.344 22.406 -15.328 1 30.36 8 LYS B N 1
ATOM 2781 C CA . LYS B 1 8 ? 22.594 22.281 -14.078 1 30.36 8 LYS B CA 1
ATOM 2782 C C . LYS B 1 8 ? 21.297 21.5 -14.273 1 30.36 8 LYS B C 1
ATOM 2784 O O . LYS B 1 8 ? 20.391 21.984 -14.945 1 30.36 8 LYS B O 1
ATOM 2789 N N . THR B 1 9 ? 21.328 20.266 -14.539 1 26.75 9 THR B N 1
ATOM 2790 C CA . THR B 1 9 ? 20.141 19.453 -14.633 1 26.75 9 THR B CA 1
ATOM 2791 C C . THR B 1 9 ? 19.281 19.609 -13.375 1 26.75 9 THR B C 1
ATOM 2793 O O . THR B 1 9 ? 19.734 19.312 -12.266 1 26.75 9 THR B O 1
ATOM 2796 N N . PHE B 1 10 ? 18.484 20.719 -13.203 1 28.12 10 PHE B N 1
ATOM 2797 C CA . PHE B 1 10 ? 17.594 21.281 -12.195 1 28.12 10 PHE B CA 1
ATOM 2798 C C . PHE B 1 10 ? 16.688 20.188 -11.625 1 28.12 10 PHE B C 1
ATOM 2800 O O . PHE B 1 10 ? 15.914 19.562 -12.352 1 28.12 10 PHE B O 1
ATOM 2807 N N . GLY B 1 11 ? 16.969 19.219 -10.883 1 31.78 11 GLY B N 1
ATOM 2808 C CA . GLY B 1 11 ? 16.281 18.25 -10.047 1 31.78 11 GLY B CA 1
ATOM 2809 C C . GLY B 1 11 ? 15.055 18.812 -9.359 1 31.78 11 GLY B C 1
ATOM 2810 O O . GLY B 1 11 ? 15.133 19.828 -8.672 1 31.78 11 GLY B O 1
ATOM 2811 N N . GLN B 1 12 ? 13.703 18.641 -9.844 1 32.31 12 GLN B N 1
ATOM 2812 C CA . GLN B 1 12 ? 12.438 19.359 -9.789 1 32.31 12 GLN B CA 1
ATOM 2813 C C . GLN B 1 12 ? 11.906 19.422 -8.359 1 32.31 12 GLN B C 1
ATOM 2815 O O . GLN B 1 12 ? 11.5 18.406 -7.793 1 32.31 12 GLN B O 1
ATOM 2820 N N . GLN B 1 13 ? 12.32 19.875 -7.293 1 36.28 13 GLN B N 1
ATOM 2821 C CA . GLN B 1 13 ? 11.664 20.547 -6.172 1 36.28 13 GLN B CA 1
ATOM 2822 C C . GLN B 1 13 ? 10.242 20.969 -6.535 1 36.28 13 GLN B C 1
ATOM 2824 O O . GLN B 1 13 ? 10.008 21.484 -7.625 1 36.28 13 GLN B O 1
ATOM 2829 N N . SER B 1 14 ? 9.148 20.328 -6.164 1 45.75 14 SER B N 1
ATOM 2830 C CA . SER B 1 14 ? 8.047 21.062 -6.781 1 45.75 14 SER B CA 1
ATOM 2831 C C . SER B 1 14 ? 8.383 22.531 -6.961 1 45.75 14 SER B C 1
ATOM 2833 O O . SER B 1 14 ? 8.719 23.219 -5.996 1 45.75 14 SER B O 1
ATOM 2835 N N . SER B 1 15 ? 8.945 22.859 -8.047 1 59.72 15 SER B N 1
ATOM 2836 C CA . SER B 1 15 ? 9.414 24.188 -8.406 1 59.72 15 SER B CA 1
ATOM 2837 C C . SER B 1 15 ? 8.367 25.25 -8.062 1 59.72 15 SER B C 1
ATOM 2839 O O . SER B 1 15 ? 7.191 24.938 -7.891 1 59.72 15 SER B O 1
ATOM 2841 N N . LYS B 1 16 ? 8.789 26.188 -7.348 1 73.31 16 LYS B N 1
ATOM 2842 C CA . LYS B 1 16 ? 7.906 27.344 -7.223 1 73.31 16 LYS B CA 1
ATOM 2843 C C . LYS B 1 16 ? 6.902 27.391 -8.367 1 73.31 16 LYS B C 1
ATOM 2845 O O . LYS B 1 16 ? 5.754 27.797 -8.18 1 73.31 16 LYS B O 1
ATOM 2850 N N . VAL B 1 17 ? 7.312 26.75 -9.406 1 78.06 17 VAL B N 1
ATOM 2851 C CA . VAL B 1 17 ? 6.465 26.719 -10.594 1 78.06 17 VAL B CA 1
ATOM 2852 C C . VAL B 1 17 ? 5.297 25.766 -10.375 1 78.06 17 VAL B C 1
ATOM 2854 O O . VAL B 1 17 ? 4.137 26.141 -10.578 1 78.06 17 VAL B O 1
ATOM 2857 N N . THR B 1 18 ? 5.621 24.578 -9.844 1 74.75 18 THR B N 1
ATOM 2858 C CA . THR B 1 18 ? 4.582 23.562 -9.672 1 74.75 18 THR B CA 1
ATOM 2859 C C . THR B 1 18 ? 3.613 23.969 -8.562 1 74.75 18 THR B C 1
ATOM 2861 O O . THR B 1 18 ? 2.402 23.766 -8.688 1 74.75 18 THR B O 1
ATOM 2864 N N . GLN B 1 19 ? 4.156 24.484 -7.613 1 77.06 19 GLN B N 1
ATOM 2865 C CA . GLN B 1 19 ? 3.322 24.953 -6.508 1 77.06 19 GLN B CA 1
ATOM 2866 C C . GLN B 1 19 ? 2.35 26.031 -6.969 1 77.06 19 GLN B C 1
ATOM 2868 O O . GLN B 1 19 ? 1.161 25.984 -6.645 1 77.06 19 GLN B O 1
ATOM 2873 N N . LEU B 1 20 ? 2.891 27.031 -7.652 1 85.25 20 LEU B N 1
ATOM 2874 C CA . LEU B 1 20 ? 2.039 28.109 -8.141 1 85.25 20 LEU B CA 1
ATOM 2875 C C . LEU B 1 20 ? 1.01 27.578 -9.133 1 85.25 20 LEU B C 1
ATOM 2877 O O . LEU B 1 20 ? -0.163 27.953 -9.078 1 85.25 20 LEU B O 1
ATOM 2881 N N . ALA B 1 21 ? 1.443 26.688 -10.023 1 83.94 21 ALA B N 1
ATOM 2882 C CA . ALA B 1 21 ? 0.516 26.109 -10.992 1 83.94 21 ALA B CA 1
ATOM 2883 C C . ALA B 1 21 ? -0.625 25.375 -10.281 1 83.94 21 ALA B C 1
ATOM 2885 O O . ALA B 1 21 ? -1.79 25.531 -10.656 1 83.94 21 ALA B O 1
ATOM 2886 N N . ASP B 1 22 ? -0.284 24.703 -9.25 1 77.25 22 ASP B N 1
ATOM 2887 C CA . ASP B 1 22 ? -1.291 23.953 -8.508 1 77.25 22 ASP B CA 1
ATOM 2888 C C . ASP B 1 22 ? -2.242 24.891 -7.766 1 77.25 22 ASP B C 1
ATOM 2890 O O . ASP B 1 22 ? -3.445 24.625 -7.691 1 77.25 22 ASP B O 1
ATOM 2894 N N . THR B 1 23 ? -1.707 25.875 -7.227 1 80.94 23 THR B N 1
ATOM 2895 C CA . THR B 1 23 ? -2.518 26.875 -6.535 1 80.94 23 THR B CA 1
ATOM 2896 C C . THR B 1 23 ? -3.518 27.516 -7.492 1 80.94 23 THR B C 1
ATOM 2898 O O . THR B 1 23 ? -4.699 27.641 -7.168 1 80.94 23 THR B O 1
ATOM 2901 N N . LEU B 1 24 ? -3.037 27.922 -8.633 1 85.12 24 LEU B N 1
ATOM 2902 C CA . LEU B 1 24 ? -3.914 28.531 -9.625 1 85.12 24 LEU B CA 1
ATOM 2903 C C . LEU B 1 24 ? -4.938 27.531 -10.141 1 85.12 24 LEU B C 1
ATOM 2905 O O . LEU B 1 24 ? -6.105 27.875 -10.344 1 85.12 24 LEU B O 1
ATOM 2909 N N . SER B 1 25 ? -4.508 26.281 -10.336 1 81.12 25 SER B N 1
ATOM 2910 C CA . SER B 1 25 ? -5.418 25.219 -10.742 1 81.12 25 SER B CA 1
ATOM 2911 C C . SER B 1 25 ? -6.535 25.031 -9.719 1 81.12 25 SER B C 1
ATOM 2913 O O . SER B 1 25 ? -7.695 24.828 -10.094 1 81.12 25 SER B O 1
ATOM 2915 N N . GLN B 1 26 ? -6.152 25.141 -8.523 1 79.38 26 GLN B N 1
ATOM 2916 C CA . GLN B 1 26 ? -7.133 25.031 -7.445 1 79.38 26 GLN B CA 1
ATOM 2917 C C . GLN B 1 26 ? -8.133 26.188 -7.492 1 79.38 26 GLN B C 1
ATOM 2919 O O . GLN B 1 26 ? -9.328 25.984 -7.277 1 79.38 26 GLN B O 1
ATOM 2924 N N . ALA B 1 27 ? -7.605 27.359 -7.707 1 80.56 27 ALA B N 1
ATOM 2925 C CA . ALA B 1 27 ? -8.477 28.531 -7.812 1 80.56 27 ALA B CA 1
ATOM 2926 C C . ALA B 1 27 ? -9.477 28.359 -8.961 1 80.56 27 ALA B C 1
ATOM 2928 O O . ALA B 1 27 ? -10.648 28.719 -8.828 1 80.56 27 ALA B O 1
ATOM 2929 N N . ILE B 1 28 ? -9.008 27.797 -10.023 1 81.75 28 ILE B N 1
ATOM 2930 C CA . ILE B 1 28 ? -9.859 27.547 -11.18 1 81.75 28 ILE B CA 1
ATOM 2931 C C . ILE B 1 28 ? -10.891 26.469 -10.828 1 81.75 28 ILE B C 1
ATOM 2933 O O . ILE B 1 28 ? -12.078 26.625 -11.133 1 81.75 28 ILE B O 1
ATOM 2937 N N . SER B 1 29 ? -10.445 25.438 -10.117 1 78.19 29 SER B N 1
ATOM 2938 C CA . SER B 1 29 ? -11.32 24.328 -9.742 1 78.19 29 SER B CA 1
ATOM 2939 C C . SER B 1 29 ? -12.422 24.797 -8.797 1 78.19 29 SER B C 1
ATOM 2941 O O . SER B 1 29 ? -13.555 24.328 -8.875 1 78.19 29 SER B O 1
ATOM 2943 N N . MET B 1 30 ? -12.07 25.75 -8 1 76.06 30 MET B N 1
ATOM 2944 C CA . MET B 1 30 ? -13.008 26.234 -6.996 1 76.06 30 MET B CA 1
ATOM 2945 C C . MET B 1 30 ? -13.828 27.406 -7.539 1 76.06 30 MET B C 1
ATOM 2947 O O . MET B 1 30 ? -14.5 28.109 -6.777 1 76.06 30 MET B O 1
ATOM 2951 N N . LYS B 1 31 ? -13.695 27.609 -8.766 1 78.12 31 LYS B N 1
ATOM 2952 C CA . LYS B 1 31 ? -14.5 28.547 -9.531 1 78.12 31 LYS B CA 1
ATOM 2953 C C . LYS B 1 31 ? -14.188 29.984 -9.133 1 78.12 31 LYS B C 1
ATOM 2955 O O . LYS B 1 31 ? -15.031 30.875 -9.266 1 78.12 31 LYS B O 1
ATOM 2960 N N . LYS B 1 32 ? -13.023 30.219 -8.477 1 80.19 32 LYS B N 1
ATOM 2961 C CA . LYS B 1 32 ? -12.555 31.594 -8.312 1 80.19 32 LYS B CA 1
ATOM 2962 C C . LYS B 1 32 ? -12.352 32.281 -9.672 1 80.19 32 LYS B C 1
ATOM 2964 O O . LYS B 1 32 ? -12.539 33.469 -9.805 1 80.19 32 LYS B O 1
ATOM 2969 N N . PHE B 1 33 ? -11.914 31.5 -10.625 1 85.31 33 PHE B N 1
ATOM 2970 C CA . PHE B 1 33 ? -11.859 31.875 -12.031 1 85.31 33 PHE B CA 1
ATOM 2971 C C . PHE B 1 33 ? -12.711 30.938 -12.875 1 85.31 33 PHE B C 1
ATOM 2973 O O . PHE B 1 33 ? -12.5 29.719 -12.867 1 85.31 33 PHE B O 1
ATOM 2980 N N . ARG B 1 34 ? -13.672 31.5 -13.57 1 84.69 34 ARG B N 1
ATOM 2981 C CA . ARG B 1 34 ? -14.562 30.703 -14.406 1 84.69 34 ARG B CA 1
ATOM 2982 C C . ARG B 1 34 ? -14.023 30.594 -15.836 1 84.69 34 ARG B C 1
ATOM 2984 O O . ARG B 1 34 ? -13.133 31.359 -16.219 1 84.69 34 ARG B O 1
ATOM 2991 N N . GLU B 1 35 ? -14.531 29.484 -16.469 1 84.5 35 GLU B N 1
ATOM 2992 C CA . GLU B 1 35 ? -14.156 29.391 -17.875 1 84.5 35 GLU B CA 1
ATOM 2993 C C . GLU B 1 35 ? -14.398 30.703 -18.609 1 84.5 35 GLU B C 1
ATOM 2995 O O . GLU B 1 35 ? -15.461 31.297 -18.484 1 84.5 35 GLU B O 1
ATOM 3000 N N . GLY B 1 36 ? -13.406 31.094 -19.281 1 86.69 36 GLY B N 1
ATOM 3001 C CA . GLY B 1 36 ? -13.523 32.344 -20.031 1 86.69 36 GLY B CA 1
ATOM 3002 C C . GLY B 1 36 ? -12.945 33.531 -19.281 1 86.69 36 GLY B C 1
ATOM 3003 O O . GLY B 1 36 ? -12.664 34.562 -19.891 1 86.69 36 GLY B O 1
ATOM 3004 N N . ASP B 1 37 ? -12.781 33.438 -18 1 89.31 37 ASP B N 1
ATOM 3005 C CA . ASP B 1 37 ? -12.25 34.531 -17.188 1 89.31 37 ASP B CA 1
ATOM 3006 C C . ASP B 1 37 ? -10.773 34.781 -17.5 1 89.31 37 ASP B C 1
ATOM 3008 O O . ASP B 1 37 ? -10.016 33.812 -17.734 1 89.31 37 ASP B O 1
ATOM 3012 N N . SER B 1 38 ? -10.445 36.062 -17.469 1 90.94 38 SER B N 1
ATOM 3013 C CA . SER B 1 38 ? -9.031 36.406 -17.562 1 90.94 38 SER B CA 1
ATOM 3014 C C . SER B 1 38 ? -8.312 36.188 -16.234 1 90.94 38 SER B C 1
ATOM 3016 O O . SER B 1 38 ? -8.867 36.469 -15.172 1 90.94 38 SER B O 1
ATOM 3018 N N . LEU B 1 39 ? -7.141 35.625 -16.359 1 92.5 39 LEU B N 1
ATOM 3019 C CA . LEU B 1 39 ? -6.289 35.531 -15.18 1 92.5 39 LEU B CA 1
ATOM 3020 C C . LEU B 1 39 ? -5.535 36.844 -14.945 1 92.5 39 LEU B C 1
ATOM 3022 O O . LEU B 1 39 ? -5.312 37.625 -15.883 1 92.5 39 LEU B O 1
ATOM 3026 N N . PRO B 1 40 ? -5.188 37.062 -13.648 1 90.69 40 PRO B N 1
ATOM 3027 C CA . PRO B 1 40 ? -4.309 38.219 -13.414 1 90.69 40 PRO B CA 1
ATOM 3028 C C . PRO B 1 40 ? -3.023 38.156 -14.234 1 90.69 40 PRO B C 1
ATOM 3030 O O . PRO B 1 40 ? -2.607 37.062 -14.664 1 90.69 40 PRO B O 1
ATOM 3033 N N . SER B 1 41 ? -2.486 39.312 -14.492 1 89.38 41 SER B N 1
ATOM 3034 C CA . SER B 1 41 ? -1.278 39.406 -15.305 1 89.38 41 SER B CA 1
ATOM 3035 C C . SER B 1 41 ? -0.094 38.75 -14.609 1 89.38 41 SER B C 1
ATOM 3037 O O . SER B 1 41 ? -0.131 38.5 -13.398 1 89.38 41 SER B O 1
ATOM 3039 N N . ILE B 1 42 ? 0.915 38.406 -15.367 1 92 42 ILE B N 1
ATOM 3040 C CA . ILE B 1 42 ? 2.146 37.812 -14.859 1 92 42 ILE B CA 1
ATOM 3041 C C . ILE B 1 42 ? 2.74 38.719 -13.773 1 92 42 ILE B C 1
ATOM 3043 O O . ILE B 1 42 ? 3.156 38.219 -12.719 1 92 42 ILE B O 1
ATOM 3047 N N . ASN B 1 43 ? 2.613 40.031 -14.031 1 91.31 43 ASN B N 1
ATOM 3048 C CA . ASN B 1 43 ? 3.145 41 -13.062 1 91.31 43 ASN B CA 1
ATOM 3049 C C . ASN B 1 43 ? 2.346 40.969 -11.766 1 91.31 43 ASN B C 1
ATOM 3051 O O . ASN B 1 43 ? 2.922 41 -10.672 1 91.31 43 ASN B O 1
ATOM 3055 N N . GLN B 1 44 ? 1.097 40.938 -11.852 1 92.81 44 GLN B N 1
ATOM 3056 C CA . GLN B 1 44 ? 0.227 40.938 -10.68 1 92.81 44 GLN B CA 1
ATOM 3057 C C . GLN B 1 44 ? 0.439 39.656 -9.844 1 92.81 44 GLN B C 1
ATOM 3059 O O . GLN B 1 44 ? 0.547 39.75 -8.617 1 92.81 44 GLN B O 1
ATOM 3064 N N . LEU B 1 45 ? 0.534 38.531 -10.508 1 92.69 45 LEU B N 1
ATOM 3065 C CA . LEU B 1 45 ? 0.692 37.281 -9.797 1 92.69 45 LEU B CA 1
ATOM 3066 C C . LEU B 1 45 ? 2.082 37.156 -9.18 1 92.69 45 LEU B C 1
ATOM 3068 O O . LEU B 1 45 ? 2.24 36.594 -8.086 1 92.69 45 LEU B O 1
ATOM 3072 N N . SER B 1 46 ? 3.051 37.688 -9.93 1 93 46 SER B N 1
ATOM 3073 C CA . SER B 1 46 ? 4.402 37.719 -9.383 1 93 46 SER B CA 1
ATOM 3074 C C . SER B 1 46 ? 4.426 38.5 -8.062 1 93 46 SER B C 1
ATOM 3076 O O . SER B 1 46 ? 5.02 38.062 -7.086 1 93 46 SER B O 1
ATOM 3078 N N . ALA B 1 47 ? 3.742 39.562 -8.047 1 91.31 47 ALA B N 1
ATOM 3079 C CA . ALA B 1 47 ? 3.672 40.406 -6.855 1 91.31 47 ALA B CA 1
ATOM 3080 C C . ALA B 1 47 ? 2.857 39.75 -5.758 1 91.31 47 ALA B C 1
ATOM 3082 O O . ALA B 1 47 ? 3.266 39.719 -4.594 1 91.31 47 ALA B O 1
ATOM 3083 N N . GLU B 1 48 ? 1.809 39.188 -6.137 1 90.94 48 GLU B N 1
ATOM 3084 C CA . GLU B 1 48 ? 0.865 38.594 -5.184 1 90.94 48 GLU B CA 1
ATOM 3085 C C . GLU B 1 48 ? 1.469 37.375 -4.473 1 90.94 48 GLU B C 1
ATOM 3087 O O . GLU B 1 48 ? 1.281 37.219 -3.266 1 90.94 48 GLU B O 1
ATOM 3092 N N . TYR B 1 49 ? 2.223 36.562 -5.238 1 89.06 49 TYR B N 1
ATOM 3093 C CA . TYR B 1 49 ? 2.688 35.312 -4.68 1 89.06 49 TYR B CA 1
ATOM 3094 C C . TYR B 1 49 ? 4.176 35.375 -4.359 1 89.06 49 TYR B C 1
ATOM 3096 O O . TYR B 1 49 ? 4.746 34.406 -3.844 1 89.06 49 TYR B O 1
ATOM 3104 N N . GLY B 1 50 ? 4.781 36.469 -4.664 1 89.06 50 GLY B N 1
ATOM 3105 C CA . GLY B 1 50 ? 6.18 36.656 -4.32 1 89.06 50 GLY B CA 1
ATOM 3106 C C . GLY B 1 50 ? 7.121 35.75 -5.074 1 89.06 50 GLY B C 1
ATOM 3107 O O . GLY B 1 50 ? 8.039 35.156 -4.484 1 89.06 50 GLY B O 1
ATOM 3108 N N . VAL B 1 51 ? 6.824 35.5 -6.293 1 89.81 51 VAL B N 1
ATOM 3109 C CA . VAL B 1 51 ? 7.664 34.656 -7.145 1 89.81 51 VAL B CA 1
ATOM 3110 C C . VAL B 1 51 ? 8.102 35.469 -8.375 1 89.81 51 VAL B C 1
ATOM 3112 O O . VAL B 1 51 ? 7.543 36.531 -8.672 1 89.81 51 VAL B O 1
ATOM 3115 N N . SER B 1 52 ? 9.164 34.969 -9.023 1 91.31 52 SER B N 1
ATOM 3116 C CA . SER B 1 52 ? 9.656 35.656 -10.211 1 91.31 52 SER B CA 1
ATOM 3117 C C . SER B 1 52 ? 8.656 35.594 -11.359 1 91.31 52 SER B C 1
ATOM 3119 O O . SER B 1 52 ? 7.793 34.719 -11.375 1 91.31 52 SER B O 1
ATOM 3121 N N . ARG B 1 53 ? 8.75 36.656 -12.258 1 91.56 53 ARG B N 1
ATOM 3122 C CA . ARG B 1 53 ? 7.906 36.625 -13.445 1 91.56 53 ARG B CA 1
ATOM 3123 C C . ARG B 1 53 ? 8.102 35.344 -14.242 1 91.56 53 ARG B C 1
ATOM 3125 O O . ARG B 1 53 ? 7.145 34.781 -14.789 1 91.56 53 ARG B O 1
ATOM 3132 N N . ASP B 1 54 ? 9.305 34.875 -14.211 1 91.69 54 ASP B N 1
ATOM 3133 C CA . ASP B 1 54 ? 9.625 33.625 -14.93 1 91.69 54 ASP B CA 1
ATOM 3134 C C . ASP B 1 54 ? 8.906 32.438 -14.305 1 91.69 54 ASP B C 1
ATOM 3136 O O . ASP B 1 54 ? 8.43 31.547 -15.016 1 91.69 54 ASP B O 1
ATOM 3140 N N . THR B 1 55 ? 8.789 32.438 -13.039 1 91 55 THR B N 1
ATOM 3141 C CA . THR B 1 55 ? 8.07 31.375 -12.328 1 91 55 THR B CA 1
ATOM 3142 C C . THR B 1 55 ? 6.594 31.375 -12.695 1 91 55 THR B C 1
ATOM 3144 O O . THR B 1 55 ? 6.012 30.312 -12.953 1 91 55 THR B O 1
ATOM 3147 N N . VAL B 1 56 ? 6.07 32.594 -12.742 1 92.88 56 VAL B N 1
ATOM 3148 C CA . VAL B 1 56 ? 4.664 32.719 -13.109 1 92.88 56 VAL B CA 1
ATOM 3149 C C . VAL B 1 56 ? 4.457 32.219 -14.547 1 92.88 56 VAL B C 1
ATOM 3151 O O . VAL B 1 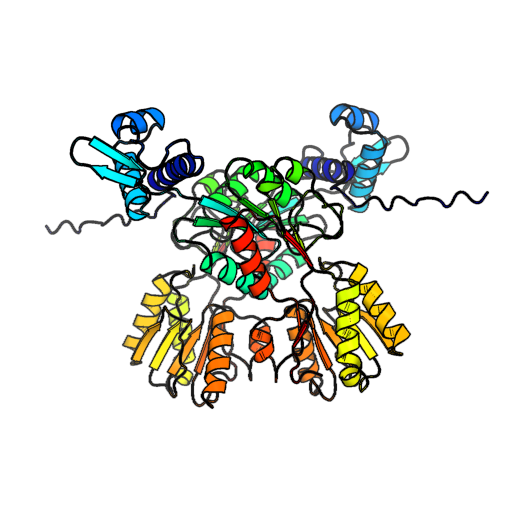56 ? 3.521 31.484 -14.828 1 92.88 56 VAL B O 1
ATOM 3154 N N . PHE B 1 57 ? 5.398 32.656 -15.367 1 90.38 57 PHE B N 1
ATOM 3155 C CA . PHE B 1 57 ? 5.301 32.281 -16.781 1 90.38 57 PHE B CA 1
ATOM 3156 C C . PHE B 1 57 ? 5.352 30.781 -16.938 1 90.38 57 PHE B C 1
ATOM 3158 O O . PHE B 1 57 ? 4.551 30.203 -17.688 1 90.38 57 PHE B O 1
ATOM 3165 N N . LYS B 1 58 ? 6.203 30.172 -16.281 1 90.38 58 LYS B N 1
ATOM 3166 C CA . LYS B 1 58 ? 6.344 28.734 -16.359 1 90.38 58 LYS B CA 1
ATOM 3167 C C . LYS B 1 58 ? 5.113 28.031 -15.797 1 90.38 58 LYS B C 1
ATOM 3169 O O . LYS B 1 58 ? 4.699 26.984 -16.312 1 90.38 58 LYS B O 1
ATOM 3174 N N . ALA B 1 59 ? 4.59 28.594 -14.758 1 89.94 59 ALA B N 1
ATOM 3175 C CA . ALA B 1 59 ? 3.352 28.047 -14.211 1 89.94 59 ALA B CA 1
ATOM 3176 C C . ALA B 1 59 ? 2.217 28.125 -15.227 1 89.94 59 ALA B C 1
ATOM 3178 O O . ALA B 1 59 ? 1.432 27.188 -15.367 1 89.94 59 ALA B O 1
ATOM 3179 N N . PHE B 1 60 ? 2.148 29.281 -15.938 1 90.06 60 PHE B N 1
ATOM 3180 C CA . PHE B 1 60 ? 1.131 29.453 -16.969 1 90.06 60 PHE B CA 1
ATOM 3181 C C . PHE B 1 60 ? 1.333 28.469 -18.109 1 90.06 60 PHE B C 1
ATOM 3183 O O . PHE B 1 60 ? 0.365 27.922 -18.641 1 90.06 60 PHE B O 1
ATOM 3190 N N . LEU B 1 61 ? 2.547 28.203 -18.422 1 87.44 61 LEU B N 1
ATOM 3191 C CA . LEU B 1 61 ? 2.834 27.219 -19.469 1 87.44 61 LEU B CA 1
ATOM 3192 C C . LEU B 1 61 ? 2.359 25.828 -19.047 1 87.44 61 LEU B C 1
ATOM 3194 O O . LEU B 1 61 ? 1.791 25.094 -19.859 1 87.44 61 LEU B O 1
ATOM 3198 N N . ASP B 1 62 ? 2.609 25.594 -17.859 1 84.38 62 ASP B N 1
ATOM 3199 C CA . ASP B 1 62 ? 2.166 24.297 -17.328 1 84.38 62 ASP B CA 1
ATOM 3200 C C . ASP B 1 62 ? 0.646 24.172 -17.406 1 84.38 62 ASP B C 1
ATOM 3202 O O . ASP B 1 62 ? 0.125 23.172 -17.875 1 84.38 62 ASP B O 1
ATOM 3206 N N . LEU B 1 63 ? -0.042 25.172 -16.969 1 85.69 63 LEU B N 1
ATOM 3207 C CA . LEU B 1 63 ? -1.501 25.188 -16.969 1 85.69 63 LEU B CA 1
ATOM 3208 C C . LEU B 1 63 ? -2.045 25.109 -18.391 1 85.69 63 LEU B C 1
ATOM 3210 O O . LEU B 1 63 ? -3.074 24.484 -18.641 1 85.69 63 LEU B O 1
ATOM 3214 N N . ARG B 1 64 ? -1.337 25.719 -19.297 1 84.69 64 ARG B N 1
ATOM 3215 C CA . ARG B 1 64 ? -1.743 25.672 -20.688 1 84.69 64 ARG B CA 1
ATOM 3216 C C . ARG B 1 64 ? -1.575 24.281 -21.266 1 84.69 64 ARG B C 1
ATOM 3218 O O . ARG B 1 64 ? -2.441 23.797 -22 1 84.69 64 ARG B O 1
ATOM 3225 N N . GLU B 1 65 ? -0.525 23.688 -20.891 1 79.06 65 GLU B N 1
ATOM 3226 C CA . GLU B 1 65 ? -0.274 22.328 -21.328 1 79.06 65 GLU B CA 1
ATOM 3227 C C . GLU B 1 65 ? -1.342 21.359 -20.797 1 79.06 65 GLU B C 1
ATOM 3229 O O . GLU B 1 65 ? -1.702 20.391 -21.469 1 79.06 65 GLU B O 1
ATOM 3234 N N . ARG B 1 66 ? -1.782 21.75 -19.703 1 73.38 66 ARG B N 1
ATOM 3235 C CA . ARG B 1 66 ? -2.832 20.953 -19.094 1 73.38 66 ARG B CA 1
ATOM 3236 C C . ARG B 1 66 ? -4.195 21.281 -19.688 1 73.38 66 ARG B C 1
ATOM 3238 O O . ARG B 1 66 ? -5.195 20.641 -19.359 1 73.38 66 ARG B O 1
ATOM 3245 N N . GLY B 1 67 ? -4.246 22.234 -20.484 1 76.75 67 GLY B N 1
ATOM 3246 C CA . GLY B 1 67 ? -5.473 22.625 -21.156 1 76.75 67 GLY B CA 1
ATOM 3247 C C . GLY B 1 67 ? -6.387 23.469 -20.297 1 76.75 67 GLY B C 1
ATOM 3248 O O . GLY B 1 67 ? -7.574 23.609 -20.594 1 76.75 67 GLY B O 1
ATOM 3249 N N . LEU B 1 68 ? -5.895 24.016 -19.203 1 82.62 68 LEU B N 1
ATOM 3250 C CA . LEU B 1 68 ? -6.73 24.719 -18.25 1 82.62 68 LEU B CA 1
ATOM 3251 C C . LEU B 1 68 ? -6.848 26.203 -18.625 1 82.62 68 LEU B C 1
ATOM 3253 O O . LEU B 1 68 ? -7.848 26.844 -18.297 1 82.62 68 LEU B O 1
ATOM 3257 N N . ILE B 1 69 ? -5.789 26.734 -19.234 1 88 69 ILE B N 1
ATOM 3258 C CA . ILE B 1 69 ? -5.797 28.156 -19.609 1 88 69 ILE B CA 1
ATOM 3259 C C . ILE B 1 69 ? -5.27 28.312 -21.031 1 88 69 ILE B C 1
ATOM 3261 O O . ILE B 1 69 ? -4.734 27.359 -21.609 1 88 69 ILE B O 1
ATOM 3265 N N . ASP B 1 70 ? -5.59 29.281 -21.656 1 88.44 70 ASP B N 1
ATOM 3266 C CA . ASP B 1 70 ? -5.031 29.641 -22.953 1 88.44 70 ASP B CA 1
ATOM 3267 C C . ASP B 1 70 ? -4.691 31.141 -23 1 88.44 70 ASP B C 1
ATOM 3269 O O . ASP B 1 70 ? -4.953 31.859 -22.047 1 88.44 70 ASP B O 1
ATOM 3273 N N . SER B 1 71 ? -3.85 31.5 -23.953 1 88.56 71 SER B N 1
ATOM 3274 C CA . SER B 1 71 ? -3.42 32.875 -24.078 1 88.56 71 SER B CA 1
ATOM 3275 C C . SER B 1 71 ? -3.941 33.5 -25.359 1 88.56 71 SER B C 1
ATOM 3277 O O . SER B 1 71 ? -4.141 32.812 -26.359 1 88.56 71 SER B O 1
ATOM 3279 N N . THR B 1 72 ? -4.461 34.656 -25.297 1 79.75 72 THR B N 1
ATOM 3280 C CA . THR B 1 72 ? -4.797 35.469 -26.469 1 79.75 72 THR B CA 1
ATOM 3281 C C . THR B 1 72 ? -3.822 36.625 -26.609 1 79.75 72 THR B C 1
ATOM 3283 O O . THR B 1 72 ? -3.578 37.375 -25.656 1 79.75 72 THR B O 1
ATOM 3286 N N . PRO B 1 73 ? -3.184 36.688 -27.812 1 79.25 73 PRO B N 1
ATOM 3287 C CA . PRO B 1 73 ? -2.264 37.812 -28.016 1 79.25 73 PRO B CA 1
ATOM 3288 C C . PRO B 1 73 ? -2.865 39.156 -27.594 1 79.25 73 PRO B C 1
ATOM 3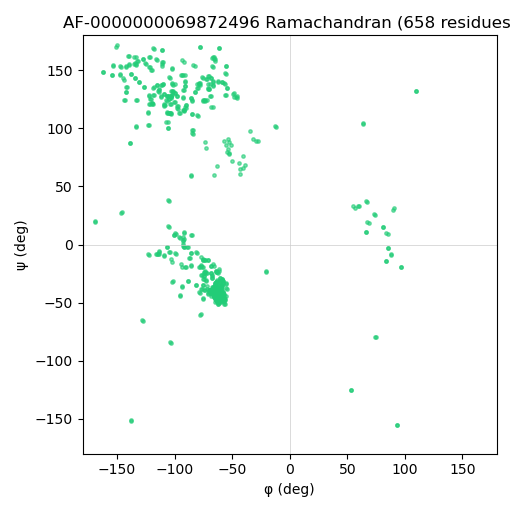290 O O . PRO B 1 73 ? -3.996 39.469 -27.969 1 79.25 73 PRO B O 1
ATOM 3293 N N . GLY B 1 74 ? -2.186 39.875 -26.781 1 78.44 74 GLY B N 1
ATOM 3294 C CA . GLY B 1 74 ? -2.578 41.188 -26.359 1 78.44 74 GLY B CA 1
ATOM 3295 C C . GLY B 1 74 ? -3.562 41.188 -25.203 1 78.44 74 GLY B C 1
ATOM 3296 O O . GLY B 1 74 ? -3.814 42.219 -24.594 1 78.44 74 GLY B O 1
ATOM 3297 N N . LYS B 1 75 ? -4.254 40.031 -24.812 1 76.81 75 LYS B N 1
ATOM 3298 C CA . LYS B 1 75 ? -5.305 40.031 -23.797 1 76.81 75 LYS B CA 1
ATOM 3299 C C . LYS B 1 75 ? -4.883 39.188 -22.594 1 76.81 75 LYS B C 1
ATOM 3301 O O . LYS B 1 75 ? -5.523 39.25 -21.547 1 76.81 75 LYS B O 1
ATOM 3306 N N . GLY B 1 76 ? -3.789 38.5 -22.703 1 87.19 76 GLY B N 1
ATOM 3307 C CA . GLY B 1 76 ? -3.291 37.781 -21.562 1 87.19 76 GLY B CA 1
ATOM 3308 C C . GLY B 1 76 ? -3.76 36.344 -21.516 1 87.19 76 GLY B C 1
ATOM 3309 O O . GLY B 1 76 ? -3.957 35.719 -22.562 1 87.19 76 GLY B O 1
ATOM 3310 N N . TYR B 1 77 ? -3.801 35.75 -20.344 1 91.5 77 TYR B N 1
ATOM 3311 C CA . TYR B 1 77 ? -4.191 34.344 -20.156 1 91.5 77 TYR B CA 1
ATOM 3312 C C . TYR B 1 77 ? -5.621 34.25 -19.641 1 91.5 77 TYR B C 1
ATOM 3314 O O . TYR B 1 77 ? -6.078 35.125 -18.891 1 91.5 77 TYR B O 1
ATOM 3322 N N . TYR B 1 78 ? -6.395 33.281 -20.188 1 90.5 78 TYR B N 1
ATOM 3323 C CA . TYR B 1 78 ? -7.766 33.062 -19.719 1 90.5 78 TYR B CA 1
ATOM 3324 C C . TYR B 1 78 ? -8.047 31.594 -19.484 1 90.5 78 TYR B C 1
ATOM 3326 O O . TYR B 1 78 ? -7.355 30.734 -20.016 1 90.5 78 TYR B O 1
ATOM 3334 N N . VAL B 1 79 ? -9.023 31.344 -18.609 1 89.06 79 VAL B N 1
ATOM 3335 C CA . VAL B 1 79 ? -9.367 29.969 -18.25 1 89.06 79 VAL B CA 1
ATOM 3336 C C . VAL B 1 79 ? -10.148 29.312 -19.391 1 89.06 79 VAL B C 1
ATOM 3338 O O . VAL B 1 79 ? -11.125 29.891 -19.875 1 89.06 79 VAL B O 1
ATOM 3341 N N . THR B 1 80 ? -9.641 28.188 -19.875 1 81.69 80 THR B N 1
ATOM 3342 C CA . THR B 1 80 ? -10.281 27.516 -21.016 1 81.69 80 THR B CA 1
ATOM 3343 C C . THR B 1 80 ? -11.109 26.328 -20.547 1 81.69 80 THR B C 1
ATOM 3345 O O . THR B 1 80 ? -12.016 25.875 -21.25 1 81.69 80 THR B O 1
ATOM 3348 N N . SER B 1 81 ? -10.68 25.688 -19.469 1 75.56 81 SER B N 1
ATOM 3349 C CA . SER B 1 81 ? -11.414 24.531 -18.984 1 75.56 81 SER B CA 1
ATOM 3350 C C . SER B 1 81 ? -11.391 24.469 -17.453 1 75.56 81 SER B C 1
ATOM 3352 O O . SER B 1 81 ? -10.453 24.938 -16.812 1 75.56 81 SER B O 1
ATOM 3354 N N . GLN B 1 82 ? -12.523 24.031 -16.969 1 76.44 82 GLN B N 1
ATOM 3355 C CA . GLN B 1 82 ? -12.602 23.828 -15.531 1 76.44 82 GLN B CA 1
ATOM 3356 C C . GLN B 1 82 ? -11.961 22.5 -15.133 1 76.44 82 GLN B C 1
ATOM 3358 O O . GLN B 1 82 ? -11.898 21.562 -15.93 1 76.44 82 GLN B O 1
ATOM 3363 N N . VAL B 1 83 ? -11.25 22.594 -14.055 1 79.44 83 VAL B N 1
ATOM 3364 C CA . VAL B 1 83 ? -10.688 21.375 -13.508 1 79.44 83 VAL B CA 1
ATOM 3365 C C . VAL B 1 83 ? -11.469 20.953 -12.266 1 79.44 83 VAL B C 1
ATOM 3367 O O . VAL B 1 83 ? -11.844 21.781 -11.438 1 79.44 83 VAL B O 1
ATOM 3370 N N . THR B 1 84 ? -11.867 19.703 -12.32 1 85.06 84 THR B N 1
ATOM 3371 C CA . THR B 1 84 ? -12.516 19.141 -11.148 1 85.06 84 THR B CA 1
ATOM 3372 C C . THR B 1 84 ? -11.523 18.328 -10.312 1 85.06 84 THR B C 1
ATOM 3374 O O . THR B 1 84 ? -10.891 17.406 -10.82 1 85.06 84 THR B O 1
ATOM 3377 N N . ASN B 1 85 ? -11.344 18.797 -9.016 1 87.38 85 ASN B N 1
ATOM 3378 C CA . ASN B 1 85 ? -10.445 18.094 -8.109 1 87.38 85 ASN B CA 1
ATOM 3379 C C . ASN B 1 85 ? -11.203 17.062 -7.266 1 87.38 85 ASN B C 1
ATOM 3381 O O . ASN B 1 85 ? -12.188 17.406 -6.605 1 87.38 85 ASN B O 1
ATOM 3385 N N . VAL B 1 86 ? -10.695 15.836 -7.32 1 93.25 86 VAL B N 1
ATOM 3386 C CA . VAL B 1 86 ? -11.344 14.75 -6.59 1 93.25 86 VAL B CA 1
ATOM 3387 C C . VAL B 1 86 ? -10.344 14.117 -5.621 1 93.25 86 VAL B C 1
ATOM 3389 O O . VAL B 1 86 ? -9.211 13.812 -6 1 93.25 86 VAL B O 1
ATOM 3392 N N . LEU B 1 87 ? -10.758 14 -4.316 1 94.56 87 LEU B N 1
ATOM 3393 C CA . LEU B 1 87 ? -9.961 13.234 -3.357 1 94.56 87 LEU B CA 1
ATOM 3394 C C . LEU B 1 87 ? -10.406 11.773 -3.332 1 94.56 87 LEU B C 1
ATOM 3396 O O . LEU B 1 87 ? -11.586 11.484 -3.117 1 94.56 87 LEU B O 1
ATOM 3400 N N . LEU B 1 88 ? -9.531 10.914 -3.629 1 96.06 88 LEU B N 1
ATOM 3401 C CA . LEU B 1 88 ? -9.711 9.484 -3.393 1 96.06 88 LEU B CA 1
ATOM 3402 C C . LEU B 1 88 ? -8.867 9.023 -2.207 1 96.06 88 LEU B C 1
ATOM 3404 O O . LEU B 1 88 ? -7.648 8.875 -2.322 1 96.06 88 LEU B O 1
ATOM 3408 N N . LEU B 1 89 ? -9.531 8.891 -1.093 1 95.75 89 LEU B N 1
ATOM 3409 C CA . LEU B 1 89 ? -8.867 8.461 0.134 1 95.75 89 LEU B CA 1
ATOM 3410 C C . LEU B 1 89 ? -9.164 6.996 0.433 1 95.75 89 LEU B C 1
ATOM 3412 O O . LEU B 1 89 ? -10.289 6.652 0.806 1 95.75 89 LEU B O 1
ATOM 3416 N N . LEU B 1 90 ? -8.133 6.137 0.35 1 95.12 90 LEU B N 1
ATOM 3417 C CA . LEU B 1 90 ? -8.281 4.703 0.569 1 95.12 90 LEU B CA 1
ATOM 3418 C C . LEU B 1 90 ? -7.59 4.27 1.854 1 95.12 90 LEU B C 1
ATOM 3420 O O . LEU B 1 90 ? -6.934 5.082 2.514 1 95.12 90 LEU B O 1
ATOM 3424 N N . ASP B 1 91 ? -7.891 3.062 2.262 1 92.12 91 ASP B N 1
ATOM 3425 C CA . ASP B 1 91 ? -7.336 2.557 3.516 1 92.12 91 ASP B CA 1
ATOM 3426 C C . ASP B 1 91 ? -5.883 2.127 3.338 1 92.12 91 ASP B C 1
ATOM 3428 O O . ASP B 1 91 ? -4.988 2.658 3.998 1 92.12 91 ASP B O 1
ATOM 3432 N N . GLN B 1 92 ? -5.684 1.19 2.48 1 87.19 92 GLN B N 1
ATOM 3433 C CA . GLN B 1 92 ? -4.336 0.703 2.215 1 87.19 92 GLN B CA 1
ATOM 3434 C C . GLN B 1 92 ? -4.184 0.278 0.757 1 87.19 92 GLN B C 1
ATOM 3436 O O . GLN B 1 92 ? -5.148 -0.158 0.127 1 87.19 92 GLN B O 1
ATOM 3441 N N . TYR B 1 93 ? -2.932 0.389 0.344 1 81.38 93 TYR B N 1
ATOM 3442 C CA . TYR B 1 93 ? -2.703 -0.073 -1.021 1 81.38 93 TYR B CA 1
ATOM 3443 C C . TYR B 1 93 ? -2.732 -1.595 -1.094 1 81.38 93 TYR B C 1
ATOM 3445 O O . TYR B 1 93 ? -1.979 -2.271 -0.391 1 81.38 93 TYR B O 1
ATOM 3453 N N . THR B 1 94 ? -3.549 -2.07 -1.904 1 86.19 94 THR B N 1
ATOM 3454 C CA . THR B 1 94 ? -3.629 -3.49 -2.23 1 86.19 94 THR B CA 1
ATOM 3455 C C . THR B 1 94 ? -3.859 -3.689 -3.725 1 86.19 94 THR B C 1
ATOM 3457 O O . THR B 1 94 ? -4.363 -2.793 -4.406 1 86.19 94 THR B O 1
ATOM 3460 N N . PRO B 1 95 ? -3.465 -4.82 -4.227 1 84 95 PRO B N 1
ATOM 3461 C CA . PRO B 1 95 ? -3.596 -5.047 -5.668 1 84 95 PRO B CA 1
ATOM 3462 C C . PRO B 1 95 ? -5.043 -4.965 -6.148 1 84 95 PRO B C 1
ATOM 3464 O O . PRO B 1 95 ? -5.305 -4.461 -7.242 1 84 95 PRO B O 1
ATOM 3467 N N . PHE B 1 96 ? -5.918 -5.402 -5.402 1 89.56 96 PHE B N 1
ATOM 3468 C CA . PHE B 1 96 ? -7.301 -5.367 -5.863 1 89.56 96 PHE B CA 1
ATOM 3469 C C . PHE B 1 96 ? -7.836 -3.939 -5.863 1 89.56 96 PHE B C 1
ATOM 3471 O O . PHE B 1 96 ? -8.719 -3.604 -6.652 1 89.56 96 PHE B O 1
ATOM 3478 N N . LYS B 1 97 ? -7.363 -3.027 -5.117 1 92.44 97 LYS B N 1
ATOM 3479 C CA . LYS B 1 97 ? -7.785 -1.629 -5.121 1 92.44 97 LYS B CA 1
ATOM 3480 C C . LYS B 1 97 ? -7.188 -0.878 -6.309 1 92.44 97 LYS B C 1
ATOM 3482 O O . LYS B 1 97 ? -7.656 0.206 -6.664 1 92.44 97 LYS B O 1
ATOM 3487 N N . GLU B 1 98 ? -6.184 -1.461 -6.852 1 87.44 98 GLU B N 1
ATOM 3488 C CA . GLU B 1 98 ? -5.691 -0.912 -8.109 1 87.44 98 GLU B CA 1
ATOM 3489 C C . GLU B 1 98 ? -6.762 -0.977 -9.195 1 87.44 98 GLU B C 1
ATOM 3491 O O . GLU B 1 98 ? -6.867 -0.072 -10.031 1 87.44 98 GLU B O 1
ATOM 3496 N N . ALA B 1 99 ? -7.477 -2.082 -9.219 1 90.88 99 ALA B N 1
ATOM 3497 C CA . ALA B 1 99 ? -8.586 -2.207 -10.164 1 90.88 99 ALA B CA 1
ATOM 3498 C C . ALA B 1 99 ? -9.617 -1.103 -9.945 1 90.88 99 ALA B C 1
ATOM 3500 O O . ALA B 1 99 ? -10.117 -0.523 -10.914 1 90.88 99 ALA B O 1
ATOM 3501 N N . LEU B 1 100 ? -9.891 -0.821 -8.703 1 95.69 100 LEU B N 1
ATOM 3502 C CA . LEU B 1 100 ? -10.789 0.275 -8.359 1 95.69 100 LEU B CA 1
ATOM 3503 C C . LEU B 1 100 ? -10.242 1.604 -8.875 1 95.69 100 LEU B C 1
ATOM 3505 O O . LEU B 1 100 ? -10.953 2.35 -9.547 1 95.69 100 LEU B O 1
ATOM 3509 N N . TYR B 1 101 ? -9.047 1.855 -8.617 1 93.38 101 TYR B N 1
ATOM 3510 C CA . TYR B 1 101 ? -8.422 3.109 -9.016 1 93.38 101 TYR B CA 1
ATOM 3511 C C . TYR B 1 101 ? -8.414 3.262 -10.531 1 93.38 101 TYR B C 1
ATOM 3513 O O . TYR B 1 101 ? -8.781 4.312 -11.062 1 93.38 101 TYR B O 1
ATOM 3521 N N . ASN B 1 102 ? -8.016 2.184 -11.18 1 88.06 102 ASN B N 1
ATOM 3522 C CA . ASN B 1 102 ? -7.891 2.238 -12.633 1 88.06 102 ASN B CA 1
ATOM 3523 C C . ASN B 1 102 ? -9.242 2.494 -13.297 1 88.06 102 ASN B C 1
ATOM 3525 O O . ASN B 1 102 ? -9.344 3.336 -14.195 1 88.06 102 ASN B O 1
ATOM 3529 N N . SER B 1 103 ? -10.164 1.76 -12.883 1 93.38 103 SER B N 1
ATOM 3530 C CA . SER B 1 103 ? -11.492 1.957 -13.461 1 93.38 103 SER B CA 1
ATOM 3531 C C . SER B 1 103 ? -12.047 3.334 -13.109 1 93.38 103 SER B C 1
ATOM 3533 O O . SER B 1 103 ? -12.695 3.973 -13.938 1 93.38 103 SER B O 1
ATOM 3535 N N . PHE B 1 104 ? -11.789 3.879 -11.953 1 95.19 104 PHE B N 1
ATOM 3536 C CA . PHE B 1 104 ? -12.242 5.191 -11.5 1 95.19 104 PHE B CA 1
ATOM 3537 C C . PHE B 1 104 ? -11.656 6.293 -12.375 1 95.19 104 PHE B C 1
ATOM 3539 O O . PHE B 1 104 ? -12.398 7.113 -12.922 1 95.19 104 PHE B O 1
ATOM 3546 N N . VAL B 1 105 ? -10.367 6.223 -12.562 1 90.94 105 VAL B N 1
ATOM 3547 C CA . VAL B 1 105 ? -9.672 7.281 -13.281 1 90.94 105 VAL B CA 1
ATOM 3548 C C . VAL B 1 105 ? -9.969 7.176 -14.781 1 90.94 105 VAL B C 1
ATOM 3550 O O . VAL B 1 105 ? -10.086 8.188 -15.469 1 90.94 105 VAL B O 1
ATOM 3553 N N . LYS B 1 106 ? -10.016 5.934 -15.25 1 87.69 106 LYS B N 1
ATOM 3554 C CA . LYS B 1 106 ? -10.273 5.703 -16.672 1 87.69 106 LYS B CA 1
ATOM 3555 C C . LYS B 1 106 ? -11.609 6.312 -17.094 1 87.69 106 LYS B C 1
ATOM 3557 O O . LYS B 1 106 ? -11.75 6.781 -18.219 1 87.69 106 LYS B O 1
ATOM 3562 N N . HIS B 1 107 ? -12.5 6.355 -16.234 1 88.19 107 HIS B N 1
ATOM 3563 C CA . HIS B 1 107 ? -13.852 6.805 -16.562 1 88.19 107 HIS B CA 1
ATOM 3564 C C . HIS B 1 107 ? -14.008 8.305 -16.312 1 88.19 107 HIS B C 1
ATOM 3566 O O . HIS B 1 107 ? -15.07 8.867 -16.562 1 88.19 107 HIS B O 1
ATOM 3572 N N . LEU B 1 108 ? -13.055 8.969 -15.859 1 89 108 LEU B N 1
ATOM 3573 C CA . LEU B 1 108 ? -13.086 10.406 -15.641 1 89 108 LEU B CA 1
ATOM 3574 C C . LEU B 1 108 ? -12.398 11.148 -16.781 1 89 108 LEU B C 1
ATOM 3576 O O . LEU B 1 108 ? -11.367 10.695 -17.297 1 89 108 LEU B O 1
ATOM 3580 N N . PRO B 1 109 ? -13.016 12.211 -17.172 1 81.56 109 PRO B N 1
ATOM 3581 C CA . PRO B 1 109 ? -12.383 13.016 -18.219 1 81.56 109 PRO B CA 1
ATOM 3582 C C . PRO B 1 109 ? -11.023 13.578 -17.797 1 81.56 109 PRO B C 1
ATOM 3584 O O . PRO B 1 109 ? -10.688 13.539 -16.609 1 81.56 109 PRO B O 1
ATOM 3587 N N . ILE B 1 110 ? -10.352 14.078 -18.688 1 73.56 110 ILE B N 1
ATOM 3588 C CA . ILE B 1 110 ? -8.961 14.508 -18.531 1 73.56 110 ILE B CA 1
ATOM 3589 C C . ILE B 1 110 ? -8.906 15.703 -17.578 1 73.56 110 ILE B C 1
ATOM 3591 O O . ILE B 1 110 ? -7.902 15.914 -16.891 1 73.56 110 ILE B O 1
ATOM 3595 N N . ASN B 1 111 ? -10 16.484 -17.484 1 76.69 111 ASN B N 1
ATOM 3596 C CA . ASN B 1 111 ? -10 17.672 -16.656 1 76.69 111 ASN B CA 1
ATOM 3597 C C . ASN B 1 111 ? -10.359 17.344 -15.203 1 76.69 111 ASN B C 1
ATOM 3599 O O . ASN B 1 111 ? -10.625 18.25 -14.406 1 76.69 111 ASN B O 1
ATOM 3603 N N . TYR B 1 112 ? -10.414 16.109 -14.969 1 84 112 TYR B N 1
ATOM 3604 C CA . TYR B 1 112 ? -10.57 15.672 -13.586 1 84 112 TYR B CA 1
ATOM 3605 C C . TYR B 1 112 ? -9.227 15.227 -13.008 1 84 112 TYR B C 1
ATOM 3607 O O . TYR B 1 112 ? -8.547 14.375 -13.586 1 84 112 TYR B O 1
ATOM 3615 N N . LYS B 1 113 ? -8.883 15.852 -11.953 1 83 113 LYS B N 1
ATOM 3616 C CA . LYS B 1 113 ? -7.656 15.5 -11.242 1 83 113 LYS B CA 1
ATOM 3617 C C . LYS B 1 113 ? -7.961 14.719 -9.969 1 83 113 LYS B C 1
ATOM 3619 O O . LYS B 1 113 ? -8.695 15.203 -9.102 1 83 113 LYS B O 1
ATOM 3624 N N . VAL B 1 114 ? -7.34 13.547 -9.891 1 88.44 114 VAL B N 1
ATOM 3625 C CA . VAL B 1 114 ? -7.594 12.688 -8.734 1 88.44 114 VAL B CA 1
ATOM 3626 C C . VAL B 1 114 ? -6.359 12.656 -7.836 1 88.44 114 VAL B C 1
ATOM 3628 O O . VAL B 1 114 ? -5.262 12.312 -8.281 1 88.44 114 VAL B O 1
ATOM 3631 N N . ASP B 1 115 ? -6.523 13.102 -6.578 1 86 115 ASP B N 1
ATOM 3632 C CA . ASP B 1 115 ? -5.504 12.891 -5.555 1 86 115 ASP B CA 1
ATOM 3633 C C . ASP B 1 115 ? -5.766 11.602 -4.773 1 86 115 ASP B C 1
ATOM 3635 O O . ASP B 1 115 ? -6.785 11.484 -4.09 1 86 115 ASP B O 1
ATOM 3639 N N . LEU B 1 116 ? -4.824 10.68 -4.914 1 89.56 116 LEU B N 1
ATOM 3640 C CA . LEU B 1 116 ? -4.934 9.391 -4.238 1 89.56 116 LEU B CA 1
ATOM 3641 C C . LEU B 1 116 ? -4.125 9.383 -2.947 1 89.56 116 LEU B C 1
ATOM 3643 O O . LEU B 1 116 ? -2.906 9.57 -2.971 1 89.56 116 LEU B O 1
ATOM 3647 N N . LEU B 1 117 ? -4.801 9.211 -1.787 1 87.06 117 LEU B N 1
ATOM 3648 C CA . LEU B 1 117 ? -4.152 9.164 -0.482 1 87.06 117 LEU B CA 1
ATOM 3649 C C . LEU B 1 117 ? -4.574 7.914 0.288 1 87.06 117 LEU B C 1
ATOM 3651 O O . LEU B 1 117 ? -5.582 7.285 -0.046 1 87.06 117 LEU B O 1
ATOM 3655 N N . PHE B 1 118 ? -3.74 7.523 1.303 1 87.5 118 PHE B N 1
ATOM 3656 C CA . PHE B 1 118 ? -3.998 6.355 2.131 1 87.5 118 PHE B CA 1
ATOM 3657 C C . PHE B 1 118 ? -3.873 6.699 3.609 1 87.5 118 PHE B C 1
ATOM 3659 O O . PHE B 1 118 ? -2.975 7.445 4.004 1 87.5 118 PHE B O 1
ATOM 3666 N N . HIS B 1 119 ? -4.785 6.141 4.438 1 87.69 119 HIS B N 1
ATOM 3667 C CA . HIS B 1 119 ? -4.723 6.453 5.863 1 87.69 119 HIS B CA 1
ATOM 3668 C C . HIS B 1 119 ? -4.25 5.25 6.668 1 87.69 119 HIS B C 1
ATOM 3670 O O . HIS B 1 119 ? -4.02 5.355 7.875 1 87.69 119 HIS B O 1
ATOM 3676 N N . GLN B 1 120 ? -4.148 4.062 6.043 1 82.06 120 GLN B N 1
ATOM 3677 C CA . GLN B 1 120 ? -3.596 2.859 6.652 1 82.06 120 GLN B CA 1
ATOM 3678 C C . GLN B 1 120 ? -4.383 2.461 7.898 1 82.06 120 GLN B C 1
ATOM 3680 O O . GLN B 1 120 ? -3.797 2.092 8.922 1 82.06 120 GLN B O 1
ATOM 3685 N N . TYR B 1 121 ? -5.57 2.689 7.891 1 88.62 121 TYR B N 1
ATOM 3686 C CA . TYR B 1 121 ? -6.504 2.355 8.961 1 88.62 121 TYR B CA 1
ATOM 3687 C C . TYR B 1 121 ? -6.203 3.16 10.219 1 88.62 121 TYR B C 1
ATOM 3689 O O . TYR B 1 121 ? -6.648 2.805 11.312 1 88.62 121 TYR B O 1
ATOM 3697 N N . ASN B 1 122 ? -5.34 4.16 10.133 1 83.12 122 ASN B N 1
ATOM 3698 C CA . ASN B 1 122 ? -4.996 5.031 11.25 1 83.12 122 ASN B CA 1
ATOM 3699 C C . ASN B 1 122 ? -6 6.172 11.398 1 83.12 122 ASN B C 1
ATOM 3701 O O . ASN B 1 122 ? -6.039 7.086 10.578 1 83.12 122 ASN B O 1
ATOM 3705 N N . GLU B 1 123 ? -6.73 6.109 12.477 1 88 123 GLU B N 1
ATOM 3706 C CA . GLU B 1 123 ? -7.809 7.07 12.688 1 88 123 GLU B CA 1
ATOM 3707 C C . GLU B 1 123 ? -7.273 8.5 12.742 1 88 123 GLU B C 1
ATOM 3709 O O . GLU B 1 123 ? -7.863 9.414 12.164 1 88 123 GLU B O 1
ATOM 3714 N N . ARG B 1 124 ? -6.207 8.727 13.391 1 79.62 124 ARG B N 1
ATOM 3715 C CA . ARG B 1 124 ? -5.617 10.055 13.5 1 79.62 124 ARG B CA 1
ATOM 3716 C C . ARG B 1 124 ? -5.215 10.586 12.125 1 79.62 124 ARG B C 1
ATOM 3718 O O . ARG B 1 124 ? -5.52 11.734 11.781 1 79.62 124 ARG B O 1
ATOM 3725 N N . LEU B 1 125 ? -4.449 9.719 11.414 1 80.12 125 LEU B N 1
ATOM 3726 C CA . LEU B 1 125 ? -4.047 10.109 10.062 1 80.12 125 LEU B CA 1
ATOM 3727 C C . LEU B 1 125 ? -5.266 10.391 9.195 1 80.12 125 LEU B C 1
ATOM 3729 O O . LEU B 1 125 ? -5.289 11.367 8.445 1 80.12 125 LEU B O 1
ATOM 3733 N N . PHE B 1 126 ? -6.297 9.523 9.359 1 92.44 126 PHE B N 1
ATOM 37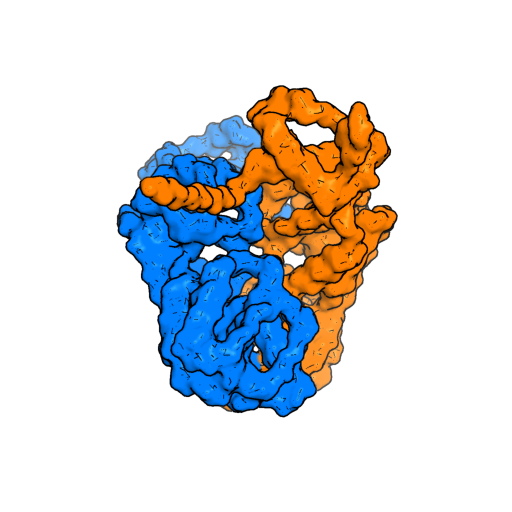34 C CA . PHE B 1 126 ? -7.547 9.695 8.625 1 92.44 126 PHE B CA 1
ATOM 3735 C C . PHE B 1 126 ? -8.148 11.07 8.898 1 92.44 126 PHE B C 1
ATOM 3737 O O . PHE B 1 126 ? -8.43 11.828 7.969 1 92.44 126 PHE B O 1
ATOM 3744 N N . ASN B 1 127 ? -8.289 11.438 10.102 1 88.56 127 ASN B N 1
ATOM 3745 C CA . ASN B 1 127 ? -8.891 12.703 10.508 1 88.56 127 ASN B CA 1
ATOM 3746 C C . ASN B 1 127 ? -8.055 13.898 10.039 1 88.56 127 ASN B C 1
ATOM 3748 O O . ASN B 1 127 ? -8.602 14.906 9.594 1 88.56 127 ASN B O 1
ATOM 3752 N N . THR B 1 128 ? -6.793 13.711 10.102 1 80.38 128 THR B N 1
ATOM 3753 C CA . THR B 1 128 ? -5.898 14.781 9.672 1 80.38 128 THR B CA 1
ATOM 3754 C C . THR B 1 128 ? -6.047 15.031 8.172 1 80.38 128 THR B C 1
ATOM 3756 O O . THR B 1 128 ? -6.18 16.188 7.742 1 80.38 128 THR B O 1
ATOM 3759 N N . ILE B 1 129 ? -6.078 13.969 7.398 1 86.38 129 ILE B N 1
ATOM 3760 C CA . ILE B 1 129 ? -6.203 14.094 5.949 1 86.38 129 ILE B CA 1
ATOM 3761 C C . ILE B 1 129 ? -7.527 14.773 5.602 1 86.38 129 ILE B C 1
ATOM 3763 O O . ILE B 1 129 ? -7.562 15.719 4.812 1 86.38 129 ILE B O 1
ATOM 3767 N N . ILE B 1 130 ? -8.609 14.336 6.23 1 92.25 130 ILE B N 1
ATOM 3768 C CA . ILE B 1 130 ? -9.93 14.875 5.926 1 92.25 130 ILE B CA 1
ATOM 3769 C C . ILE B 1 130 ? -9.992 16.344 6.344 1 92.25 130 ILE B C 1
ATOM 3771 O O . ILE B 1 130 ? -10.43 17.203 5.566 1 92.25 130 ILE B O 1
ATOM 3775 N N . ARG B 1 131 ? -9.5 16.641 7.488 1 87.25 131 ARG B N 1
ATOM 3776 C CA . ARG B 1 131 ? -9.516 18.016 7.969 1 87.25 131 ARG B CA 1
ATOM 3777 C C . ARG B 1 131 ? -8.773 18.953 7.012 1 87.25 131 ARG B C 1
ATOM 3779 O O . ARG B 1 131 ? -9.25 20.047 6.711 1 87.25 131 ARG B O 1
ATOM 3786 N N . GLU B 1 132 ? -7.688 18.5 6.578 1 79.31 132 GLU B N 1
ATOM 3787 C CA . GLU B 1 132 ? -6.859 19.312 5.695 1 79.31 132 GLU B CA 1
ATOM 3788 C C . GLU B 1 132 ? -7.469 19.406 4.301 1 79.31 132 GLU B C 1
ATOM 3790 O O . GLU B 1 132 ? -7.145 20.312 3.535 1 79.31 132 GLU B O 1
ATOM 3795 N N . SER B 1 133 ? -8.281 18.453 3.984 1 85.44 133 SER B N 1
ATOM 3796 C CA . SER B 1 133 ? -8.797 18.359 2.621 1 85.44 133 SER B CA 1
ATOM 3797 C C . SER B 1 133 ? -10.109 19.125 2.473 1 85.44 133 SER B C 1
ATOM 3799 O O . SER B 1 133 ? -10.508 19.469 1.357 1 85.44 133 SER B O 1
ATOM 3801 N N . VAL B 1 134 ? -10.742 19.391 3.572 1 87.44 134 VAL B N 1
ATOM 3802 C CA . VAL B 1 134 ? -12.055 20.016 3.525 1 87.44 134 VAL B CA 1
ATOM 3803 C C . VAL B 1 134 ? -11.961 21.328 2.752 1 87.44 134 VAL B C 1
ATOM 3805 O O . VAL B 1 134 ? -11.078 22.156 3.01 1 87.44 134 VAL B O 1
ATOM 3808 N N . GLY B 1 135 ? -12.859 21.531 1.74 1 84.19 135 GLY B N 1
ATOM 3809 C CA . GLY B 1 135 ? -12.922 22.75 0.966 1 84.19 135 GLY B C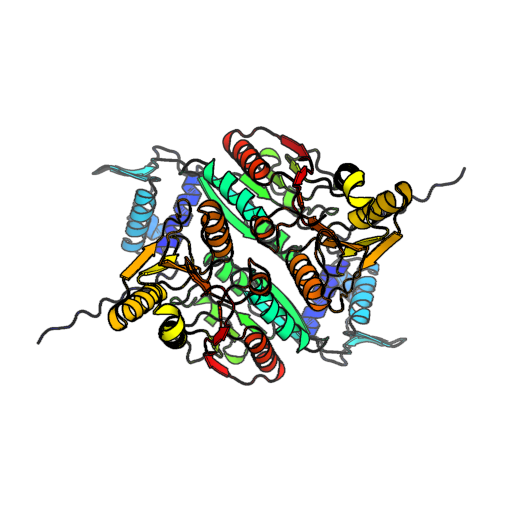A 1
ATOM 3810 C C . GLY B 1 135 ? -11.961 22.781 -0.207 1 84.19 135 GLY B C 1
ATOM 3811 O O . GLY B 1 135 ? -12.023 23.672 -1.05 1 84.19 135 GLY B O 1
ATOM 3812 N N . LYS B 1 136 ? -11.156 21.766 -0.347 1 82.06 136 LYS B N 1
ATOM 3813 C CA . LYS B 1 136 ? -10.109 21.781 -1.367 1 82.06 136 LYS B CA 1
ATOM 3814 C C . LYS B 1 136 ? -10.508 20.938 -2.574 1 82.06 136 LYS B C 1
ATOM 3816 O O . LYS B 1 136 ? -9.875 21.016 -3.631 1 82.06 136 LYS B O 1
ATOM 3821 N N . TYR B 1 137 ? -11.516 20.125 -2.406 1 88.88 137 TYR B N 1
ATOM 3822 C CA . TYR B 1 137 ? -11.914 19.234 -3.479 1 88.88 137 TYR B CA 1
ATOM 3823 C C . TYR B 1 137 ? -13.391 19.406 -3.832 1 88.88 137 TYR B C 1
ATOM 3825 O O . TYR B 1 137 ? -14.164 19.922 -3.021 1 88.88 137 TYR B O 1
ATOM 3833 N N . ASN B 1 138 ? -13.711 19.062 -5.004 1 90.25 138 ASN B N 1
ATOM 3834 C CA . ASN B 1 138 ? -15.094 19.094 -5.469 1 90.25 138 ASN B CA 1
ATOM 3835 C C . ASN B 1 138 ? -15.859 17.859 -5.023 1 90.25 138 ASN B C 1
ATOM 3837 O O . ASN B 1 138 ? -17.062 17.906 -4.805 1 90.25 138 ASN B O 1
ATOM 3841 N N . LYS B 1 139 ? -15.18 16.797 -4.984 1 95.25 139 LYS B N 1
ATOM 3842 C CA . LYS B 1 139 ? -15.742 15.523 -4.551 1 95.25 139 LYS B CA 1
ATOM 3843 C C . LYS B 1 139 ? -14.766 14.773 -3.648 1 95.25 139 LYS B C 1
ATOM 3845 O O . LYS B 1 139 ? -13.547 14.914 -3.797 1 95.25 139 LYS B O 1
ATOM 3850 N N . TYR B 1 140 ? -15.344 14.039 -2.707 1 97.38 140 TYR B N 1
ATOM 3851 C CA . TYR B 1 140 ? -14.586 13.219 -1.77 1 97.38 140 TYR B CA 1
ATOM 3852 C C . TYR B 1 140 ? -15.031 11.766 -1.838 1 97.38 140 TYR B C 1
ATOM 3854 O O . TYR B 1 140 ? -16.172 11.445 -1.52 1 97.38 140 TYR B O 1
ATOM 3862 N N . ILE B 1 141 ? -14.172 10.891 -2.285 1 98.38 141 ILE B N 1
ATOM 3863 C CA . ILE B 1 141 ? -14.383 9.445 -2.291 1 98.38 141 ILE B CA 1
ATOM 3864 C C . ILE B 1 141 ? -13.547 8.797 -1.194 1 98.38 141 ILE B C 1
ATOM 3866 O O . ILE B 1 141 ? -12.32 8.758 -1.282 1 98.38 141 ILE B O 1
ATOM 3870 N N . VAL B 1 142 ? -14.211 8.242 -0.176 1 98.12 142 VAL B N 1
ATOM 3871 C CA . VAL B 1 142 ? -13.484 7.953 1.059 1 98.12 142 VAL B CA 1
ATOM 3872 C C . VAL B 1 142 ? -13.812 6.535 1.53 1 98.12 142 VAL B C 1
ATOM 3874 O O . VAL B 1 142 ? -14.977 6.172 1.657 1 98.12 142 VAL B O 1
ATOM 3877 N N . MET B 1 143 ? -12.781 5.754 1.706 1 97.19 143 MET B N 1
ATOM 3878 C CA . MET B 1 143 ? -12.914 4.547 2.516 1 97.19 143 MET B CA 1
ATOM 3879 C C . MET B 1 143 ? -12.711 4.855 3.994 1 97.19 143 MET B C 1
ATOM 3881 O O . MET B 1 143 ? -11.703 5.453 4.375 1 97.19 143 MET B O 1
ATOM 3885 N N . ASN B 1 144 ? -13.695 4.453 4.742 1 94.94 144 ASN B N 1
ATOM 3886 C CA . ASN B 1 144 ? -13.609 4.672 6.18 1 94.94 144 ASN B CA 1
ATOM 3887 C C . ASN B 1 144 ? -12.508 3.834 6.812 1 94.94 144 ASN B C 1
ATOM 3889 O O . ASN B 1 144 ? -12.055 2.85 6.227 1 94.94 144 ASN B O 1
ATOM 3893 N N . PHE B 1 145 ? -12.047 4.227 8.031 1 92.88 145 PHE B N 1
ATOM 3894 C CA . PHE B 1 145 ? -10.914 3.557 8.656 1 92.88 145 PHE B CA 1
ATOM 3895 C C . PHE B 1 145 ? -11.375 2.342 9.453 1 92.88 145 PHE B C 1
ATOM 3897 O O . PHE B 1 145 ? -10.562 1.512 9.859 1 92.88 145 PHE B O 1
ATOM 3904 N N . ASP B 1 146 ? -12.672 2.225 9.656 1 94.06 146 ASP B N 1
ATOM 3905 C CA . ASP B 1 146 ? -13.281 1.168 10.461 1 94.06 146 ASP B CA 1
ATOM 3906 C C . ASP B 1 146 ? -14.656 0.785 9.922 1 94.06 146 ASP B C 1
ATOM 3908 O O . ASP B 1 146 ? -15.391 1.639 9.422 1 94.06 146 ASP B O 1
ATOM 3912 N N . ASN B 1 147 ? -14.938 -0.49 10.078 1 95.56 147 ASN B N 1
ATOM 3913 C CA . ASN B 1 147 ? -16.203 -0.948 9.523 1 95.56 147 ASN B CA 1
ATOM 3914 C C . ASN B 1 147 ? -17.375 -0.535 10.406 1 95.56 147 ASN B C 1
ATOM 3916 O O . ASN B 1 147 ? -18.516 -0.406 9.922 1 95.56 147 ASN B O 1
ATOM 3920 N N . GLU B 1 148 ? -17.156 -0.336 11.688 1 94.38 148 GLU B N 1
ATOM 3921 C CA . GLU B 1 148 ? -18.25 -0.134 12.633 1 94.38 148 GLU B CA 1
ATOM 3922 C C . GLU B 1 148 ? -18.234 1.274 13.219 1 94.38 148 GLU B C 1
ATOM 3924 O O . GLU B 1 148 ? -19.156 1.678 13.922 1 94.38 148 GLU B O 1
ATOM 3929 N N . LYS B 1 149 ? -17.203 1.979 12.922 1 92.81 149 LYS B N 1
ATOM 3930 C CA . LYS B 1 149 ? -17.047 3.316 13.492 1 92.81 149 LYS B CA 1
ATOM 3931 C C . LYS B 1 149 ? -17.016 4.375 12.391 1 92.81 149 LYS B C 1
ATOM 3933 O O . LYS B 1 149 ? -16.219 4.277 11.453 1 92.81 149 LYS B O 1
ATOM 3938 N N . PHE B 1 150 ? -17.844 5.367 12.555 1 92.81 150 PHE B N 1
ATOM 3939 C CA . PHE B 1 150 ? -17.891 6.5 11.633 1 92.81 150 PHE B CA 1
ATOM 3940 C C . PHE B 1 150 ? -17.125 7.691 12.211 1 92.81 150 PHE B C 1
ATOM 3942 O O . PHE B 1 150 ? -17.281 8.023 13.383 1 92.81 150 PHE B O 1
ATOM 3949 N N . SER B 1 151 ? -16.266 8.273 11.453 1 90.5 151 SER B N 1
ATOM 3950 C CA . SER B 1 151 ? -15.547 9.453 11.922 1 90.5 151 SER B CA 1
ATOM 3951 C C . SER B 1 151 ? -16.406 10.711 11.797 1 90.5 151 SER B C 1
ATOM 3953 O O . SER B 1 151 ? -16.859 11.047 10.703 1 90.5 151 SER B O 1
ATOM 3955 N N . MET B 1 152 ? -16.469 11.531 12.734 1 90.62 152 MET B N 1
ATOM 3956 C CA . MET B 1 152 ? -17.297 12.727 12.758 1 90.62 152 MET B CA 1
ATOM 3957 C C . MET B 1 152 ? -16.688 13.828 11.891 1 90.62 152 MET B C 1
ATOM 3959 O O . MET B 1 152 ? -17.391 14.758 11.492 1 90.62 152 MET B O 1
ATOM 3963 N N . VAL B 1 153 ? -15.43 13.68 11.633 1 92.44 153 VAL B N 1
ATOM 3964 C CA . VAL B 1 153 ? -14.781 14.695 10.812 1 92.44 153 VAL B CA 1
ATOM 3965 C C . VAL B 1 153 ? -15.422 14.727 9.422 1 92.44 153 VAL B C 1
ATOM 3967 O O . VAL B 1 153 ? -15.406 15.766 8.75 1 92.44 153 VAL B O 1
ATOM 3970 N N . LEU B 1 154 ? -16.016 13.648 9.016 1 95.94 154 LEU B N 1
ATOM 3971 C CA . LEU B 1 154 ? -16.641 13.555 7.703 1 95.94 154 LEU B CA 1
ATOM 3972 C C . LEU B 1 154 ? -17.875 14.445 7.621 1 95.94 154 LEU B C 1
ATOM 3974 O O . LEU B 1 154 ? -18.328 14.781 6.527 1 95.94 154 LEU B O 1
ATOM 3978 N N . ASN B 1 155 ? -18.391 14.828 8.758 1 94 155 ASN B N 1
ATOM 3979 C CA . ASN B 1 155 ? -19.547 15.719 8.797 1 94 155 ASN B CA 1
ATOM 3980 C C . ASN B 1 155 ? -19.219 17.094 8.242 1 94 155 ASN B C 1
ATOM 3982 O O . ASN B 1 155 ? -20.109 17.875 7.918 1 94 155 ASN B O 1
ATOM 3986 N N . LYS B 1 156 ? -17.969 17.406 8.172 1 93.44 156 LYS B N 1
ATOM 3987 C CA . LYS B 1 156 ? -17.531 18.703 7.656 1 93.44 156 LYS B CA 1
ATOM 3988 C C . LYS B 1 156 ? -17.656 18.75 6.137 1 93.44 156 LYS B C 1
ATOM 3990 O O . LYS B 1 156 ? -17.578 19.828 5.543 1 93.44 156 LYS B O 1
ATOM 3995 N N . ILE B 1 157 ? -17.859 17.641 5.496 1 95.62 157 ILE B N 1
ATOM 3996 C CA . ILE B 1 157 ? -18.047 17.562 4.051 1 95.62 157 ILE B CA 1
ATOM 3997 C C . ILE B 1 157 ? -19.531 17.484 3.725 1 95.62 157 ILE B C 1
ATOM 3999 O O . ILE B 1 157 ? -20.266 16.688 4.312 1 95.62 157 ILE B O 1
ATOM 4003 N N . HIS B 1 158 ? -19.953 18.344 2.877 1 94.81 158 HIS B N 1
ATOM 4004 C CA . HIS B 1 158 ? -21.359 18.281 2.486 1 94.81 158 HIS B CA 1
ATOM 4005 C C . HIS B 1 158 ? -21.734 16.906 1.935 1 94.81 158 HIS B C 1
ATOM 4007 O O . HIS B 1 158 ? -20.984 16.344 1.128 1 94.81 158 HIS B O 1
ATOM 4013 N N . PRO B 1 159 ? -22.844 16.359 2.271 1 95.62 159 PRO B N 1
ATOM 4014 C CA . PRO B 1 159 ? -23.219 14.992 1.898 1 95.62 159 PRO B CA 1
ATOM 4015 C C . PRO B 1 159 ? -23.25 14.781 0.386 1 95.62 159 PRO B C 1
ATOM 4017 O O . PRO B 1 159 ? -22.906 13.688 -0.093 1 95.62 159 PRO B O 1
ATOM 4020 N N . THR B 1 160 ? -23.547 15.781 -0.355 1 94.88 160 THR B N 1
ATOM 4021 C CA . THR B 1 160 ? -23.656 15.641 -1.803 1 94.88 160 THR B CA 1
ATOM 4022 C C . THR B 1 160 ? -22.281 15.5 -2.441 1 94.88 160 THR B C 1
ATOM 4024 O O . THR B 1 160 ? -22.172 15.117 -3.607 1 94.88 160 THR B O 1
ATOM 4027 N N . LYS B 1 161 ? -21.266 15.797 -1.65 1 96.38 161 LYS B N 1
ATOM 4028 C CA . LYS B 1 161 ? -19.906 15.758 -2.182 1 96.38 161 LYS B CA 1
ATOM 4029 C C . LYS B 1 161 ? -19.156 14.516 -1.7 1 96.38 161 LYS B C 1
ATOM 4031 O O . LYS B 1 161 ? -18.062 14.227 -2.17 1 96.38 161 LYS B O 1
ATOM 4036 N N . LEU B 1 162 ? -19.75 13.742 -0.803 1 97.88 162 LEU B N 1
ATOM 4037 C CA . LEU B 1 162 ? -19.062 12.648 -0.132 1 97.88 162 LEU B CA 1
ATOM 4038 C C . LEU B 1 162 ? -19.609 11.297 -0.567 1 97.88 162 LEU B C 1
ATOM 4040 O O . LEU B 1 162 ? -20.828 11.078 -0.533 1 97.88 162 LEU B O 1
ATOM 4044 N N . LEU B 1 163 ? -18.766 10.406 -0.996 1 98.56 163 LEU B N 1
ATOM 4045 C CA . LEU B 1 163 ? -19.078 9.008 -1.265 1 98.56 163 LEU B CA 1
ATOM 4046 C C . LEU B 1 163 ? -18.25 8.086 -0.375 1 98.56 163 LEU B C 1
ATOM 4048 O O . LEU B 1 163 ? -17.016 8.141 -0.388 1 98.56 163 LEU B O 1
ATOM 4052 N N . LEU B 1 164 ? -18.938 7.297 0.405 1 98.38 164 LEU B N 1
ATOM 4053 C CA . LEU B 1 164 ? -18.281 6.32 1.261 1 98.38 164 LEU B CA 1
ATOM 4054 C C . LEU B 1 164 ? -18.125 4.984 0.543 1 98.38 164 LEU B C 1
ATOM 4056 O O . LEU B 1 164 ? -19.062 4.496 -0.081 1 98.38 164 LEU B O 1
ATOM 4060 N N . LEU B 1 165 ? -16.922 4.367 0.673 1 98.12 165 LEU B N 1
ATOM 4061 C CA . LEU B 1 165 ? -16.641 3.111 -0.016 1 98.12 165 LEU B CA 1
ATOM 4062 C C . LEU B 1 165 ? -16.312 2.004 0.981 1 98.12 165 LEU B C 1
ATOM 4064 O O . LEU B 1 165 ? -15.734 2.266 2.035 1 98.12 165 LEU B O 1
ATOM 4068 N N . ASP B 1 166 ? -16.609 0.729 0.688 1 96.31 166 ASP B N 1
ATOM 4069 C CA . ASP B 1 166 ? -16.125 -0.526 1.254 1 96.31 166 ASP B CA 1
ATOM 4070 C C . ASP B 1 166 ? -16.734 -0.775 2.635 1 96.31 166 ASP B C 1
ATOM 4072 O O . ASP B 1 166 ? -17.812 -1.348 2.75 1 96.31 166 ASP B O 1
ATOM 4076 N N . PHE B 1 167 ? -16.156 -0.073 3.701 1 94.94 167 PHE B N 1
ATOM 4077 C CA . PHE B 1 167 ? -16.688 -0.198 5.047 1 94.94 167 PHE B CA 1
ATOM 4078 C C . PHE B 1 167 ? -17.984 0.593 5.184 1 94.94 167 PHE B C 1
ATOM 4080 O O . PHE B 1 167 ? -18.125 1.684 4.625 1 94.94 167 PHE B O 1
ATOM 4087 N N . GLY B 1 168 ? -18.969 0.008 5.988 1 94.69 168 GLY B N 1
ATOM 4088 C CA . GLY B 1 168 ? -20.203 0.763 6.043 1 94.69 168 GLY B CA 1
ATOM 4089 C C . GLY B 1 168 ? -21.172 0.271 7.113 1 94.69 168 GLY B C 1
ATOM 4090 O O . GLY B 1 168 ? -22.375 0.488 7.023 1 94.69 168 GLY B O 1
ATOM 4091 N N . LYS B 1 169 ? -20.641 -0.442 8.078 1 94.94 169 LYS B N 1
ATOM 4092 C CA . LYS B 1 169 ? -21.531 -0.924 9.125 1 94.94 169 LYS B CA 1
ATOM 4093 C C . LYS B 1 169 ? -21.703 0.122 10.219 1 94.94 169 LYS B C 1
ATOM 4095 O O . LYS B 1 169 ? -21.359 -0.118 11.375 1 94.94 169 LYS B O 1
ATOM 4100 N N . PHE B 1 170 ? -22.188 1.288 9.938 1 94.81 170 PHE B N 1
ATOM 4101 C CA . PHE B 1 170 ? -22.516 2.422 10.789 1 94.81 170 PHE B CA 1
ATOM 4102 C C . PHE B 1 170 ? -23.656 3.234 10.18 1 94.81 170 PHE B C 1
ATOM 4104 O O . PHE B 1 170 ? -24.109 2.943 9.07 1 94.81 170 PHE B O 1
ATOM 4111 N N . GLU B 1 171 ? -24.219 4.164 10.883 1 93.69 171 GLU B N 1
ATOM 4112 C CA . GLU B 1 171 ? -25.281 5.016 10.367 1 93.69 171 GLU B CA 1
ATOM 4113 C C . GLU B 1 171 ? -24.781 5.938 9.266 1 93.69 171 GLU B C 1
ATOM 4115 O O . GLU B 1 171 ? -23.844 6.723 9.484 1 93.69 171 GLU B O 1
ATOM 4120 N N . LYS B 1 172 ? -25.359 5.758 8.07 1 94.44 172 LYS B N 1
ATOM 4121 C CA . LYS B 1 172 ? -24.844 6.512 6.934 1 94.44 172 LYS B CA 1
ATOM 4122 C C . LYS B 1 172 ? -25.953 6.879 5.961 1 94.44 172 LYS B C 1
ATOM 4124 O O . LYS B 1 172 ? -25.703 7.152 4.785 1 94.44 172 LYS B O 1
ATOM 4129 N N . GLU B 1 173 ? -27.109 7.016 6.359 1 93.56 173 GLU B N 1
ATOM 4130 C CA . GLU B 1 173 ? -28.266 7.156 5.484 1 93.56 173 GLU B CA 1
ATOM 4131 C C . GLU B 1 173 ? -28.234 8.484 4.734 1 93.56 173 GLU B C 1
ATOM 4133 O O . GLU B 1 173 ? -28.766 8.594 3.631 1 93.56 173 GLU B O 1
ATOM 4138 N N . LYS B 1 174 ? -27.594 9.438 5.234 1 94.31 174 LYS B N 1
ATOM 4139 C CA . LYS B 1 174 ? -27.578 10.758 4.617 1 94.31 174 LYS B CA 1
ATOM 4140 C C . LYS B 1 174 ? -26.484 10.852 3.549 1 94.31 174 LYS B C 1
ATOM 4142 O O . LYS B 1 174 ? -26.453 11.812 2.781 1 94.31 174 LYS B O 1
ATOM 4147 N N . TYR B 1 175 ? -25.688 9.844 3.479 1 96.75 175 TYR B N 1
ATOM 4148 C CA . TYR B 1 175 ? -24.562 9.883 2.551 1 96.75 175 TYR B CA 1
ATOM 4149 C C . TYR B 1 175 ? -24.766 8.898 1.405 1 96.75 175 TYR B C 1
ATOM 4151 O O . TYR B 1 175 ? -25.578 7.977 1.507 1 96.75 175 TYR B O 1
ATOM 4159 N N . SER B 1 176 ? -24.125 9.227 0.263 1 98.19 176 SER B N 1
ATOM 4160 C CA . SER B 1 176 ? -23.922 8.203 -0.763 1 98.19 176 SER B CA 1
ATOM 4161 C C . SER B 1 176 ? -22.875 7.18 -0.33 1 98.19 176 SER B C 1
ATOM 4163 O O . SER B 1 176 ? -21.906 7.52 0.356 1 98.19 176 SER B O 1
ATOM 4165 N N . TYR B 1 177 ? -23.125 5.852 -0.709 1 98.5 177 TYR B N 1
ATOM 4166 C CA . TYR B 1 177 ? -22.156 4.832 -0.336 1 98.5 177 TYR B CA 1
ATOM 4167 C C . TYR B 1 177 ? -22.219 3.648 -1.292 1 98.5 177 TYR B C 1
ATOM 4169 O O . TYR B 1 177 ? -23.266 3.371 -1.885 1 98.5 177 TYR B O 1
ATOM 4177 N N . ILE B 1 178 ? -21.109 3.049 -1.544 1 98.44 178 ILE B N 1
ATOM 4178 C CA . ILE B 1 178 ? -20.922 1.742 -2.16 1 98.44 178 ILE B CA 1
ATOM 4179 C C . ILE B 1 178 ? -20.109 0.846 -1.227 1 98.44 178 ILE B C 1
ATOM 4181 O O . ILE B 1 178 ? -18.875 0.954 -1.159 1 98.44 178 ILE B O 1
ATOM 4185 N N . CYS B 1 179 ? -20.812 -0.066 -0.559 1 98.06 179 CYS B N 1
ATOM 4186 C CA . CYS B 1 179 ? -20.172 -0.792 0.534 1 98.06 179 CYS B CA 1
ATOM 4187 C C . CYS B 1 179 ? -20.125 -2.287 0.242 1 98.06 179 CYS B C 1
ATOM 4189 O O . CYS B 1 179 ? -20.719 -2.752 -0.737 1 98.06 179 CYS B O 1
ATOM 4191 N N . GLN B 1 180 ? -19.375 -2.975 1.039 1 97 180 GLN B N 1
ATOM 4192 C CA . GLN B 1 180 ? -19.281 -4.43 1.081 1 97 180 GLN B CA 1
ATOM 4193 C C . GLN B 1 180 ? -19.906 -4.984 2.359 1 97 180 GLN B C 1
ATOM 4195 O O . GLN B 1 180 ? -19.75 -4.395 3.434 1 97 180 GLN B O 1
ATOM 4200 N N . ASP B 1 181 ? -20.625 -6.07 2.174 1 97.31 181 ASP B N 1
ATOM 4201 C CA . ASP B 1 181 ? -21.172 -6.789 3.322 1 97.31 181 ASP B CA 1
ATOM 4202 C C . ASP B 1 181 ? -20.266 -7.945 3.725 1 97.31 181 ASP B C 1
ATOM 4204 O O . ASP B 1 181 ? -20.188 -8.961 3.027 1 97.31 181 ASP B O 1
ATOM 4208 N N . PHE B 1 182 ? -19.656 -7.844 4.898 1 97.62 182 PHE B N 1
ATOM 4209 C CA . PHE B 1 182 ? -18.672 -8.812 5.352 1 97.62 182 PHE B CA 1
ATOM 4210 C C . PHE B 1 182 ? -19.328 -9.914 6.172 1 97.62 182 PHE B C 1
ATOM 4212 O O . PHE B 1 182 ? -18.656 -10.828 6.652 1 97.62 182 PHE B O 1
ATOM 4219 N N . ASP B 1 183 ? -20.578 -9.805 6.367 1 97.31 183 ASP B N 1
ATOM 4220 C CA . ASP B 1 183 ? -21.328 -10.727 7.211 1 97.31 183 ASP B CA 1
ATOM 4221 C C . ASP B 1 183 ? -22.141 -11.711 6.367 1 97.31 183 ASP B C 1
ATOM 4223 O O . ASP B 1 183 ? -21.656 -12.805 6.062 1 97.31 183 ASP B O 1
ATOM 4227 N N . GLU B 1 184 ? -23.328 -11.266 5.957 1 97.62 184 GLU B N 1
ATOM 4228 C CA . GLU B 1 184 ? -24.25 -12.148 5.246 1 97.62 184 GLU B CA 1
ATOM 4229 C C . GLU B 1 184 ? -23.719 -12.492 3.857 1 97.62 184 GLU B C 1
ATOM 4231 O O . GLU B 1 184 ? -23.875 -13.625 3.393 1 97.62 184 GLU B O 1
ATOM 4236 N N . ALA B 1 185 ? -23.172 -11.555 3.219 1 97.88 185 ALA B N 1
ATOM 4237 C CA . ALA B 1 185 ? -22.641 -11.805 1.882 1 97.88 185 ALA B CA 1
ATOM 4238 C C . ALA B 1 185 ? -21.516 -12.828 1.925 1 97.88 185 ALA B C 1
ATOM 4240 O O . ALA B 1 185 ? -21.406 -13.672 1.035 1 97.88 185 ALA B O 1
ATOM 4241 N N . PHE B 1 186 ? -20.703 -12.766 2.949 1 97.94 186 PHE B N 1
ATOM 4242 C CA . PHE B 1 186 ? -19.641 -13.734 3.152 1 97.94 186 PHE B CA 1
ATOM 4243 C C . PHE B 1 186 ? -20.219 -15.125 3.387 1 97.94 186 PHE B C 1
ATOM 4245 O O . PHE B 1 186 ? -19.781 -16.094 2.764 1 97.94 186 PHE B O 1
ATOM 4252 N N . TYR B 1 187 ? -21.172 -15.227 4.23 1 98.31 187 TYR B N 1
ATOM 4253 C CA . TYR B 1 187 ? -21.859 -16.484 4.512 1 98.31 187 TYR B CA 1
ATOM 4254 C C . TYR B 1 187 ? -22.438 -17.094 3.238 1 98.31 187 TYR B C 1
ATOM 4256 O O . TYR B 1 187 ? -22.234 -18.281 2.973 1 98.31 187 TYR B O 1
ATOM 4264 N N . GLN B 1 188 ? -23.109 -16.266 2.467 1 98.25 188 GLN B N 1
ATOM 4265 C CA . GLN B 1 188 ? -23.734 -16.734 1.24 1 98.25 188 GLN B CA 1
ATOM 4266 C C . GLN B 1 188 ? -22.688 -17.203 0.23 1 98.25 188 GLN B C 1
ATOM 4268 O O . GLN B 1 188 ? -22.922 -18.172 -0.507 1 98.25 188 GLN B O 1
ATOM 4273 N N . ALA B 1 189 ? -21.609 -16.547 0.189 1 98.12 189 ALA B N 1
ATOM 4274 C CA . ALA B 1 189 ? -20.531 -16.953 -0.713 1 98.12 189 ALA B CA 1
ATOM 4275 C C . ALA B 1 189 ? -19.984 -18.312 -0.332 1 98.12 189 ALA B C 1
ATOM 4277 O O . ALA B 1 189 ? -19.703 -19.141 -1.203 1 98.12 189 ALA B O 1
ATOM 4278 N N . LEU B 1 190 ? -19.828 -18.562 0.963 1 98.25 190 LEU B N 1
ATOM 4279 C CA . LEU B 1 190 ? -19.391 -19.875 1.43 1 98.25 190 LEU B CA 1
ATOM 4280 C C . LEU B 1 190 ? -20.422 -20.938 1.075 1 98.25 190 LEU B C 1
ATOM 4282 O O . LEU B 1 190 ? -20.062 -22.047 0.684 1 98.25 190 LEU B O 1
ATOM 4286 N N . LEU B 1 191 ? -21.656 -20.594 1.171 1 98.12 191 LEU B N 1
ATOM 4287 C CA . LEU B 1 191 ? -22.719 -21.531 0.849 1 98.12 191 LEU B CA 1
ATOM 4288 C C . LEU B 1 191 ? -22.672 -21.938 -0.623 1 98.12 191 LEU B C 1
ATOM 4290 O O . LEU B 1 191 ? -22.938 -23.078 -0.967 1 98.12 191 LEU B O 1
ATOM 4294 N N . MET B 1 192 ? -22.328 -20.984 -1.451 1 97.75 192 MET B N 1
ATOM 4295 C CA . MET B 1 192 ? -22.203 -21.25 -2.881 1 97.75 192 MET B CA 1
ATOM 4296 C C . MET B 1 192 ? -21.094 -22.266 -3.148 1 97.75 192 MET B C 1
ATOM 4298 O O . MET B 1 192 ? -21.141 -22.984 -4.152 1 97.75 192 MET B O 1
ATOM 4302 N N . LEU B 1 193 ? -20.156 -22.359 -2.203 1 98.06 193 LEU B N 1
ATOM 4303 C CA . LEU B 1 193 ? -19.016 -23.25 -2.369 1 98.06 193 LEU B CA 1
ATOM 4304 C C . LEU B 1 193 ? -19.219 -24.562 -1.612 1 98.06 193 LEU B C 1
ATOM 4306 O O . LEU B 1 193 ? -18.312 -25.391 -1.539 1 98.06 193 LEU B O 1
ATOM 4310 N N . LYS B 1 194 ? -20.344 -24.812 -1.114 1 96.88 194 LYS B N 1
ATOM 4311 C CA . LYS B 1 194 ? -20.609 -25.922 -0.203 1 96.88 194 LYS B CA 1
ATOM 4312 C C . LYS B 1 194 ? -20.25 -27.25 -0.845 1 96.88 194 LYS B C 1
ATOM 4314 O O . LYS B 1 194 ? -19.625 -28.109 -0.209 1 96.88 194 LYS B O 1
ATOM 4319 N N . GLU B 1 195 ? -20.594 -27.406 -2.078 1 96.38 195 GLU B N 1
ATOM 4320 C CA . GLU B 1 195 ? -20.359 -28.672 -2.762 1 96.38 195 GLU B CA 1
ATOM 4321 C C . GLU B 1 195 ? -18.875 -28.953 -2.924 1 96.38 195 GLU B C 1
ATOM 4323 O O . GLU B 1 195 ? -18.422 -30.094 -2.789 1 96.38 195 GLU B O 1
ATOM 4328 N N . LYS B 1 196 ? -18.109 -27.922 -3.168 1 97 196 LYS B N 1
ATOM 4329 C CA . LYS B 1 196 ? -16.672 -28.062 -3.318 1 97 196 LYS B CA 1
ATOM 4330 C C . LYS B 1 196 ? -15.992 -28.281 -1.968 1 97 196 LYS B C 1
ATOM 4332 O O . LYS B 1 196 ? -14.906 -28.859 -1.896 1 97 196 LYS B O 1
ATOM 4337 N N . LEU B 1 197 ? -16.609 -27.781 -0.931 1 97.88 197 LEU B N 1
ATOM 4338 C CA . LEU B 1 197 ? -16.031 -27.828 0.403 1 97.88 197 LEU B CA 1
ATOM 4339 C C . LEU B 1 197 ? -16.359 -29.141 1.099 1 97.88 197 LEU B C 1
ATOM 4341 O O . LEU B 1 197 ? -15.672 -29.531 2.045 1 97.88 197 LEU B O 1
ATOM 4345 N N . ARG B 1 198 ? -17.312 -29.781 0.604 1 94.69 198 ARG B N 1
ATOM 4346 C CA . ARG B 1 198 ? -17.875 -30.953 1.296 1 94.69 198 ARG B CA 1
ATOM 4347 C C . ARG B 1 198 ? -16.844 -32.062 1.394 1 94.69 198 ARG B C 1
ATOM 4349 O O . ARG B 1 198 ? -16.922 -32.906 2.291 1 94.69 198 ARG B O 1
ATOM 4356 N N . HIS B 1 199 ? -15.906 -32 0.515 1 93.88 199 HIS B N 1
ATOM 4357 C CA . HIS B 1 199 ? -14.891 -33.031 0.485 1 93.88 199 HIS B CA 1
ATOM 4358 C C . HIS B 1 199 ? -13.875 -32.875 1.608 1 93.88 199 HIS B C 1
ATOM 4360 O O . HIS B 1 199 ? -13.078 -33.75 1.875 1 93.88 199 HIS B O 1
ATOM 4366 N N . TYR B 1 200 ? -13.898 -31.766 2.258 1 97.69 200 TYR B N 1
ATOM 4367 C CA . TYR B 1 200 ? -12.977 -31.469 3.346 1 97.69 200 TYR B CA 1
ATOM 4368 C C . TYR B 1 200 ? -13.695 -31.469 4.688 1 97.69 200 TYR B C 1
ATOM 4370 O O . TYR B 1 200 ? -14.695 -30.781 4.867 1 97.69 200 TYR B O 1
ATOM 4378 N N . PRO B 1 201 ? -13.188 -32.156 5.629 1 97.06 201 PRO B N 1
ATOM 4379 C CA . PRO B 1 201 ? -13.875 -32.25 6.922 1 97.06 201 PRO B CA 1
ATOM 4380 C C . PRO B 1 201 ? -13.742 -30.969 7.742 1 97.06 201 PRO B C 1
ATOM 4382 O O . PRO B 1 201 ? -14.578 -30.688 8.609 1 97.06 201 PRO B O 1
ATOM 4385 N N . GLN B 1 202 ? -12.672 -30.156 7.488 1 98.5 202 GLN B N 1
ATOM 4386 C CA . GLN B 1 202 ? -12.398 -29.016 8.367 1 98.5 202 GLN B CA 1
ATOM 4387 C C . GLN B 1 202 ? -12.094 -27.766 7.57 1 98.5 202 GLN B C 1
ATOM 4389 O O . GLN B 1 202 ? -11.453 -27.812 6.52 1 98.5 202 GLN B O 1
ATOM 4394 N N . LEU B 1 203 ? -12.602 -26.641 8.141 1 98.69 203 LEU B N 1
ATOM 4395 C CA . LEU B 1 203 ? -12.289 -25.312 7.621 1 98.69 203 LEU B CA 1
ATOM 4396 C C . LEU B 1 203 ? -11.547 -24.484 8.664 1 98.69 203 LEU B C 1
ATOM 4398 O O . LEU B 1 203 ? -11.883 -24.531 9.852 1 98.69 203 LEU B O 1
ATOM 4402 N N . VAL B 1 204 ? -10.523 -23.828 8.203 1 98.75 204 VAL B N 1
ATOM 4403 C CA . VAL B 1 204 ? -9.742 -22.953 9.078 1 98.75 204 VAL B CA 1
ATOM 4404 C C . VAL B 1 204 ? -9.734 -21.531 8.508 1 98.75 204 VAL B C 1
ATOM 4406 O O . VAL B 1 204 ? -9.312 -21.312 7.375 1 98.75 204 VAL B O 1
ATOM 4409 N N . LEU B 1 205 ? -10.227 -20.578 9.289 1 98.62 205 LEU B N 1
ATOM 4410 C CA . LEU B 1 205 ? -10.141 -19.156 8.93 1 98.62 205 LEU B CA 1
ATOM 4411 C C . LEU B 1 205 ? -8.883 -18.531 9.508 1 98.62 205 LEU B C 1
ATOM 4413 O O . LEU B 1 205 ? -8.703 -18.484 10.727 1 98.62 205 LEU B O 1
ATOM 4417 N N . LEU B 1 206 ? -8.023 -18.125 8.594 1 98.31 206 LEU B N 1
ATOM 4418 C CA . LEU B 1 206 ? -6.816 -17.422 9.031 1 98.31 206 LEU B CA 1
ATOM 4419 C C . LEU B 1 206 ? -7.113 -15.961 9.336 1 98.31 206 LEU B C 1
ATOM 4421 O O . LEU B 1 206 ? -7.391 -15.18 8.422 1 98.31 206 LEU B O 1
ATOM 4425 N N . PHE B 1 207 ? -7.051 -15.578 10.617 1 97.19 207 PHE B N 1
ATOM 4426 C CA . PHE B 1 207 ? -7.441 -14.25 11.078 1 97.19 207 PHE B CA 1
ATOM 4427 C C . PHE B 1 207 ? -6.461 -13.734 12.125 1 97.19 207 PHE B C 1
ATOM 4429 O O . PHE B 1 207 ? -6.719 -13.82 13.328 1 97.19 207 PHE B O 1
ATOM 4436 N N . SER B 1 208 ? -5.418 -13.102 11.586 1 92.56 208 SER B N 1
ATOM 4437 C CA . SER B 1 208 ? -4.367 -12.641 12.484 1 92.56 208 SER B CA 1
ATOM 4438 C C . SER B 1 208 ? -4.879 -11.555 13.43 1 92.56 208 SER B C 1
ATOM 4440 O O . SER B 1 208 ? -5.852 -10.867 13.117 1 92.56 208 SER B O 1
ATOM 4442 N N . LYS B 1 209 ? -4.227 -11.391 14.484 1 86.5 209 LYS B N 1
ATOM 4443 C CA . LYS B 1 209 ? -4.648 -10.453 15.523 1 86.5 209 LYS B CA 1
ATOM 4444 C C . LYS B 1 209 ? -4.633 -9.016 15 1 86.5 209 LYS B C 1
ATOM 4446 O O . LYS B 1 209 ? -5.48 -8.203 15.383 1 86.5 209 LYS B O 1
ATOM 4451 N N . ASN B 1 210 ? -3.744 -8.695 14.102 1 82 210 ASN B N 1
ATOM 4452 C CA . ASN B 1 210 ? -3.582 -7.324 13.641 1 82 210 ASN B CA 1
ATOM 4453 C C . ASN B 1 210 ? -4.355 -7.078 12.344 1 82 210 ASN B C 1
ATOM 4455 O O . ASN B 1 210 ? -4.25 -6.004 11.75 1 82 210 ASN B O 1
ATOM 4459 N N . LEU B 1 211 ? -5.117 -8.047 11.953 1 89.81 211 LEU B N 1
ATOM 4460 C CA . LEU B 1 211 ? -5.898 -7.906 10.734 1 89.81 211 LEU B CA 1
ATOM 4461 C C . LEU B 1 211 ? -7.027 -6.898 10.914 1 89.81 211 LEU B C 1
ATOM 4463 O O . LEU B 1 211 ? -7.707 -6.906 11.945 1 89.81 211 LEU B O 1
ATOM 4467 N N . LYS B 1 212 ? -7.199 -6.004 9.961 1 90.44 212 LYS B N 1
ATOM 4468 C CA . LYS B 1 212 ? -8.203 -4.949 10.062 1 90.44 212 LYS B CA 1
ATOM 4469 C C . LYS B 1 212 ? -9.516 -5.387 9.422 1 90.44 212 LYS B C 1
ATOM 4471 O O . LYS B 1 212 ? -10.492 -4.633 9.414 1 90.44 212 LYS B O 1
ATOM 4476 N N . HIS B 1 213 ? -9.578 -6.574 8.961 1 94.75 213 HIS B N 1
ATOM 4477 C CA . HIS B 1 213 ? -10.812 -7.152 8.445 1 94.75 213 HIS B CA 1
ATOM 4478 C C . HIS B 1 213 ? -11.875 -7.238 9.531 1 94.75 213 HIS B C 1
ATOM 4480 O O . HIS B 1 213 ? -11.562 -7.516 10.695 1 94.75 213 HIS B O 1
ATOM 4486 N N . PRO B 1 214 ? -13.188 -6.953 9.211 1 96.31 214 PRO B N 1
ATOM 4487 C CA . PRO B 1 214 ? -14.25 -6.914 10.219 1 96.31 214 PRO B CA 1
ATOM 4488 C C . PRO B 1 214 ? -14.328 -8.203 11.031 1 96.31 214 PRO B C 1
ATOM 4490 O O . PRO B 1 214 ? -14.398 -9.297 10.461 1 96.31 214 PRO B O 1
ATOM 4493 N N . GLN B 1 215 ? -14.445 -8.062 12.305 1 94.81 215 GLN B N 1
ATOM 4494 C CA . GLN B 1 215 ? -14.461 -9.18 13.242 1 94.81 215 GLN B CA 1
ATOM 4495 C C . GLN B 1 215 ? -15.711 -10.031 13.07 1 94.81 215 GLN B C 1
ATOM 4497 O O . GLN B 1 215 ? -15.688 -11.234 13.312 1 94.81 215 GLN B O 1
ATOM 4502 N N . SER B 1 216 ? -16.719 -9.398 12.648 1 95.75 216 SER B N 1
ATOM 4503 C CA . SER B 1 216 ? -18 -10.102 12.484 1 95.75 216 SER B CA 1
ATOM 4504 C C . SER B 1 216 ? -17.875 -11.234 11.469 1 95.75 216 SER B C 1
ATOM 4506 O O . SER B 1 216 ? -18.688 -12.164 11.469 1 95.75 216 SER B O 1
ATOM 4508 N N . SER B 1 217 ? -16.891 -11.141 10.594 1 97.31 217 SER B N 1
ATOM 4509 C CA . SER B 1 217 ? -16.656 -12.211 9.633 1 97.31 217 SER B CA 1
ATOM 4510 C C . SER B 1 217 ? -16.391 -13.539 10.328 1 97.31 217 SER B C 1
ATOM 4512 O O . SER B 1 217 ? -16.766 -14.602 9.828 1 97.31 217 SER B O 1
ATOM 4514 N N . LYS B 1 218 ? -15.758 -13.461 11.484 1 97.88 218 LYS B N 1
ATOM 4515 C CA . LYS B 1 218 ? -15.5 -14.672 12.266 1 97.88 218 LYS B CA 1
ATOM 4516 C C . LYS B 1 218 ? -16.797 -15.352 12.672 1 97.88 218 LYS B C 1
ATOM 4518 O O . LYS B 1 218 ? -16.906 -16.578 12.625 1 97.88 218 LYS B O 1
ATOM 4523 N N . GLU B 1 219 ? -17.734 -14.57 13.078 1 97.81 219 GLU B N 1
ATOM 4524 C CA . GLU B 1 219 ? -19.031 -15.078 13.531 1 97.81 219 GLU B CA 1
ATOM 4525 C C . GLU B 1 219 ? -19.781 -15.766 12.391 1 97.81 219 GLU B C 1
ATOM 4527 O O . GLU B 1 219 ? -20.344 -16.859 12.578 1 97.81 219 GLU B O 1
ATOM 4532 N N . TYR B 1 220 ? -19.75 -15.172 11.312 1 98.25 220 TYR B N 1
ATOM 4533 C CA . TYR B 1 220 ? -20.5 -15.711 10.188 1 98.25 220 TYR B CA 1
ATOM 4534 C C . TYR B 1 220 ? -19.797 -16.938 9.602 1 98.25 220 TYR B C 1
ATOM 4536 O O . TYR B 1 220 ? -20.438 -17.844 9.086 1 98.25 220 TYR B O 1
ATOM 4544 N N . PHE B 1 221 ? -18.484 -16.969 9.703 1 98.5 221 PHE B N 1
ATOM 4545 C CA . PHE B 1 221 ? -17.734 -18.172 9.352 1 98.5 221 PHE B CA 1
ATOM 4546 C C . PHE B 1 221 ? -18.109 -19.328 10.258 1 98.5 221 PHE B C 1
ATOM 4548 O O . PHE B 1 221 ? -18.391 -20.422 9.781 1 98.5 221 PHE B O 1
ATOM 4555 N N . THR B 1 222 ? -18.109 -19.062 11.539 1 98.56 222 THR B N 1
ATOM 4556 C CA . THR B 1 222 ? -18.453 -20.078 12.523 1 98.56 222 THR B CA 1
ATOM 4557 C C . THR B 1 222 ? -19.875 -20.578 12.305 1 98.56 222 THR B C 1
ATOM 4559 O O . THR B 1 222 ? -20.125 -21.781 12.375 1 98.56 222 THR B O 1
ATOM 4562 N N . ARG B 1 223 ? -20.781 -19.703 12.039 1 98.44 223 ARG B N 1
ATOM 4563 C CA . ARG B 1 223 ? -22.156 -20.062 11.766 1 98.44 223 ARG B CA 1
ATOM 4564 C C . ARG B 1 223 ? -22.266 -20.984 10.57 1 98.44 223 ARG B C 1
ATOM 4566 O O . ARG B 1 223 ? -22.984 -21.984 10.609 1 98.44 223 ARG B O 1
ATOM 4573 N N . PHE B 1 224 ? -21.594 -20.672 9.492 1 98.5 224 PHE B N 1
ATOM 4574 C CA . PHE B 1 224 ? -21.594 -21.516 8.297 1 98.5 224 PHE B CA 1
ATOM 4575 C C . PHE B 1 224 ? -21.109 -22.922 8.625 1 98.5 224 PHE B C 1
ATOM 4577 O O . PHE B 1 224 ? -21.734 -23.906 8.227 1 98.5 224 PHE B O 1
ATOM 4584 N N . CYS B 1 225 ? -19.969 -22.984 9.352 1 98.44 225 CYS B N 1
ATOM 4585 C CA . CYS B 1 225 ? -19.375 -24.281 9.688 1 98.44 225 CYS B CA 1
ATOM 4586 C C . CYS B 1 225 ? -20.359 -25.109 10.508 1 98.44 225 CYS B C 1
ATOM 4588 O O . CYS B 1 225 ? -20.578 -26.281 10.219 1 98.44 225 CYS B O 1
ATOM 4590 N N . GLU B 1 226 ? -20.953 -24.5 11.477 1 97.94 226 GLU B N 1
ATOM 4591 C CA . GLU B 1 226 ? -21.875 -25.188 12.367 1 97.94 226 GLU B CA 1
ATOM 4592 C C . GLU B 1 226 ? -23.109 -25.688 11.617 1 97.94 226 GLU B C 1
ATOM 4594 O O . GLU B 1 226 ? -23.5 -26.844 11.758 1 97.94 226 GLU B O 1
ATOM 4599 N N . GLU B 1 227 ? -23.609 -24.859 10.805 1 97.94 227 GLU B N 1
ATOM 4600 C CA . GLU B 1 227 ? -24.844 -25.188 10.102 1 97.94 227 GLU B CA 1
ATOM 4601 C C . GLU B 1 227 ? -24.609 -26.234 9.016 1 97.94 227 GLU B C 1
ATOM 4603 O O . GLU B 1 227 ? -25.5 -27.031 8.703 1 97.94 227 GLU B O 1
ATOM 4608 N N . GLN B 1 228 ? -23.453 -26.219 8.469 1 97.38 228 GLN B N 1
ATOM 4609 C CA . GLN B 1 228 ? -23.188 -27.141 7.359 1 97.38 228 GLN B CA 1
ATOM 4610 C C . GLN B 1 228 ? -22.422 -28.359 7.832 1 97.38 228 GLN B C 1
ATOM 4612 O O . GLN B 1 228 ? -22.156 -29.266 7.043 1 97.38 228 GLN B O 1
ATOM 4617 N N . GLY B 1 229 ? -21.969 -28.391 9.086 1 96.62 229 GLY B N 1
ATOM 4618 C CA . GLY B 1 229 ? -21.406 -29.578 9.703 1 96.62 229 GLY B CA 1
ATOM 4619 C C . GLY B 1 229 ? -19.906 -29.703 9.508 1 96.62 229 GLY B C 1
ATOM 4620 O O . GLY B 1 229 ? -19.391 -30.797 9.383 1 96.62 229 GLY B O 1
ATOM 4621 N N . PHE B 1 230 ? -19.188 -28.625 9.398 1 97.94 230 PHE B N 1
ATOM 4622 C CA . PHE B 1 230 ? -17.734 -28.641 9.305 1 97.94 230 PHE B CA 1
ATOM 4623 C C . PHE B 1 230 ? -17.094 -28.469 10.68 1 97.94 230 PHE B C 1
ATOM 4625 O O . PHE B 1 230 ? -17.641 -27.766 11.531 1 97.94 230 PHE B O 1
ATOM 4632 N N . LEU B 1 231 ? -15.945 -29.141 10.844 1 97.75 231 LEU B N 1
ATOM 4633 C CA . LEU B 1 231 ? -15.078 -28.703 11.93 1 97.75 231 LEU B CA 1
ATOM 4634 C C . LEU B 1 231 ? -14.523 -27.312 11.648 1 97.75 231 LEU B C 1
ATOM 4636 O O . LEU B 1 231 ? -14.18 -26.984 10.508 1 97.75 231 LEU B O 1
ATOM 4640 N N . CYS B 1 232 ? -14.531 -26.484 12.695 1 96.94 232 CYS B N 1
ATOM 4641 C CA . CYS B 1 232 ? -14.219 -25.078 12.484 1 96.94 232 CYS B CA 1
ATOM 4642 C C . CYS B 1 232 ? -13.102 -24.609 13.414 1 96.94 232 CYS B C 1
ATOM 4644 O O . CYS B 1 232 ? -13.078 -24.984 14.586 1 96.94 232 CYS B O 1
ATOM 4646 N N . GLU B 1 233 ? -12.18 -23.859 12.797 1 97.81 233 GLU B N 1
ATOM 4647 C CA . GLU B 1 233 ? -11.117 -23.25 13.586 1 97.81 233 GLU B CA 1
ATOM 4648 C C . GLU B 1 233 ? -10.789 -21.844 13.086 1 97.81 233 GLU B C 1
ATOM 4650 O O . GLU B 1 233 ? -10.789 -21.594 11.875 1 97.81 233 GLU B O 1
ATOM 4655 N N . ILE B 1 234 ? -10.641 -20.922 14 1 97.88 234 ILE B N 1
ATOM 4656 C CA . ILE B 1 234 ? -10.102 -19.594 13.695 1 97.88 234 ILE B CA 1
ATOM 4657 C C . ILE B 1 234 ? -8.656 -19.5 14.188 1 97.88 234 ILE B C 1
ATOM 4659 O O . ILE B 1 234 ? -8.406 -19.578 15.398 1 97.88 234 ILE B O 1
ATOM 4663 N N . GLN B 1 235 ? -7.742 -19.391 13.242 1 97.19 235 GLN B N 1
ATOM 4664 C CA . GLN B 1 235 ? -6.328 -19.391 13.602 1 97.19 235 GLN B CA 1
ATOM 4665 C C . GLN B 1 235 ? -5.75 -17.969 13.547 1 97.19 235 GLN B C 1
ATOM 4667 O O . GLN B 1 235 ? -5.703 -17.359 12.484 1 97.19 235 GLN B O 1
ATOM 4672 N N . GLU B 1 236 ? -5.238 -17.5 14.633 1 94.5 236 GLU B N 1
ATOM 4673 C CA . GLU B 1 236 ? -4.664 -16.156 14.734 1 94.5 236 GLU B CA 1
ATOM 4674 C C . GLU B 1 236 ? -3.16 -16.188 14.484 1 94.5 236 GLU B C 1
ATOM 4676 O O . GLU B 1 236 ? -2.602 -15.234 13.93 1 94.5 236 GLU B O 1
ATOM 4681 N N . ASP B 1 237 ? -2.52 -17.234 14.945 1 91.38 237 ASP B N 1
ATOM 4682 C CA . ASP B 1 237 ? -1.079 -17.375 14.75 1 91.38 237 ASP B CA 1
ATOM 4683 C C . ASP B 1 237 ? -0.762 -17.984 13.391 1 91.38 237 ASP B C 1
ATOM 4685 O O . ASP B 1 237 ? -0.726 -19.203 13.25 1 91.38 237 ASP B O 1
ATOM 4689 N N . ILE B 1 238 ? -0.431 -17.156 12.469 1 92.75 238 ILE B N 1
ATOM 4690 C CA . ILE B 1 238 ? -0.168 -17.625 11.109 1 92.75 238 ILE B CA 1
ATOM 4691 C C . ILE B 1 238 ? 1.327 -17.875 10.93 1 92.75 238 ILE B C 1
ATOM 4693 O O . ILE B 1 238 ? 1.735 -18.594 10.016 1 92.75 238 ILE B O 1
ATOM 4697 N N . GLU B 1 239 ? 2.105 -17.344 11.797 1 86.38 239 GLU B N 1
ATOM 4698 C CA . GLU B 1 239 ? 3.553 -17.516 11.711 1 86.38 239 GLU B CA 1
ATOM 4699 C C . GLU B 1 239 ? 3.932 -19 11.797 1 86.38 239 GLU B C 1
ATOM 4701 O O . GLU B 1 239 ? 4.82 -19.453 11.078 1 86.38 239 GLU B O 1
ATOM 4706 N N . ASN B 1 240 ? 3.295 -19.734 12.625 1 88.38 240 ASN B N 1
ATOM 4707 C CA . ASN B 1 240 ? 3.594 -21.141 12.82 1 88.38 240 ASN B CA 1
ATOM 4708 C C . ASN B 1 240 ? 2.539 -22.031 12.172 1 88.38 240 ASN B C 1
ATOM 4710 O O . ASN B 1 240 ? 2.207 -23.094 12.695 1 88.38 240 ASN B O 1
ATOM 4714 N N . LEU B 1 241 ? 2.104 -21.594 11.055 1 93.31 241 LEU B N 1
ATOM 4715 C CA . LEU B 1 241 ? 1.061 -22.312 10.336 1 93.31 241 LEU B CA 1
ATOM 4716 C C . LEU B 1 241 ? 1.589 -23.641 9.797 1 93.31 241 LEU B C 1
ATOM 4718 O O . LEU B 1 241 ? 2.697 -23.703 9.258 1 93.31 241 LEU B O 1
ATOM 4722 N N . THR B 1 242 ? 0.897 -24.719 10.094 1 94.06 242 THR B N 1
ATOM 4723 C CA . THR B 1 242 ? 1.121 -26.016 9.469 1 94.06 242 THR B CA 1
ATOM 4724 C C . THR B 1 242 ? -0.084 -26.422 8.625 1 94.06 242 THR B C 1
ATOM 4726 O O . THR B 1 242 ? -1.229 -26.281 9.055 1 94.06 242 THR B O 1
ATOM 4729 N N . VAL B 1 243 ? 0.167 -26.828 7.449 1 97.94 243 VAL B N 1
ATOM 4730 C CA . VAL B 1 243 ? -0.897 -27.234 6.539 1 97.94 243 VAL B CA 1
ATOM 4731 C C . VAL B 1 243 ? -1.15 -28.734 6.672 1 97.94 243 VAL B C 1
ATOM 4733 O O . VAL B 1 243 ? -0.208 -29.531 6.691 1 97.94 243 VAL B O 1
ATOM 4736 N N . ARG B 1 244 ? -2.391 -29.094 6.773 1 97.62 244 ARG B N 1
ATOM 4737 C CA . ARG B 1 244 ? -2.783 -30.469 7 1 97.62 244 ARG B CA 1
ATOM 4738 C C . ARG B 1 244 ? -3.699 -30.969 5.891 1 97.62 244 ARG B C 1
ATOM 4740 O O . ARG B 1 244 ? -4.453 -30.188 5.301 1 97.62 244 ARG B O 1
ATOM 4747 N N . LYS B 1 245 ? -3.605 -32.312 5.73 1 97.94 245 LYS B N 1
ATOM 4748 C CA . LYS B 1 245 ? -4.512 -32.938 4.777 1 97.94 245 LYS B CA 1
ATOM 4749 C C . LYS B 1 245 ? -5.957 -32.844 5.25 1 97.94 245 LYS B C 1
ATOM 4751 O O . LYS B 1 245 ? -6.238 -33.031 6.441 1 97.94 245 LYS B O 1
ATOM 4756 N N . GLY B 1 246 ? -6.906 -32.594 4.332 1 98.19 246 GLY B N 1
ATOM 4757 C CA . GLY B 1 246 ? -8.328 -32.562 4.621 1 98.19 246 GLY B CA 1
ATOM 4758 C C . GLY B 1 246 ? -8.812 -31.234 5.176 1 98.19 246 GLY B C 1
ATOM 4759 O O . GLY B 1 246 ? -9.953 -31.125 5.621 1 98.19 246 GLY B O 1
ATOM 4760 N N . VAL B 1 247 ? -7.969 -30.219 5.141 1 98.62 247 VAL B N 1
ATOM 4761 C CA . VAL B 1 247 ? -8.336 -28.922 5.703 1 98.62 247 VAL B CA 1
ATOM 4762 C C . VAL B 1 247 ? -8.398 -27.875 4.598 1 98.62 247 VAL B C 1
ATOM 4764 O O . VAL B 1 247 ? -7.559 -27.859 3.695 1 98.62 247 VAL B O 1
ATOM 4767 N N . VAL B 1 248 ? -9.406 -27.047 4.645 1 98.81 248 VAL B N 1
ATOM 4768 C CA . VAL B 1 248 ? -9.461 -25.875 3.783 1 98.81 248 VAL B CA 1
ATOM 4769 C C . VAL B 1 248 ? -9.094 -24.625 4.586 1 98.81 248 VAL B C 1
ATOM 4771 O O . VAL B 1 248 ? -9.664 -24.375 5.652 1 98.81 248 VAL B O 1
ATOM 4774 N N . TYR B 1 249 ? -8.18 -23.922 4.043 1 98.81 249 TYR B N 1
ATOM 4775 C CA . TYR B 1 249 ? -7.777 -22.656 4.656 1 98.81 249 TYR B CA 1
ATOM 4776 C C . TYR B 1 249 ? -8.406 -21.469 3.93 1 98.81 249 TYR B C 1
ATOM 4778 O O . TYR B 1 249 ? -8.391 -21.422 2.699 1 98.81 249 TYR B O 1
ATOM 4786 N N . ILE B 1 250 ? -8.969 -20.594 4.676 1 98.81 250 ILE B N 1
ATOM 4787 C CA . ILE B 1 250 ? -9.492 -19.328 4.148 1 98.81 250 ILE B CA 1
ATOM 4788 C C . ILE B 1 250 ? -8.57 -18.172 4.555 1 98.81 250 ILE B C 1
ATOM 4790 O O . ILE B 1 250 ? -8.453 -17.859 5.742 1 98.81 250 ILE B O 1
ATOM 4794 N N . ALA B 1 251 ? -7.949 -17.609 3.557 1 98.31 251 ALA B N 1
ATOM 4795 C CA . ALA B 1 251 ? -6.965 -16.562 3.812 1 98.31 251 ALA B CA 1
ATOM 4796 C C . ALA B 1 251 ? -7.477 -15.211 3.332 1 98.31 251 ALA B C 1
ATOM 4798 O O . ALA B 1 251 ? -8.023 -15.094 2.232 1 98.31 251 ALA B O 1
ATOM 4799 N N . ILE B 1 252 ? -7.285 -14.211 4.09 1 96.56 252 ILE B N 1
ATOM 4800 C CA . ILE B 1 252 ? -7.75 -12.867 3.773 1 96.56 252 ILE B CA 1
ATOM 4801 C C . ILE B 1 252 ? -6.629 -12.078 3.102 1 96.56 252 ILE B C 1
ATOM 4803 O O . ILE B 1 252 ? -6.84 -11.445 2.061 1 96.56 252 ILE B O 1
ATOM 4807 N N . LYS B 1 253 ? -5.453 -12.156 3.598 1 93.81 253 LYS B N 1
ATOM 4808 C CA . LYS B 1 253 ? -4.293 -11.469 3.029 1 93.81 253 LYS B CA 1
ATOM 4809 C C . LYS B 1 253 ? -3.568 -12.359 2.023 1 93.81 253 LYS B C 1
ATOM 4811 O O . LYS B 1 253 ? -3.449 -13.57 2.229 1 93.81 253 LYS B O 1
ATOM 4816 N N . GLN B 1 254 ? -3.039 -11.758 1.036 1 93.81 254 GLN B N 1
ATOM 4817 C CA . GLN B 1 254 ? -2.26 -12.5 0.053 1 93.81 254 GLN B CA 1
ATOM 4818 C C . GLN B 1 254 ? -1.067 -13.195 0.707 1 93.81 254 GLN B C 1
ATOM 4820 O O . GLN B 1 254 ? -0.702 -14.305 0.323 1 93.81 254 GLN B O 1
ATOM 4825 N N . GLN B 1 255 ? -0.446 -12.57 1.687 1 91.94 255 GLN B N 1
ATOM 4826 C CA . GLN B 1 255 ? 0.715 -13.148 2.359 1 91.94 255 GLN B CA 1
ATOM 4827 C C . GLN B 1 255 ? 0.375 -14.492 2.996 1 91.94 255 GLN B C 1
ATOM 4829 O O . GLN B 1 255 ? 1.214 -15.391 3.037 1 91.94 255 GLN B O 1
ATOM 4834 N N . ASP B 1 256 ? -0.803 -14.547 3.453 1 95.81 256 ASP B N 1
ATOM 4835 C CA . ASP B 1 256 ? -1.231 -15.789 4.082 1 95.81 256 ASP B CA 1
ATOM 4836 C C . ASP B 1 256 ? -1.525 -16.859 3.035 1 95.81 256 ASP B C 1
ATOM 4838 O O . ASP B 1 256 ? -1.282 -18.047 3.268 1 95.81 256 ASP B O 1
ATOM 4842 N N . VAL B 1 257 ? -2.047 -16.422 1.891 1 97.44 257 VAL B N 1
ATOM 4843 C CA . VAL B 1 257 ? -2.238 -17.344 0.777 1 97.44 257 VAL B CA 1
ATOM 4844 C C . VAL B 1 257 ? -0.903 -17.969 0.394 1 97.44 257 VAL B C 1
ATOM 4846 O O . VAL B 1 257 ? -0.8 -19.203 0.278 1 97.44 257 VAL B O 1
ATOM 4849 N N . VAL B 1 258 ? 0.057 -17.156 0.278 1 96.44 258 VAL B N 1
ATOM 4850 C CA . VAL B 1 258 ? 1.392 -17.594 -0.126 1 96.44 258 VAL B CA 1
ATOM 4851 C C . VAL B 1 258 ? 1.97 -18.547 0.921 1 96.44 258 VAL B C 1
ATOM 4853 O O . VAL B 1 258 ? 2.537 -19.578 0.58 1 96.44 258 VAL B O 1
ATOM 4856 N N . LYS B 1 259 ? 1.801 -18.188 2.158 1 96.31 259 LYS B N 1
ATOM 4857 C CA . LYS B 1 259 ? 2.316 -19 3.248 1 96.31 259 LYS B CA 1
ATOM 4858 C C . LYS B 1 259 ? 1.685 -20.391 3.232 1 96.31 259 LYS B C 1
ATOM 4860 O O . LYS B 1 259 ? 2.373 -21.391 3.426 1 96.31 259 LYS B O 1
ATOM 4865 N N . VAL B 1 260 ? 0.418 -20.469 2.986 1 98.19 260 VAL B N 1
ATOM 4866 C CA . VAL B 1 260 ? -0.29 -21.75 2.949 1 98.19 260 VAL B CA 1
ATOM 4867 C C . VAL B 1 260 ? 0.246 -22.609 1.804 1 98.19 260 VAL B C 1
ATOM 4869 O O . VAL B 1 260 ? 0.513 -23.797 1.981 1 98.19 260 VAL B O 1
ATOM 4872 N N . VAL B 1 261 ? 0.378 -22 0.632 1 97.56 261 VAL B N 1
ATOM 4873 C CA . VAL B 1 261 ? 0.861 -22.734 -0.533 1 97.56 261 VAL B CA 1
ATOM 4874 C C . VAL B 1 261 ? 2.281 -23.234 -0.277 1 97.56 261 VAL B C 1
ATOM 4876 O O . VAL B 1 261 ? 2.592 -24.391 -0.541 1 97.56 261 VAL B O 1
ATOM 4879 N N . LYS B 1 262 ? 3.127 -22.391 0.317 1 95.56 262 LYS B N 1
ATOM 4880 C CA . LYS B 1 262 ? 4.508 -22.766 0.61 1 95.56 262 LYS B CA 1
ATOM 4881 C C . LYS B 1 262 ? 4.566 -23.922 1.602 1 95.56 262 LYS B C 1
ATOM 4883 O O . LYS B 1 262 ? 5.309 -24.891 1.396 1 95.56 262 LYS B O 1
ATOM 4888 N N . GLN B 1 263 ? 3.832 -23.797 2.637 1 96.38 263 GLN B N 1
ATOM 4889 C CA . GLN B 1 263 ? 3.818 -24.828 3.668 1 96.38 263 GLN B CA 1
ATOM 4890 C C . GLN B 1 263 ? 3.244 -26.125 3.133 1 96.38 263 GLN B C 1
ATOM 4892 O O . GLN B 1 263 ? 3.709 -27.219 3.492 1 96.38 263 GLN B O 1
ATOM 4897 N N . GLY B 1 264 ? 2.203 -26.031 2.299 1 97.19 264 GLY B N 1
ATOM 4898 C CA . GLY B 1 264 ? 1.667 -27.219 1.658 1 97.19 264 GLY B CA 1
ATOM 4899 C C . GLY B 1 264 ? 2.697 -27.969 0.836 1 97.19 264 GLY B C 1
ATOM 4900 O O . GLY B 1 264 ? 2.805 -29.188 0.932 1 97.19 264 GLY B O 1
ATOM 4901 N N . ARG B 1 265 ? 3.414 -27.203 0.048 1 94.38 265 ARG B N 1
ATOM 4902 C CA . ARG B 1 265 ? 4.469 -27.797 -0.767 1 94.38 265 ARG B CA 1
ATOM 4903 C C . ARG B 1 265 ? 5.531 -28.453 0.107 1 94.38 265 ARG B C 1
ATOM 4905 O O . ARG B 1 265 ? 6.008 -29.547 -0.205 1 94.38 265 ARG B O 1
ATOM 4912 N N . LEU B 1 266 ? 5.895 -27.797 1.185 1 93.88 266 LEU B N 1
ATOM 4913 C CA . LEU B 1 266 ? 6.898 -28.328 2.109 1 93.88 266 LEU B CA 1
ATOM 4914 C C . LEU B 1 266 ? 6.441 -29.641 2.719 1 93.88 266 LEU B C 1
ATOM 4916 O O . LEU B 1 266 ? 7.262 -30.531 2.975 1 93.88 266 LEU B O 1
ATOM 4920 N N . GLU B 1 267 ? 5.156 -29.781 2.9 1 95.81 267 GLU B N 1
ATOM 4921 C CA . GLU B 1 267 ? 4.586 -30.984 3.5 1 95.81 267 GLU B CA 1
ATOM 4922 C C . GLU B 1 267 ? 4.289 -32.062 2.441 1 95.81 267 GLU B C 1
ATOM 4924 O O . GLU B 1 267 ? 3.789 -33.125 2.76 1 95.81 267 GLU B O 1
ATOM 4929 N N . GLY B 1 268 ? 4.559 -31.703 1.19 1 96.19 268 GLY B N 1
ATOM 4930 C CA . GLY B 1 268 ? 4.316 -32.625 0.099 1 96.19 268 GLY B CA 1
ATOM 4931 C C . GLY B 1 268 ? 2.844 -32.812 -0.221 1 96.19 268 GLY B C 1
ATOM 4932 O O . GLY B 1 268 ? 2.426 -33.875 -0.691 1 96.19 268 GLY B O 1
ATOM 4933 N N . LEU B 1 269 ? 2.055 -31.828 0.081 1 97.81 269 LEU B N 1
ATOM 4934 C CA . LEU B 1 269 ? 0.616 -31.891 -0.151 1 97.81 269 LEU B CA 1
ATOM 4935 C C . LEU B 1 269 ? 0.23 -31.094 -1.393 1 97.81 269 LEU B C 1
ATOM 4937 O O . LEU B 1 269 ? 0.836 -30.062 -1.686 1 97.81 269 LEU B O 1
ATOM 4941 N N . LYS B 1 270 ? -0.817 -31.5 -2.035 1 97.19 270 LYS B N 1
ATOM 4942 C CA . LYS B 1 270 ? -1.293 -30.828 -3.24 1 97.19 270 LYS B CA 1
ATOM 4943 C C . LYS B 1 270 ? -2.514 -29.969 -2.941 1 97.19 270 LYS B C 1
ATOM 4945 O O . LYS B 1 270 ? -3.518 -30.453 -2.422 1 97.19 270 LYS B O 1
ATOM 4950 N N . CYS B 1 271 ? -2.459 -28.734 -3.297 1 97.38 271 CYS B N 1
ATOM 4951 C CA . CYS B 1 271 ? -3.582 -27.812 -3.119 1 97.38 271 CYS B CA 1
ATOM 4952 C C . CYS B 1 271 ? -4.727 -28.172 -4.062 1 97.38 271 CYS B C 1
ATOM 4954 O O . CYS B 1 271 ? -4.508 -28.406 -5.25 1 97.38 271 CYS B O 1
ATOM 4956 N N . GLY B 1 272 ? -5.934 -28.125 -3.58 1 97.62 272 GLY B N 1
ATOM 4957 C CA . GLY B 1 272 ? -7.09 -28.484 -4.387 1 97.62 272 GLY B CA 1
ATOM 4958 C C . GLY B 1 272 ? -7.414 -29.969 -4.332 1 97.62 272 GLY B C 1
ATOM 4959 O O . GLY B 1 272 ? -8.484 -30.391 -4.773 1 97.62 272 GLY B O 1
ATOM 4960 N N . LYS B 1 273 ? -6.531 -30.766 -3.74 1 97.31 273 LYS B N 1
ATOM 4961 C CA . LYS B 1 273 ? -6.719 -32.188 -3.592 1 97.31 273 LYS B CA 1
ATOM 4962 C C . LYS B 1 273 ? -6.535 -32.625 -2.139 1 97.31 273 LYS B C 1
ATOM 4964 O O . LYS B 1 273 ? -7.5 -33 -1.469 1 97.31 273 LYS B O 1
ATOM 4969 N N . ASP B 1 274 ? -5.266 -32.469 -1.654 1 98.25 274 ASP B N 1
ATOM 4970 C CA . ASP B 1 274 ? -4.969 -32.844 -0.279 1 98.25 274 ASP B CA 1
ATOM 4971 C C . ASP B 1 274 ? -5.492 -31.812 0.71 1 98.25 274 ASP B C 1
ATOM 4973 O O . ASP B 1 274 ? -5.914 -32.156 1.815 1 98.25 274 ASP B O 1
ATOM 4977 N N . PHE B 1 275 ? -5.398 -30.547 0.36 1 98.62 275 PHE B N 1
ATOM 4978 C CA . PHE B 1 275 ? -5.945 -29.438 1.132 1 98.62 275 PHE B CA 1
ATOM 4979 C C . PHE B 1 275 ? -6.555 -28.391 0.211 1 98.62 275 PHE B C 1
ATOM 4981 O O . PHE B 1 275 ? -6.383 -28.453 -1.008 1 98.62 275 PHE B O 1
ATOM 4988 N N . GLY B 1 276 ? -7.379 -27.562 0.79 1 98.69 276 GLY B N 1
ATOM 4989 C CA . GLY B 1 276 ? -7.992 -26.5 0.009 1 98.69 276 GLY B CA 1
ATOM 4990 C C . GLY B 1 276 ? -7.574 -25.109 0.464 1 98.69 276 GLY B C 1
ATOM 4991 O O . GLY B 1 276 ? -7.062 -24.938 1.572 1 98.69 276 GLY B O 1
ATOM 4992 N N . LEU B 1 277 ? -7.734 -24.188 -0.43 1 98.81 277 LEU B N 1
ATOM 4993 C CA . LEU B 1 277 ? -7.379 -22.797 -0.144 1 98.81 277 LEU B CA 1
ATOM 4994 C C . LEU B 1 277 ? -8.367 -21.828 -0.799 1 98.81 277 LEU B C 1
ATOM 4996 O O . LEU B 1 277 ? -8.648 -21.953 -1.994 1 98.81 277 LEU B O 1
ATOM 5000 N N . LEU B 1 278 ? -8.922 -21.016 -0.013 1 98.81 278 LEU B N 1
ATOM 5001 C CA . LEU B 1 278 ? -9.844 -19.969 -0.434 1 98.81 278 LEU B CA 1
ATOM 5002 C C . LEU B 1 278 ? -9.328 -18.594 -0.038 1 98.81 278 LEU B C 1
ATOM 5004 O O . LEU B 1 278 ? -9.008 -18.359 1.128 1 98.81 278 LEU B O 1
ATOM 5008 N N . ALA B 1 279 ? -9.234 -17.719 -1.056 1 98.62 279 ALA B N 1
ATOM 5009 C CA . ALA B 1 279 ? -8.711 -16.375 -0.784 1 98.62 279 ALA B CA 1
ATOM 5010 C C . ALA B 1 279 ? -9.828 -15.336 -0.769 1 98.62 279 ALA B C 1
ATOM 5012 O O . ALA B 1 279 ? -10.805 -15.461 -1.516 1 98.62 279 ALA B O 1
ATOM 5013 N N . TYR B 1 280 ? -9.68 -14.367 0.115 1 97 280 TYR B N 1
ATOM 5014 C CA . TYR B 1 280 ? -10.562 -13.211 0.12 1 97 280 TYR B CA 1
ATOM 5015 C C . TYR B 1 280 ? -10.008 -12.094 -0.749 1 97 280 TYR B C 1
ATOM 5017 O O . TYR B 1 280 ? -8.797 -11.859 -0.766 1 97 280 TYR B O 1
ATOM 5025 N N . ASN B 1 281 ? -10.914 -11.344 -1.547 1 96.06 281 ASN B N 1
ATOM 5026 C CA . ASN B 1 281 ? -10.562 -10.273 -2.473 1 96.06 281 ASN B CA 1
ATOM 5027 C C . ASN B 1 281 ? -9.695 -10.781 -3.619 1 96.06 281 ASN B C 1
ATOM 5029 O O . ASN B 1 281 ? -8.477 -10.906 -3.473 1 96.06 281 ASN B O 1
ATOM 5033 N N . ASP B 1 282 ? -10.219 -10.93 -4.723 1 97 282 ASP B N 1
ATOM 5034 C CA . ASP B 1 282 ? -9.531 -11.492 -5.883 1 97 282 ASP B CA 1
ATOM 5035 C C . ASP B 1 282 ? -8.492 -10.516 -6.426 1 97 282 ASP B C 1
ATOM 5037 O O . ASP B 1 282 ? -8.734 -9.312 -6.496 1 97 282 ASP B O 1
ATOM 5041 N N . ILE B 1 283 ? -7.34 -11.078 -6.699 1 95 283 ILE B N 1
ATOM 5042 C CA . ILE B 1 283 ? -6.277 -10.328 -7.363 1 95 283 ILE B CA 1
ATOM 5043 C C . ILE B 1 283 ? -5.703 -11.156 -8.508 1 95 283 ILE B C 1
ATOM 5045 O O . ILE B 1 283 ? -5.789 -12.391 -8.5 1 95 283 ILE B O 1
ATOM 5049 N N . PRO B 1 284 ? -5.078 -10.508 -9.461 1 92.5 284 PRO B N 1
ATOM 5050 C CA . PRO B 1 284 ? -4.555 -11.219 -10.633 1 92.5 284 PRO B CA 1
ATOM 5051 C C . PRO B 1 284 ? -3.551 -12.305 -10.266 1 92.5 284 PRO B C 1
ATOM 5053 O O . PRO B 1 284 ? -3.494 -13.344 -10.922 1 92.5 284 PRO B O 1
ATOM 5056 N N . SER B 1 285 ? -2.824 -12.156 -9.195 1 95.31 285 SER B N 1
ATOM 5057 C CA . SER B 1 285 ? -1.815 -13.125 -8.766 1 95.31 285 SER B CA 1
ATOM 5058 C C . SER B 1 285 ? -2.436 -14.484 -8.492 1 95.31 285 SER B C 1
ATOM 5060 O O . SER B 1 285 ? -1.779 -15.516 -8.656 1 95.31 285 SER B O 1
ATOM 5062 N N . TYR B 1 286 ? -3.662 -14.523 -8.102 1 97.19 286 TYR B N 1
ATOM 5063 C CA . TYR B 1 286 ? -4.312 -15.773 -7.715 1 97.19 286 TYR B CA 1
ATOM 5064 C C . TYR B 1 286 ? -4.562 -16.656 -8.93 1 97.19 286 TYR B C 1
ATOM 5066 O O . TYR B 1 286 ? -4.844 -17.844 -8.789 1 97.19 286 TYR B O 1
ATOM 5074 N N . GLU B 1 287 ? -4.422 -16.078 -10.117 1 95.44 287 GLU B N 1
ATOM 5075 C CA . GLU B 1 287 ? -4.535 -16.859 -11.344 1 95.44 287 GLU B CA 1
ATOM 5076 C C . GLU B 1 287 ? -3.258 -17.641 -11.609 1 95.44 287 GLU B C 1
ATOM 5078 O O . GLU B 1 287 ? -3.281 -18.641 -12.344 1 95.44 287 GLU B O 1
ATOM 5083 N N . VAL B 1 288 ? -2.16 -17.172 -10.953 1 94.75 288 VAL B N 1
ATOM 5084 C CA . VAL B 1 288 ? -0.885 -17.75 -11.367 1 94.75 288 VAL B CA 1
ATOM 5085 C C . VAL B 1 288 ? -0.186 -18.375 -10.164 1 94.75 288 VAL B C 1
ATOM 5087 O O . VAL B 1 288 ? 0.848 -19.031 -10.305 1 94.75 288 VAL B O 1
ATOM 5090 N N . ILE B 1 289 ? -0.709 -18.156 -9.008 1 95.25 289 ILE B N 1
ATOM 5091 C CA . ILE B 1 289 ? -0.189 -18.844 -7.836 1 95.25 289 ILE B CA 1
ATOM 5092 C C . ILE B 1 289 ? -0.617 -20.312 -7.867 1 95.25 289 ILE B C 1
ATOM 5094 O O . ILE B 1 289 ? -1.811 -20.609 -7.953 1 95.25 289 ILE B O 1
ATOM 5098 N N . ASP B 1 290 ? 0.396 -21.188 -7.805 1 93.12 290 ASP B N 1
ATOM 5099 C CA . ASP B 1 290 ? 0.131 -22.609 -7.938 1 93.12 290 ASP B CA 1
ATOM 5100 C C . ASP B 1 290 ? -0.656 -22.906 -9.211 1 93.12 290 ASP B C 1
ATOM 5102 O O . ASP B 1 290 ? -0.248 -22.516 -10.305 1 93.12 290 ASP B O 1
ATOM 5106 N N . GLU B 1 291 ? -1.752 -23.547 -9.133 1 92.31 291 GLU B N 1
ATOM 5107 C CA . GLU B 1 291 ? -2.557 -23.828 -10.32 1 92.31 291 GLU B CA 1
ATOM 5108 C C . GLU B 1 291 ? -3.789 -22.922 -10.375 1 92.31 291 GLU B C 1
ATOM 5110 O O . GLU B 1 291 ? -4.707 -23.156 -11.164 1 92.31 291 GLU B O 1
ATOM 5115 N N . GLY B 1 292 ? -3.775 -21.859 -9.57 1 96.25 292 GLY B N 1
ATOM 5116 C CA . GLY B 1 292 ? -4.91 -20.953 -9.461 1 96.25 292 GLY B CA 1
ATOM 5117 C C . GLY B 1 292 ? -5.625 -21.062 -8.125 1 96.25 292 GLY B C 1
ATOM 5118 O O . GLY B 1 292 ? -5.941 -22.156 -7.668 1 96.25 292 GLY B O 1
ATOM 5119 N N . ILE B 1 293 ? -5.895 -19.969 -7.484 1 98.38 293 ILE B N 1
ATOM 5120 C CA . ILE B 1 293 ? -6.504 -19.938 -6.16 1 98.38 293 ILE B CA 1
ATOM 5121 C C . ILE B 1 293 ? -7.949 -19.453 -6.262 1 98.38 293 ILE B C 1
ATOM 5123 O O . ILE B 1 293 ? -8.211 -18.359 -6.789 1 98.38 293 ILE B O 1
ATOM 5127 N N . THR B 1 294 ? -8.891 -20.266 -5.844 1 98.75 294 THR B N 1
ATOM 5128 C CA . THR B 1 294 ? -10.281 -19.844 -5.742 1 98.75 294 THR B CA 1
ATOM 5129 C C . THR B 1 294 ? -10.422 -18.641 -4.797 1 98.75 294 THR B C 1
ATOM 5131 O O . THR B 1 294 ? -9.758 -18.594 -3.76 1 98.75 294 THR B O 1
ATOM 5134 N N . SER B 1 295 ? -11.297 -17.672 -5.184 1 98.62 295 SER B N 1
ATOM 5135 C CA . SER B 1 295 ? -11.383 -16.469 -4.355 1 98.62 295 SER B CA 1
ATOM 5136 C C . SER B 1 295 ? -12.82 -15.969 -4.25 1 98.62 295 SER B C 1
ATOM 5138 O O . SER B 1 295 ? -13.656 -16.297 -5.086 1 98.62 295 SER B O 1
ATOM 5140 N N . LEU B 1 296 ? -13.125 -15.289 -3.188 1 98.44 296 LEU B N 1
ATOM 5141 C CA . LEU B 1 296 ? -14.328 -14.484 -2.971 1 98.44 296 LEU B CA 1
ATOM 5142 C C . LEU B 1 296 ? -14.016 -13 -3.121 1 98.44 296 LEU B C 1
ATOM 5144 O O . LEU B 1 296 ? -13.016 -12.516 -2.584 1 98.44 296 LEU B O 1
ATOM 5148 N N . SER B 1 297 ? -14.836 -12.344 -3.861 1 98.12 297 SER B N 1
ATOM 5149 C CA . SER B 1 297 ? -14.516 -10.93 -4.051 1 98.12 297 SER B CA 1
ATOM 5150 C C . SER B 1 297 ? -15.727 -10.148 -4.551 1 98.12 297 SER B C 1
ATOM 5152 O O . SER B 1 297 ? -16.578 -10.703 -5.246 1 98.12 297 SER B O 1
ATOM 5154 N N . ILE B 1 298 ? -15.805 -8.914 -4.172 1 98 298 ILE B N 1
ATOM 5155 C CA . ILE B 1 298 ? -16.688 -8.008 -4.902 1 98 298 ILE B CA 1
ATOM 5156 C C . ILE B 1 298 ? -16.016 -7.59 -6.211 1 98 298 ILE B C 1
ATOM 5158 O O . ILE B 1 298 ? -14.867 -7.938 -6.469 1 98 298 ILE B O 1
ATOM 5162 N N . ASP B 1 299 ? -16.812 -6.945 -7.047 1 97.62 299 ASP B N 1
ATOM 5163 C CA . ASP B 1 299 ? -16.281 -6.391 -8.289 1 97.62 299 ASP B CA 1
ATOM 5164 C C . ASP B 1 299 ? -15.68 -5.008 -8.062 1 97.62 299 ASP B C 1
ATOM 5166 O O . ASP B 1 299 ? -16.375 -3.996 -8.172 1 97.62 299 ASP B O 1
ATOM 5170 N N . TRP B 1 300 ? -14.406 -4.965 -7.863 1 97.06 300 TRP B N 1
ATOM 5171 C CA . TRP B 1 300 ? -13.711 -3.723 -7.547 1 97.06 300 TRP B CA 1
ATOM 5172 C C . TRP B 1 300 ? -13.742 -2.766 -8.734 1 97.06 300 TRP B C 1
ATOM 5174 O O . TRP B 1 300 ? -13.773 -1.546 -8.555 1 97.06 300 TRP B O 1
ATOM 5184 N N . GLU B 1 301 ? -13.617 -3.297 -9.953 1 95.5 301 GLU B N 1
ATOM 5185 C CA . GLU B 1 301 ? -13.758 -2.463 -11.141 1 95.5 301 GLU B CA 1
ATOM 5186 C C . GLU B 1 301 ? -15.117 -1.768 -11.164 1 95.5 301 GLU B C 1
ATOM 5188 O O . GLU B 1 301 ? -15.203 -0.581 -11.484 1 95.5 301 GLU B O 1
ATOM 5193 N N . MET B 1 302 ? -16.094 -2.527 -10.82 1 97.06 302 MET B N 1
ATOM 5194 C CA . MET B 1 302 ? -17.438 -1.96 -10.75 1 97.06 302 MET B CA 1
ATOM 5195 C C . MET B 1 302 ? -17.516 -0.852 -9.703 1 97.06 302 MET B C 1
ATOM 5197 O O . MET B 1 302 ? -18.141 0.182 -9.93 1 97.06 302 MET B O 1
ATOM 5201 N N . MET B 1 303 ? -16.938 -1.026 -8.586 1 97.5 303 MET B N 1
ATOM 5202 C CA . MET B 1 303 ? -16.922 0.012 -7.562 1 97.5 303 MET B CA 1
ATOM 5203 C C . MET B 1 303 ? -16.281 1.294 -8.094 1 97.5 303 MET B C 1
ATOM 5205 O O . MET B 1 303 ? -16.797 2.389 -7.855 1 97.5 303 MET B O 1
ATOM 5209 N N . GLY B 1 304 ? -15.172 1.122 -8.773 1 97.44 304 GLY B N 1
ATOM 5210 C CA . GLY B 1 304 ? -14.531 2.279 -9.375 1 97.44 304 GLY B CA 1
ATOM 5211 C C . GLY B 1 304 ? -15.414 2.994 -10.375 1 97.44 304 GLY B C 1
ATOM 5212 O O . GLY B 1 304 ? -15.492 4.227 -10.383 1 97.44 304 GLY B O 1
ATOM 5213 N N . ASN B 1 305 ? -16.047 2.207 -11.234 1 95.44 305 ASN B N 1
ATOM 5214 C CA . ASN B 1 305 ? -16.953 2.771 -12.234 1 95.44 305 ASN B CA 1
ATOM 5215 C C . ASN B 1 305 ? -18.094 3.543 -11.578 1 95.44 305 ASN B C 1
ATOM 5217 O O . ASN B 1 305 ? -18.438 4.645 -12.016 1 95.44 305 ASN B O 1
ATOM 5221 N N . GLU B 1 306 ? -18.672 2.945 -10.594 1 97.19 306 GLU B N 1
ATOM 5222 C CA . GLU B 1 306 ? -19.797 3.58 -9.898 1 97.19 306 GLU B CA 1
ATOM 5223 C C . GLU B 1 306 ? -19.344 4.852 -9.18 1 97.19 306 GLU B C 1
ATOM 5225 O O . GLU B 1 306 ? -20.078 5.84 -9.133 1 97.19 306 GLU B O 1
ATOM 5230 N N . ALA B 1 307 ? -18.203 4.82 -8.594 1 97.94 307 ALA B N 1
ATOM 5231 C CA . ALA B 1 307 ? -17.656 6.012 -7.949 1 97.94 307 ALA B CA 1
ATOM 5232 C C . ALA B 1 307 ? -17.453 7.141 -8.953 1 97.94 307 ALA B C 1
ATOM 5234 O O . ALA B 1 307 ? -17.75 8.297 -8.664 1 97.94 307 ALA B O 1
ATOM 5235 N N . ALA B 1 308 ? -16.922 6.766 -10.148 1 95.69 308 ALA B N 1
ATOM 5236 C CA . ALA B 1 308 ? -16.734 7.766 -11.195 1 95.69 308 ALA B CA 1
ATOM 5237 C C . ALA B 1 308 ? -18.078 8.375 -11.602 1 95.69 308 ALA B C 1
ATOM 5239 O O . ALA B 1 308 ? -18.172 9.586 -11.812 1 95.69 308 ALA B O 1
ATOM 5240 N N . ASN B 1 309 ? -19.047 7.527 -11.695 1 95.12 309 ASN B N 1
ATOM 5241 C CA . ASN B 1 309 ? -20.391 7.992 -12.039 1 95.12 309 ASN B CA 1
ATOM 5242 C C . ASN B 1 309 ? -20.922 8.984 -11.008 1 95.12 309 ASN B C 1
ATOM 5244 O O . ASN B 1 309 ? -21.562 9.977 -11.359 1 95.12 309 ASN B O 1
ATOM 5248 N N . PHE B 1 310 ? -20.719 8.742 -9.789 1 97.19 310 PHE B N 1
ATOM 5249 C CA . PHE B 1 310 ? -21.094 9.656 -8.711 1 97.19 310 PHE B CA 1
ATOM 5250 C C . PHE B 1 310 ? -20.406 11.008 -8.906 1 97.19 310 PHE B C 1
ATOM 5252 O O . PHE B 1 310 ? -21.047 12.055 -8.773 1 97.19 310 PHE B O 1
ATOM 5259 N N . VAL B 1 311 ? -19.125 10.953 -9.227 1 95.44 311 VAL B N 1
ATOM 5260 C CA . VAL B 1 311 ? -18.344 12.172 -9.391 1 95.44 311 VAL B CA 1
ATOM 5261 C C . VAL B 1 311 ? -18.844 12.953 -10.609 1 95.44 311 VAL B C 1
ATOM 5263 O O . VAL B 1 311 ? -19.016 14.172 -10.547 1 95.44 311 VAL B O 1
ATOM 5266 N N . LEU B 1 312 ? -19.156 12.289 -11.648 1 91.06 312 LEU B N 1
ATOM 5267 C CA . LEU B 1 312 ? -19.5 12.906 -12.922 1 91.06 312 LEU B CA 1
ATOM 5268 C C . LEU B 1 312 ? -20.938 13.445 -12.898 1 91.06 312 LEU B C 1
ATOM 5270 O O . LEU B 1 312 ? -21.188 14.539 -13.406 1 91.06 312 LEU B O 1
ATOM 5274 N N . ASN B 1 313 ? -21.844 12.688 -12.32 1 90.88 313 ASN B N 1
ATOM 5275 C CA . ASN B 1 313 ? -23.25 12.977 -12.531 1 90.88 313 ASN B CA 1
ATOM 5276 C C . ASN B 1 313 ? -23.922 13.438 -11.242 1 90.88 313 ASN B C 1
ATOM 5278 O O . ASN B 1 313 ? -25.094 13.828 -11.25 1 90.88 313 ASN B O 1
ATOM 5282 N N . ASN B 1 314 ? -23.234 13.391 -10.188 1 90.31 314 ASN B N 1
ATOM 5283 C CA . ASN B 1 314 ? -23.766 13.828 -8.898 1 90.31 314 ASN B CA 1
ATOM 5284 C C . ASN B 1 314 ? -25.031 13.078 -8.531 1 90.31 314 ASN B C 1
ATOM 5286 O O . ASN B 1 314 ? -25.984 13.672 -7.996 1 90.31 314 ASN B O 1
ATOM 5290 N N . VAL B 1 315 ? -25.141 11.883 -8.945 1 90.31 315 VAL B N 1
ATOM 5291 C CA . VAL B 1 315 ? -26.281 11.055 -8.594 1 90.31 315 VAL B CA 1
ATOM 5292 C C . VAL B 1 315 ? -26 10.289 -7.305 1 90.31 315 VAL B C 1
ATOM 5294 O O . VAL B 1 315 ? -25.016 9.555 -7.215 1 90.31 315 VAL B O 1
ATOM 5297 N N . PRO B 1 316 ? -26.844 10.602 -6.305 1 94.69 316 PRO B N 1
ATOM 5298 C CA . PRO B 1 316 ? -26.672 9.836 -5.07 1 94.69 316 PRO B CA 1
ATOM 5299 C C . PRO B 1 316 ? -26.75 8.328 -5.297 1 94.69 316 PRO B C 1
ATOM 5301 O O . PRO B 1 316 ? -27.531 7.871 -6.137 1 94.69 316 PRO B O 1
ATOM 5304 N N . ILE B 1 317 ? -26 7.586 -4.523 1 97.44 317 ILE B N 1
ATOM 5305 C CA . ILE B 1 317 ? -25.969 6.133 -4.652 1 97.44 317 ILE B CA 1
ATOM 5306 C C . ILE B 1 317 ? -25.859 5.492 -3.27 1 97.44 317 ILE B C 1
ATOM 5308 O O . ILE B 1 317 ? -25.125 5.988 -2.408 1 97.44 317 ILE B O 1
ATOM 5312 N N . GLN B 1 318 ? -26.641 4.574 -3.004 1 98 318 GLN B N 1
ATOM 5313 C CA . GLN B 1 318 ? -26.609 3.744 -1.805 1 98 318 GLN B CA 1
ATOM 5314 C C . GLN B 1 318 ? -26.75 2.266 -2.156 1 98 318 GLN B C 1
ATOM 5316 O O . GLN B 1 318 ? -27.844 1.786 -2.424 1 98 318 GLN B O 1
ATOM 5321 N N . LYS B 1 319 ? -25.625 1.563 -2.135 1 96.94 319 LYS B N 1
ATOM 5322 C CA . LYS B 1 319 ? -25.688 0.173 -2.578 1 96.94 319 LYS B CA 1
ATOM 5323 C C . LYS B 1 319 ? -24.594 -0.667 -1.927 1 96.94 319 LYS B C 1
ATOM 5325 O O . LYS B 1 319 ? -23.562 -0.136 -1.51 1 96.94 319 LYS B O 1
ATOM 5330 N N . TYR B 1 320 ? -24.859 -1.985 -1.811 1 97.81 320 TYR B N 1
ATOM 5331 C CA . TYR B 1 320 ? -23.891 -3.014 -1.467 1 97.81 320 TYR B CA 1
ATOM 5332 C C . TYR B 1 320 ? -23.531 -3.857 -2.686 1 97.81 320 TYR B C 1
ATOM 5334 O O . TYR B 1 320 ? -24.422 -4.32 -3.408 1 97.81 320 TYR B O 1
ATOM 5342 N N . LEU B 1 321 ? -22.266 -3.984 -2.953 1 98.06 321 LEU B N 1
ATOM 5343 C CA . LEU B 1 321 ? -21.844 -4.852 -4.051 1 98.06 321 LEU B CA 1
ATOM 5344 C C . LEU B 1 321 ? -21.891 -6.316 -3.629 1 98.06 321 LEU B C 1
ATOM 5346 O O . LEU B 1 321 ? -21.516 -6.656 -2.502 1 98.06 321 LEU B O 1
ATOM 5350 N N . PRO B 1 322 ? -22.344 -7.16 -4.477 1 97.5 322 PRO B N 1
ATOM 5351 C CA . PRO B 1 322 ? -22.391 -8.586 -4.137 1 97.5 322 PRO B CA 1
ATOM 5352 C C . PRO B 1 322 ? -21 -9.227 -4.07 1 97.5 322 PRO B C 1
ATOM 5354 O O . PRO B 1 322 ? -20.109 -8.836 -4.824 1 97.5 322 PRO B O 1
ATOM 5357 N N . THR B 1 323 ? -20.859 -10.164 -3.164 1 98 323 THR B N 1
ATOM 5358 C CA . THR B 1 323 ? -19.656 -10.984 -3.111 1 98 323 THR B CA 1
ATOM 5359 C C . THR B 1 323 ? -19.766 -12.172 -4.07 1 98 323 THR B C 1
ATOM 5361 O O . THR B 1 323 ? -20.719 -12.961 -3.982 1 98 323 THR B O 1
ATOM 5364 N N . GLU B 1 324 ? -18.797 -12.266 -4.965 1 97.5 324 GLU B N 1
ATOM 5365 C CA . GLU B 1 324 ? -18.797 -13.32 -5.98 1 97.5 324 GLU B CA 1
ATOM 5366 C C . GLU B 1 324 ? -17.703 -14.344 -5.727 1 97.5 324 GLU B C 1
ATOM 5368 O O . GLU B 1 324 ? -16.719 -14.047 -5.031 1 97.5 324 GLU B O 1
ATOM 5373 N N . VAL B 1 325 ? -17.984 -15.57 -6.316 1 98.12 325 VAL B N 1
ATOM 5374 C CA . VAL B 1 325 ? -16.984 -16.641 -6.242 1 98.12 325 VAL B CA 1
ATOM 5375 C C . VAL B 1 325 ? -16.266 -16.766 -7.582 1 98.12 325 VAL B C 1
ATOM 5377 O O . VAL B 1 325 ? -16.906 -16.797 -8.633 1 98.12 325 VAL B O 1
ATOM 5380 N N . ARG B 1 326 ? -14.992 -16.734 -7.559 1 97.94 326 ARG B N 1
ATOM 5381 C CA . ARG B 1 326 ? -14.156 -17.062 -8.711 1 97.94 326 ARG B CA 1
ATOM 5382 C C . ARG B 1 326 ? -13.492 -18.422 -8.539 1 97.94 326 ARG B C 1
ATOM 5384 O O . ARG B 1 326 ? -12.484 -18.547 -7.844 1 97.94 326 ARG B O 1
ATOM 5391 N N . LEU B 1 327 ? -14.016 -19.344 -9.258 1 97.88 327 LEU B N 1
ATOM 5392 C CA . LEU B 1 327 ? -13.562 -20.719 -9.078 1 97.88 327 LEU B CA 1
ATOM 5393 C C . LEU B 1 327 ? -12.273 -20.984 -9.844 1 97.88 327 LEU B C 1
ATOM 5395 O O . LEU B 1 327 ? -12.141 -20.578 -11.008 1 97.88 327 LEU B O 1
ATOM 5399 N N . ARG B 1 328 ? -11.367 -21.562 -9.133 1 97.44 328 ARG B N 1
ATOM 5400 C CA . ARG B 1 328 ? -10.125 -22.062 -9.711 1 97.44 328 ARG B CA 1
ATOM 5401 C C . ARG B 1 328 ? -9.758 -23.438 -9.141 1 97.44 328 ARG B C 1
ATOM 5403 O O . ARG B 1 328 ? -10.641 -24.188 -8.695 1 97.44 328 ARG B O 1
ATOM 5410 N N . LYS B 1 329 ? -8.508 -23.812 -9.062 1 96.81 329 LYS B N 1
ATOM 5411 C CA . LYS B 1 329 ? -8.164 -25.219 -8.852 1 96.81 329 LYS B CA 1
ATOM 5412 C C . LYS B 1 329 ? -7.809 -25.484 -7.395 1 96.81 329 LYS B C 1
ATOM 5414 O O . LYS B 1 329 ? -7.395 -26.578 -7.043 1 96.81 329 LYS B O 1
ATOM 5419 N N . SER B 1 330 ? -8.023 -24.5 -6.52 1 98.19 330 SER B N 1
ATOM 5420 C CA . SER B 1 330 ? -7.488 -24.656 -5.168 1 98.19 330 SER B CA 1
ATOM 5421 C C . SER B 1 330 ? -8.508 -25.281 -4.234 1 98.19 330 SER B C 1
ATOM 5423 O O . SER B 1 330 ? -8.297 -25.359 -3.023 1 98.19 330 SER B O 1
ATOM 5425 N N . LEU B 1 331 ? -9.641 -25.703 -4.797 1 97.25 331 LEU B N 1
ATOM 5426 C CA . LEU B 1 331 ? -10.648 -26.406 -4.004 1 97.25 331 LEU B CA 1
ATOM 5427 C C . LEU B 1 331 ? -11.07 -27.703 -4.688 1 97.25 331 LEU B C 1
ATOM 5429 O O . LEU B 1 331 ? -10.961 -27.828 -5.91 1 97.25 331 LEU B O 1
#

InterPro domains:
  IPR000524 Transcription regulator HTH, GntR [PF00392] (18-79)
  IPR000524 Transcription regulator HTH, GntR [PR00035] (39-53)
  IPR000524 Transcription regulator HTH, GntR [PR00035] (53-69)
  IPR000524 Transcription regulator HTH, GntR [PS50949] (14-82)
  IPR000524 Transcription regulator HTH, GntR [SM00345] (20-79)
  IPR000524 Transcription regulator HTH, GntR [cd07377] (15-80)
  IPR028082 Periplasmic binding protein-like I [SSF53822] (87-330)
  IPR036388 Winged helix-like DNA-binding domain superfamily [G3DSA:1.10.10.10] (4-81)
  IPR036390 Winged helix DNA-binding domain superfamily [SSF46785] (13-82)

Foldseek 3Di:
DPPPPPPCPPPCPVPLLNVVLVVVLLCLQLPVADAVGADDALVVVCVVVVHDSVSSVSSLVVCVVLVQWDQDVPRHIGGHDHAAEEEAEEADDDQLLVLLVCLQVVLDDSSYDYDYYHQNLPPVSVLVVLQVCQPRGQAYEYEHSAQQDDDCSCVSHDQLRYEYEARHNYDDVSHFYEYADLAVLLLVQVVVCLVLLVQAQAEEEEAAPPDRRDPNNVVRQVVSCVVSVHHYYYDHPLVPDAAFFRYEYEEEDVVSVLSNLVNCVVVVHDFLHRYAYEYEADHPVQVVPRPGHKYKHFNSSVNSNVVSCCVVPSDGHDDYTHIHIDDTRRD/DPPPPPPPPPPCPVPLLNVVLVVVLLCLQLPVADAVGADDALVVVCVVVVHDSVSSVSSLVVCVVLVQWDQDVPRGIGGHDHAAEEEAEEADDDQLLVLLVVLQVVLDDSSYHYDYYHQNLPPVSVLVVLQVCQPRGQAYEYEHSAQQDDDCSCVSHDQLRYEYEARHNYDDVSHFYEYADLAVLLLVQVVVCLVLLVQAQAEEEEAAPPDRRDPNNVVRQVVSCVVSVHHYYYDHDLVPDAAFFRYEYEEEDVVSVLSNLVNCVVVVHDFLHRYAYEYEADHPVQVVPRPGHKYKHFNSSVNSNVVSVCVPPSDGHHDYTHIHIDDTRRD

Sequence (662 aa):
MRRTDKKKTFGQQSSKVTQLADTLSQAISMKKFREGDSLPSINQLSAEYGVSRDTVFKAFLDLRERGLIDSTPGKGYYVTSQVTNVLLLLDQYTPFKEALYNSFVKHLPINYKVDLLFHQYNERLFNTIIRESVGKYNKYIVMNFDNEKFSMVLNKIHPTKLLLLDFGKFEKEKYSYICQDFDEAFYQALLMLKEKLRHYPQLVLLFSKNLKHPQSSKEYFTRFCEEQGFLCEIQEDIENLTVRKGVVYIAIKQQDVVKVVKQGRLEGLKCGKDFGLLAYNDIPSYEVIDEGITSLSIDWEMMGNEAANFVLNNVPIQKYLPTEVRLRKSLMRRTDKKKTFGQQSSKVTQLADTLSQAISMKKFREGDSLPSINQLSAEYGVSRDTVFKAFLDLRERGLIDSTPGKGYYVTSQVTNVLLLLDQYTPFKEALYNSFVKHLPINYKVDLLFHQYNERLFNTIIRESVGKYNKYIVMNFDNEKFSMVLNKIHPTKLLLLDFGKFEKEKYSYICQDFDEAFYQALLMLKEKLRHYPQLVLLFSKNLKHPQSSKEYFTRFCEEQGFLCEIQEDIENLTVRKGVVYIAIKQQDVVKVVKQGRLEGLKCGKDFGLLAYNDIPSYEVIDEGITSLSIDWEMMGNEAANFVLNNVPIQKYLPTEVRLRKSL